Protein AF-A0A259D2L5-F1 (afdb_monomer_lite)

Radius of gyration: 27.01 Å; chains: 1; bounding box: 65×57×83 Å

Secondary structure (DSSP, 8-state):
-PPP-HHHHHHHHHTTTTTPPPSS--PPPPS--SEEEE--SHHHHHHHHHHHHHH----EEEE-SS-TTTTHHHHS-S------SSHHHHHHHHHHHHTTTTHHHHHTS----------PPP-SHHHHHHHHHHHH----PPP-TT----SSPPPPSS---TT---SSPPSEEEEEEEEEE-SSEE---HHHHHHHHHHHHTTPPPSB-TTSEEEEEEE-GGGTT-EEEEEETTEEEEEESSHHHHHHHHHHHHHHHHHTTTEEEEEEEEE--SSS--EEEEE-SSS---HHHHHHHHHHHHHTT--EEEEE-EETTEE-B--SSSHHHHHHHSEEETTSSS---TT--SEEE--B-HHHHHHHHHHHHTTT-EEEEEEEESSS-HHHHHHSTTSS-TT-----B-TTS-BS-S--TT-HHHHHHHHHHHHHHHHH-TTS--EEE---PPTTTTTT-HHHHHHHHHHT-

Sequence (469 aa):
MKRYSVFALAREALSNHMGWERAWASPQPKAAYDVIIIGAGGHGLATAYYLGKNHGITNVAILEKGWLGGGNTGRNTTIIRSNYLQDSSAAIYEKARSLYETLSQDLNYNAMFSPRGVMMLAQTHHEVRGYLRTVHGPLRLPATELGVRYDTPPPRLVPEFAGLKLVPQPTRWVAAGGTLRARTFATDDAQFVAADALARRRGLAGLVAANGVPVTISRDASLGEDHVLEIAPDGVILRGGSDSSLFSAAMTLLSLRETHGGALPLGRIEDGPRFVWRGQHLDCSRHFFAVSTILKLLDLMALVKLNRFHWHFSDDESFRVQVDCAPEIWRKTEFRGEGHLIPGVWGGGILSGGSYSKADVARVVAHAKALHIEVLPEIEVPAHAHALNAAHPGMRDRGDNGAEMSVHGFLENTLNPAMQASWDLVEPLALEVASLFPLGILHLGCDELPHGAWDGSPAITRLKADLGL

Structure (mmCIF, N/CA/C/O backbone):
data_AF-A0A259D2L5-F1
#
_entry.id   AF-A0A259D2L5-F1
#
loop_
_atom_site.group_PDB
_atom_site.id
_atom_site.type_symbol
_atom_site.label_atom_id
_atom_site.label_alt_id
_atom_site.label_comp_id
_atom_site.label_asym_id
_atom_site.label_entity_id
_atom_site.label_seq_id
_atom_site.pdbx_PDB_ins_code
_atom_site.Cartn_x
_atom_site.Cartn_y
_atom_site.Cartn_z
_atom_site.occupancy
_atom_site.B_iso_or_equiv
_atom_site.auth_seq_id
_atom_site.auth_comp_id
_atom_site.auth_asym_id
_atom_site.auth_atom_id
_atom_site.pdbx_PDB_model_num
ATOM 1 N N . MET A 1 1 ? -2.216 -23.534 -28.686 1.00 64.25 1 MET A N 1
ATOM 2 C CA . MET A 1 1 ? -2.315 -22.935 -27.344 1.00 64.25 1 MET A CA 1
ATOM 3 C C . MET A 1 1 ? -2.613 -24.019 -26.336 1.00 64.25 1 MET A C 1
ATOM 5 O O . MET A 1 1 ? -3.746 -24.492 -26.248 1.00 64.25 1 MET A O 1
ATOM 9 N N . LYS A 1 2 ? -1.589 -24.423 -25.583 1.00 72.75 2 LYS A N 1
ATOM 10 C CA . LYS A 1 2 ? -1.771 -25.240 -24.381 1.00 72.75 2 LYS A CA 1
ATOM 11 C C . LYS A 1 2 ? -2.745 -24.542 -23.430 1.00 72.75 2 LYS A C 1
ATOM 13 O O . LYS A 1 2 ? -2.534 -23.399 -23.038 1.00 72.75 2 LYS A O 1
ATOM 18 N N . ARG A 1 3 ? -3.806 -25.245 -23.042 1.00 82.62 3 ARG A N 1
ATOM 19 C CA . ARG A 1 3 ? -4.732 -24.769 -22.017 1.00 82.62 3 ARG A CA 1
ATOM 20 C C . ARG A 1 3 ? -4.031 -24.816 -20.659 1.00 82.62 3 ARG A C 1
ATOM 22 O O . ARG A 1 3 ? -3.574 -25.880 -20.235 1.00 82.62 3 ARG A O 1
ATOM 29 N N . TYR A 1 4 ? -3.963 -23.682 -19.971 1.00 87.38 4 TYR A N 1
ATOM 30 C CA . TYR A 1 4 ? -3.520 -23.625 -18.580 1.00 87.38 4 TYR A CA 1
ATOM 31 C C . TYR A 1 4 ? -4.425 -24.515 -17.722 1.00 87.38 4 TYR A C 1
ATOM 33 O O . TYR A 1 4 ? -5.643 -24.364 -17.715 1.00 87.38 4 TYR A O 1
ATOM 41 N N . SER A 1 5 ? -3.818 -25.481 -17.046 1.00 89.75 5 SER A N 1
ATOM 42 C CA . SER A 1 5 ? -4.460 -26.437 -16.143 1.00 89.75 5 SER A CA 1
ATOM 43 C C . SER A 1 5 ? -3.474 -26.782 -15.035 1.00 89.75 5 SER A C 1
ATOM 45 O O . SER A 1 5 ? -2.275 -26.567 -15.206 1.00 89.75 5 SER A O 1
ATOM 47 N N . VAL A 1 6 ? -3.942 -27.354 -13.924 1.00 90.94 6 VAL A N 1
ATOM 48 C CA . VAL A 1 6 ? -3.062 -27.756 -12.810 1.00 90.94 6 VAL A CA 1
ATOM 49 C C . VAL A 1 6 ? -1.939 -28.685 -13.287 1.00 90.94 6 VAL A C 1
ATOM 51 O O . VAL A 1 6 ? -0.783 -28.477 -12.937 1.00 90.94 6 VAL A O 1
ATOM 54 N N . PHE A 1 7 ? -2.247 -29.652 -14.157 1.00 93.25 7 PHE A N 1
ATOM 55 C CA . PHE A 1 7 ? -1.245 -30.566 -14.712 1.00 93.25 7 PHE A CA 1
ATOM 56 C C . PHE A 1 7 ? -0.240 -29.863 -15.625 1.00 93.25 7 PHE A C 1
ATOM 58 O O . PHE A 1 7 ? 0.951 -30.157 -15.558 1.00 93.25 7 PHE A O 1
ATOM 65 N N . ALA A 1 8 ? -0.701 -28.924 -16.460 1.00 90.06 8 ALA A N 1
ATOM 66 C CA . ALA A 1 8 ? 0.197 -28.136 -17.296 1.00 90.06 8 ALA A CA 1
ATOM 67 C C . ALA A 1 8 ? 1.107 -27.261 -16.425 1.00 90.06 8 ALA A C 1
ATOM 69 O O . ALA A 1 8 ? 2.315 -27.304 -16.590 1.00 90.06 8 ALA A O 1
ATOM 70 N N . LEU A 1 9 ? 0.551 -26.546 -15.445 1.00 89.81 9 LEU A N 1
ATOM 71 C CA . LEU A 1 9 ? 1.317 -25.703 -14.526 1.00 89.81 9 LEU A CA 1
ATOM 72 C C . LEU A 1 9 ? 2.368 -26.508 -13.756 1.00 89.81 9 LEU A C 1
ATOM 74 O O . LEU A 1 9 ? 3.521 -26.097 -13.723 1.00 89.81 9 LEU A O 1
ATOM 78 N N . ALA A 1 10 ? 2.001 -27.666 -13.199 1.00 93.12 10 ALA A N 1
ATOM 79 C CA . ALA A 1 10 ? 2.934 -28.533 -12.482 1.00 93.12 10 ALA A CA 1
ATOM 80 C C . ALA A 1 10 ? 4.045 -29.065 -13.399 1.00 93.12 10 ALA A C 1
ATOM 82 O O . ALA A 1 10 ? 5.218 -29.019 -13.039 1.00 93.12 10 ALA A O 1
ATOM 83 N N . ARG A 1 11 ? 3.693 -29.527 -14.606 1.00 92.69 11 ARG A N 1
ATOM 84 C CA . ARG A 1 11 ? 4.678 -30.007 -15.582 1.00 92.69 11 ARG A CA 1
ATOM 85 C C . ARG A 1 11 ? 5.643 -28.902 -15.991 1.00 92.69 11 ARG A C 1
ATOM 87 O O . ARG A 1 11 ? 6.844 -29.129 -15.995 1.00 92.69 11 ARG A O 1
ATOM 94 N N . GLU A 1 12 ? 5.119 -27.732 -16.342 1.00 92.19 12 GLU A N 1
ATOM 95 C CA . GLU A 1 12 ? 5.959 -26.624 -16.785 1.00 92.19 12 GLU A CA 1
ATOM 96 C C . GLU A 1 12 ? 6.783 -26.059 -15.613 1.00 92.19 12 GLU A C 1
ATOM 98 O O . GLU A 1 12 ? 7.916 -25.652 -15.828 1.00 92.19 12 GLU A O 1
ATOM 103 N N . ALA A 1 13 ? 6.292 -26.095 -14.367 1.00 91.44 13 ALA A N 1
ATOM 104 C CA . ALA A 1 13 ? 7.089 -25.742 -13.184 1.00 91.44 13 ALA A CA 1
ATOM 105 C C . ALA A 1 13 ? 8.313 -26.659 -13.015 1.00 91.44 13 ALA A C 1
ATOM 107 O O . ALA A 1 13 ? 9.402 -26.177 -12.718 1.00 91.44 13 ALA A O 1
ATOM 108 N N . LEU A 1 14 ? 8.170 -27.964 -13.285 1.00 93.38 14 LEU A N 1
ATOM 109 C CA . LEU A 1 14 ? 9.294 -28.912 -13.282 1.00 93.38 14 LEU A CA 1
ATOM 110 C C . LEU A 1 14 ? 10.306 -28.659 -14.411 1.00 93.38 14 LEU A C 1
ATOM 112 O O . LEU A 1 14 ? 11.439 -29.122 -14.328 1.00 93.38 14 LEU A O 1
ATOM 116 N N . SER A 1 15 ? 9.914 -27.931 -15.457 1.00 90.31 15 SER A N 1
ATOM 117 C CA . SER A 1 15 ? 10.784 -27.537 -16.566 1.00 90.31 15 SER A CA 1
ATOM 118 C C . SER A 1 15 ? 11.157 -26.052 -16.530 1.00 90.31 15 SER A C 1
ATOM 120 O O . SER A 1 15 ? 11.415 -25.473 -17.585 1.00 90.31 15 SER A O 1
ATOM 122 N N . ASN A 1 16 ? 11.132 -25.412 -15.354 1.00 86.75 16 ASN A N 1
ATOM 123 C CA . ASN A 1 16 ? 11.434 -23.983 -15.179 1.00 86.75 16 ASN A CA 1
ATOM 124 C C . ASN A 1 16 ? 10.628 -23.064 -16.118 1.00 86.75 16 ASN A C 1
ATOM 126 O O . ASN A 1 16 ? 11.135 -22.078 -16.638 1.00 86.75 16 ASN A O 1
ATOM 130 N N . HIS A 1 17 ? 9.371 -23.418 -16.375 1.00 85.44 17 HIS A N 1
ATOM 131 C CA . HIS A 1 17 ? 8.434 -22.715 -17.251 1.00 85.44 17 HIS A CA 1
ATOM 132 C C . HIS A 1 17 ? 8.880 -22.556 -18.719 1.00 85.44 17 HIS A C 1
ATOM 134 O O . HIS A 1 17 ? 8.321 -21.737 -19.443 1.00 85.44 17 HIS A O 1
ATOM 140 N N . MET A 1 18 ? 9.816 -23.380 -19.199 1.00 87.25 18 MET A N 1
ATOM 141 C CA . MET A 1 18 ? 10.372 -23.253 -20.554 1.00 87.25 18 MET A CA 1
ATOM 142 C C . MET A 1 18 ? 9.491 -23.814 -21.686 1.00 87.25 18 MET A C 1
ATOM 144 O O . MET A 1 18 ? 9.788 -23.581 -22.853 1.00 87.25 18 MET A O 1
ATOM 148 N N . GLY A 1 19 ? 8.425 -24.568 -21.394 1.00 86.69 19 GLY A N 1
ATOM 149 C CA . GLY A 1 19 ? 7.603 -25.224 -22.421 1.00 86.69 19 GLY A CA 1
ATOM 150 C C . GLY A 1 19 ? 6.275 -24.529 -22.740 1.00 86.69 19 GLY A C 1
ATOM 151 O O . GLY A 1 19 ? 5.407 -25.147 -23.373 1.00 86.69 19 GLY A O 1
ATOM 152 N N . TRP A 1 20 ? 6.067 -23.279 -22.318 1.00 86.69 20 TRP A N 1
ATOM 153 C CA . TRP A 1 20 ? 4.876 -22.509 -22.693 1.00 86.69 20 TRP A CA 1
ATOM 154 C C . TRP A 1 20 ? 4.906 -22.089 -24.169 1.00 86.69 20 TRP A C 1
ATOM 156 O O . TRP A 1 20 ? 5.927 -21.667 -24.699 1.00 86.69 20 TRP A O 1
ATOM 166 N N . GLU A 1 21 ? 3.756 -22.188 -24.839 1.00 85.62 21 GLU A N 1
ATOM 167 C CA . GLU A 1 21 ? 3.565 -21.657 -26.194 1.00 85.62 21 GLU A CA 1
ATOM 168 C C . GLU A 1 21 ? 3.131 -20.189 -26.132 1.00 85.62 21 GLU A C 1
ATOM 170 O O . GLU A 1 21 ? 2.542 -19.750 -25.142 1.00 85.62 21 GLU A O 1
ATOM 175 N N . ARG A 1 22 ? 3.325 -19.449 -27.231 1.00 81.88 22 ARG A N 1
ATOM 176 C CA . ARG A 1 22 ? 2.785 -18.092 -27.376 1.00 81.88 22 ARG A CA 1
ATOM 177 C C . ARG A 1 22 ? 1.273 -18.088 -27.108 1.00 81.88 22 ARG A C 1
ATOM 179 O O . ARG A 1 22 ? 0.521 -18.844 -27.726 1.00 81.88 22 ARG A O 1
ATOM 186 N N . ALA A 1 23 ? 0.832 -17.205 -26.212 1.00 76.88 23 ALA A N 1
ATOM 187 C CA . ALA A 1 23 ? -0.560 -17.107 -25.763 1.00 76.88 23 ALA A CA 1
ATOM 188 C C . ALA A 1 23 ? -1.521 -16.489 -26.798 1.00 76.88 23 ALA A C 1
ATOM 190 O O . ALA A 1 23 ? -2.712 -16.362 -26.543 1.00 76.88 23 ALA A O 1
ATOM 191 N N . TRP A 1 24 ? -1.031 -16.092 -27.970 1.00 76.31 24 TRP A N 1
ATOM 192 C CA . TRP A 1 24 ? -1.856 -15.628 -29.081 1.00 76.31 24 TRP A CA 1
ATOM 193 C C . TRP A 1 24 ? -1.224 -16.032 -30.410 1.00 76.31 24 TRP A C 1
ATOM 195 O O . TRP A 1 24 ? -0.001 -16.054 -30.563 1.00 76.31 24 TRP A O 1
ATOM 205 N N . ALA A 1 25 ? -2.074 -16.365 -31.378 1.00 77.44 25 ALA A N 1
ATOM 206 C CA . ALA A 1 25 ? -1.656 -16.678 -32.738 1.00 77.44 25 ALA A CA 1
ATOM 207 C C . ALA A 1 25 ? -1.580 -15.403 -33.594 1.00 77.44 25 ALA A C 1
ATOM 209 O O . ALA A 1 25 ? -2.240 -14.410 -33.294 1.00 77.44 25 ALA A O 1
ATOM 210 N N . SER A 1 26 ? -0.823 -15.461 -34.692 1.00 78.69 26 SER A N 1
ATOM 211 C CA . SER A 1 26 ? -0.839 -14.452 -35.762 1.00 78.69 26 SER A CA 1
ATOM 212 C C . SER A 1 26 ? -1.439 -15.081 -37.029 1.00 78.69 26 SER A C 1
ATOM 214 O O . SER A 1 26 ? -0.696 -15.564 -37.887 1.00 78.69 26 SER A O 1
ATOM 216 N N . PRO A 1 27 ? -2.776 -15.235 -37.104 1.00 82.25 27 PRO A N 1
ATOM 217 C CA . PRO A 1 27 ? -3.422 -15.913 -38.222 1.00 82.25 27 PRO A CA 1
ATOM 218 C C . PRO A 1 27 ? -3.382 -15.059 -39.495 1.00 82.25 27 PRO A C 1
ATOM 220 O O . PRO A 1 27 ? -3.530 -13.840 -39.441 1.00 82.25 27 PRO A O 1
ATOM 223 N N . GLN A 1 28 ? -3.259 -15.710 -40.653 1.00 87.88 28 GLN A N 1
ATOM 224 C CA . GLN A 1 28 ? -3.467 -15.045 -41.940 1.00 87.88 28 GLN A CA 1
ATOM 225 C C . GLN A 1 28 ? -4.956 -14.702 -42.122 1.00 87.88 28 GLN A C 1
ATOM 227 O O . GLN A 1 28 ? -5.805 -15.549 -41.811 1.00 87.88 28 GLN A O 1
ATOM 232 N N . PRO A 1 29 ? -5.300 -13.499 -42.620 1.00 89.56 29 PRO A N 1
ATOM 233 C CA . PRO A 1 29 ? -6.684 -13.138 -42.887 1.00 89.56 29 PRO A CA 1
ATOM 234 C C . PRO A 1 29 ? -7.367 -14.117 -43.851 1.00 89.56 29 PRO A C 1
ATOM 236 O O . PRO A 1 29 ? -6.811 -14.490 -44.884 1.00 89.56 29 PRO A O 1
ATOM 239 N N . LYS A 1 30 ? -8.594 -14.527 -43.523 1.00 92.75 30 LYS A N 1
ATOM 240 C CA . LYS A 1 30 ? -9.458 -15.300 -44.420 1.00 92.75 30 LYS A CA 1
ATOM 241 C C . LYS A 1 30 ? -9.992 -14.399 -45.533 1.00 92.75 30 LYS A C 1
ATOM 243 O O . LYS A 1 30 ? -10.069 -13.184 -45.380 1.00 92.75 30 LYS A O 1
ATOM 248 N N . ALA A 1 31 ? -10.461 -15.013 -46.617 1.00 94.38 31 ALA A N 1
ATOM 249 C CA . ALA A 1 31 ? -11.117 -14.290 -47.706 1.00 94.38 31 ALA A CA 1
ATOM 250 C C . ALA A 1 31 ? -12.454 -13.635 -47.294 1.00 94.38 31 ALA A C 1
ATOM 252 O O . ALA A 1 31 ? -12.868 -12.666 -47.923 1.00 94.38 31 ALA A O 1
ATOM 253 N N . ALA A 1 32 ? -13.131 -14.154 -46.260 1.00 95.50 32 ALA A N 1
ATOM 254 C CA . ALA A 1 32 ? -14.418 -13.647 -45.787 1.00 95.50 32 ALA A CA 1
ATOM 255 C C . ALA A 1 32 ? -14.614 -13.865 -44.276 1.00 95.50 32 ALA A C 1
ATOM 257 O O . ALA A 1 32 ? -14.112 -14.838 -43.704 1.00 95.50 32 ALA A O 1
ATOM 258 N N . TYR A 1 33 ? -15.387 -12.964 -43.666 1.00 96.94 33 TYR A N 1
ATOM 259 C CA . TYR A 1 33 ? -15.757 -12.951 -42.251 1.00 96.94 33 TYR A CA 1
ATOM 260 C C . TYR A 1 33 ? -17.230 -12.569 -42.098 1.00 96.94 33 TYR A C 1
ATOM 262 O O . TYR A 1 33 ? -17.749 -11.812 -42.917 1.00 96.94 33 TYR A O 1
ATOM 270 N N . ASP A 1 34 ? -17.879 -13.049 -41.039 1.00 97.00 34 ASP A N 1
ATOM 271 C CA . ASP A 1 34 ? -19.287 -12.735 -40.759 1.00 97.00 34 ASP A CA 1
ATOM 272 C C . ASP A 1 34 ? -19.422 -11.313 -40.197 1.00 97.00 34 ASP A C 1
ATOM 274 O O . ASP A 1 34 ? -20.411 -10.622 -40.433 1.00 97.00 34 ASP A O 1
ATOM 278 N N . VAL A 1 35 ? -18.402 -10.866 -39.455 1.00 97.44 35 VAL A N 1
ATOM 279 C CA . VAL A 1 35 ? -18.308 -9.523 -38.877 1.00 97.44 35 VAL A CA 1
ATOM 280 C C . VAL A 1 35 ? -16.890 -8.991 -39.059 1.00 97.44 35 VAL A C 1
ATOM 282 O O . VAL A 1 35 ? -15.915 -9.698 -38.799 1.00 97.44 35 VAL A O 1
ATOM 285 N N . ILE A 1 36 ? -16.780 -7.725 -39.461 1.00 96.25 36 ILE A N 1
ATOM 286 C CA . ILE A 1 36 ? -15.521 -6.977 -39.491 1.00 96.25 36 ILE A CA 1
ATOM 287 C C . ILE A 1 36 ? -15.626 -5.830 -38.487 1.00 96.25 36 ILE A C 1
ATOM 289 O O . ILE A 1 36 ? -16.524 -4.995 -38.577 1.00 96.25 36 ILE A O 1
ATOM 293 N N . ILE A 1 37 ? -14.695 -5.784 -37.540 1.00 95.06 37 ILE A N 1
ATOM 294 C CA . ILE A 1 37 ? -14.564 -4.725 -36.540 1.00 95.06 37 ILE A CA 1
ATOM 295 C C . ILE A 1 37 ? -13.347 -3.879 -36.906 1.00 95.06 37 ILE A C 1
ATOM 297 O O . ILE A 1 37 ? -12.236 -4.396 -37.010 1.00 95.06 37 ILE A O 1
ATOM 301 N N . ILE A 1 38 ? -13.555 -2.575 -37.090 1.00 93.50 38 ILE A N 1
ATOM 302 C CA . ILE A 1 38 ? -12.479 -1.610 -37.339 1.00 93.50 38 ILE A CA 1
ATOM 303 C C . ILE A 1 38 ? -12.108 -0.930 -36.016 1.00 93.50 38 ILE A C 1
ATOM 305 O O . ILE A 1 38 ? -12.929 -0.239 -35.416 1.00 93.50 38 ILE A O 1
ATOM 309 N N . GLY A 1 39 ? -10.866 -1.133 -35.581 1.00 90.56 39 GLY A N 1
ATOM 310 C CA . GLY A 1 39 ? -10.301 -0.702 -34.305 1.00 90.56 39 GLY A CA 1
ATOM 311 C C . GLY A 1 39 ? -10.202 -1.856 -33.303 1.00 90.56 39 GLY A C 1
ATOM 312 O O . GLY A 1 39 ? -11.217 -2.391 -32.865 1.00 90.56 39 GLY A O 1
ATOM 313 N N . ALA A 1 40 ? -8.986 -2.202 -32.877 1.00 87.00 40 ALA A N 1
ATOM 314 C CA . ALA A 1 40 ? -8.709 -3.224 -31.862 1.00 87.00 40 ALA A CA 1
ATOM 315 C C . ALA A 1 40 ? -8.380 -2.622 -30.486 1.00 87.00 40 ALA A C 1
ATOM 317 O O . ALA A 1 40 ? -7.634 -3.207 -29.704 1.00 87.00 40 ALA A O 1
ATOM 318 N N . GLY A 1 41 ? -8.922 -1.446 -30.167 1.00 84.81 41 GLY A N 1
ATOM 319 C CA . GLY A 1 41 ? -8.934 -0.934 -28.795 1.00 84.81 41 GLY A CA 1
ATOM 320 C C . GLY A 1 41 ? -9.922 -1.696 -27.901 1.00 84.81 41 GLY A C 1
ATOM 321 O O . GLY A 1 41 ? -10.621 -2.604 -28.355 1.00 84.81 41 GLY A O 1
ATOM 322 N N . GLY A 1 42 ? -10.046 -1.277 -26.638 1.00 81.56 42 GLY A N 1
ATOM 323 C CA . GLY A 1 42 ? -10.935 -1.916 -25.658 1.00 81.56 42 GLY A CA 1
ATOM 324 C C . GLY A 1 42 ? -12.355 -2.192 -26.145 1.00 81.56 42 GLY A C 1
ATOM 325 O O . GLY A 1 42 ? -12.852 -3.296 -25.961 1.00 81.56 42 GLY A O 1
ATOM 326 N N . HIS A 1 43 ? -12.991 -1.233 -26.824 1.00 86.25 43 HIS A N 1
ATOM 327 C CA . HIS A 1 43 ? -14.343 -1.425 -27.355 1.00 86.25 43 HIS A CA 1
ATOM 328 C C . HIS A 1 43 ? -14.401 -2.489 -28.456 1.00 86.25 43 HIS A C 1
ATOM 330 O O . HIS A 1 43 ? -15.302 -3.322 -28.435 1.00 86.25 43 HIS A O 1
ATOM 336 N N . GLY A 1 44 ? -13.450 -2.499 -29.394 1.00 90.94 44 GLY A N 1
ATOM 337 C CA . GLY A 1 44 ? -13.451 -3.457 -30.501 1.00 90.94 44 GLY A CA 1
ATOM 338 C C . GLY A 1 44 ? -13.187 -4.885 -30.032 1.00 90.94 44 GLY A C 1
ATOM 339 O O . GLY A 1 44 ? -13.931 -5.799 -30.384 1.00 90.94 44 GLY A O 1
ATOM 340 N N . LEU A 1 45 ? -12.192 -5.065 -29.157 1.00 89.12 45 LEU A N 1
ATOM 341 C CA . LEU A 1 45 ? -11.883 -6.367 -28.560 1.00 89.12 45 LEU A CA 1
ATOM 342 C C . LEU A 1 45 ? -13.019 -6.863 -27.654 1.00 89.12 45 LEU A C 1
ATOM 344 O O . LEU A 1 45 ? -13.409 -8.025 -27.752 1.00 89.12 45 LEU A O 1
ATOM 348 N N . ALA A 1 46 ? -13.608 -5.987 -26.830 1.00 88.12 46 ALA A N 1
ATOM 349 C CA . ALA A 1 46 ? -14.773 -6.339 -26.017 1.00 88.12 46 ALA A CA 1
ATOM 350 C C . ALA A 1 46 ? -15.987 -6.706 -26.883 1.00 88.12 46 ALA A C 1
ATOM 352 O O . ALA A 1 46 ? -16.686 -7.665 -26.567 1.00 88.12 46 ALA A O 1
ATOM 353 N N . THR A 1 47 ? -16.211 -6.000 -27.996 1.00 92.62 47 THR A N 1
ATOM 354 C CA . THR A 1 47 ? -17.288 -6.325 -28.945 1.00 92.62 47 THR A CA 1
ATOM 355 C C . THR A 1 47 ? -17.077 -7.708 -29.552 1.00 92.62 47 THR A C 1
ATOM 357 O O . THR A 1 47 ? -17.994 -8.524 -29.522 1.00 92.62 47 THR A O 1
ATOM 360 N N . ALA A 1 48 ? -15.871 -8.013 -30.040 1.00 92.81 48 ALA A N 1
ATOM 361 C CA . ALA A 1 48 ? -15.551 -9.330 -30.591 1.00 92.81 48 ALA A CA 1
ATOM 362 C C . ALA A 1 48 ? -15.748 -10.450 -29.558 1.00 92.81 48 ALA A C 1
ATOM 364 O O . ALA A 1 48 ? -16.370 -11.470 -29.855 1.00 92.81 48 ALA A O 1
ATOM 365 N N . TYR A 1 49 ? -15.265 -10.234 -28.329 1.00 91.19 49 TYR A N 1
ATOM 366 C CA . TYR A 1 49 ? -15.463 -11.163 -27.220 1.00 91.19 49 TYR A CA 1
ATOM 367 C C . TYR A 1 49 ? -16.950 -11.401 -26.949 1.00 91.19 49 TYR A C 1
ATOM 369 O O . TYR A 1 49 ? -17.376 -12.548 -26.853 1.00 91.19 49 TYR A O 1
ATOM 377 N N . TYR A 1 50 ? -17.753 -10.338 -26.879 1.00 92.00 50 TYR A N 1
ATOM 378 C CA . TYR A 1 50 ? -19.182 -10.434 -26.591 1.00 92.00 50 TYR A CA 1
ATOM 379 C C . TYR A 1 50 ? -19.959 -11.127 -27.718 1.00 92.00 50 TYR A C 1
ATOM 381 O O . TYR A 1 50 ? -20.830 -11.951 -27.449 1.00 92.00 50 TYR A O 1
ATOM 389 N N . LEU A 1 51 ? -19.611 -10.861 -28.981 1.00 95.62 51 LEU A N 1
ATOM 390 C CA . LEU A 1 51 ? -20.170 -11.560 -30.142 1.00 95.62 51 LEU A CA 1
ATOM 391 C C . LEU A 1 51 ? -19.910 -13.072 -30.069 1.00 95.62 51 LEU A C 1
ATOM 393 O O . LEU A 1 51 ? -20.838 -13.863 -30.238 1.00 95.62 51 LEU A O 1
ATOM 397 N N . GLY A 1 52 ? -18.681 -13.480 -29.746 1.00 94.00 52 GLY A N 1
ATOM 398 C CA . GLY A 1 52 ? -18.340 -14.893 -29.588 1.00 94.00 52 GLY A CA 1
ATOM 399 C C . GLY A 1 52 ? -19.014 -15.532 -28.373 1.00 94.00 52 GLY A C 1
ATOM 400 O O . GLY A 1 52 ? -19.681 -16.557 -28.497 1.00 94.00 52 GLY A O 1
ATOM 401 N N . LYS A 1 53 ? -18.870 -14.907 -27.202 1.00 89.69 53 LYS A N 1
ATOM 402 C CA . LYS A 1 53 ? -19.328 -15.414 -25.900 1.00 89.69 53 LYS A CA 1
ATOM 403 C C . LYS A 1 53 ? -20.852 -15.488 -25.793 1.00 89.69 53 LYS A C 1
ATOM 405 O O . LYS A 1 53 ? -21.374 -16.490 -25.313 1.00 89.69 53 LYS A O 1
ATOM 410 N N . ASN A 1 54 ? -21.555 -14.437 -26.215 1.00 92.62 54 ASN A N 1
ATOM 411 C CA . ASN A 1 54 ? -22.985 -14.271 -25.942 1.00 92.62 54 ASN A CA 1
ATOM 412 C C . ASN A 1 54 ? -23.862 -14.562 -27.161 1.00 92.62 54 ASN A C 1
ATOM 414 O O . ASN A 1 54 ? -25.045 -14.850 -26.994 1.00 92.62 54 ASN A O 1
ATOM 418 N N . HIS A 1 55 ? -23.300 -14.496 -28.371 1.00 95.06 55 HIS A N 1
ATOM 419 C CA . HIS A 1 55 ? -24.051 -14.678 -29.615 1.00 95.06 55 HIS A CA 1
ATOM 420 C C . HIS A 1 55 ? -23.518 -15.819 -30.496 1.00 95.06 55 HIS A C 1
ATOM 422 O O . HIS A 1 55 ? -24.104 -16.095 -31.538 1.00 95.06 55 HIS A O 1
ATOM 428 N N . GLY A 1 56 ? -22.434 -16.501 -30.099 1.00 95.69 56 GLY A N 1
ATOM 429 C CA . GLY A 1 56 ? -21.853 -17.620 -30.851 1.00 95.69 56 GLY A CA 1
ATOM 430 C C . GLY A 1 56 ? -21.170 -17.221 -32.167 1.00 95.69 56 GLY A C 1
ATOM 431 O O . GLY A 1 56 ? -20.781 -18.091 -32.946 1.00 95.69 56 GLY A O 1
ATOM 432 N N . ILE A 1 57 ? -21.000 -15.922 -32.427 1.00 96.94 57 ILE A N 1
ATOM 433 C CA . ILE A 1 57 ? -20.399 -15.407 -33.660 1.00 96.94 57 ILE A CA 1
ATOM 434 C C . ILE A 1 57 ? -18.878 -15.418 -33.495 1.00 96.94 57 ILE A C 1
ATOM 436 O O . ILE A 1 57 ? -18.303 -14.563 -32.825 1.00 96.94 57 ILE A O 1
ATOM 440 N N . THR A 1 58 ? -18.218 -16.410 -34.094 1.00 93.44 58 THR A N 1
ATOM 441 C CA . THR A 1 58 ? -16.773 -16.659 -33.918 1.00 93.44 58 THR A CA 1
ATOM 442 C C . THR A 1 58 ? -15.933 -16.367 -35.164 1.00 93.44 58 THR A C 1
ATOM 444 O O . THR A 1 58 ? -14.710 -16.272 -35.074 1.00 93.44 58 THR A O 1
ATOM 447 N N . ASN A 1 59 ? -16.560 -16.172 -36.329 1.00 95.38 59 ASN A N 1
ATOM 448 C CA . ASN A 1 59 ? -15.877 -15.817 -37.573 1.00 95.38 59 ASN A CA 1
ATOM 449 C C . ASN A 1 59 ? -15.770 -14.289 -37.727 1.00 95.38 59 ASN A C 1
ATOM 451 O O . ASN A 1 59 ? -16.387 -13.684 -38.603 1.00 95.38 59 ASN A O 1
ATOM 455 N N . VAL A 1 60 ? -14.990 -13.665 -36.843 1.00 95.06 60 VAL A N 1
ATOM 456 C CA . VAL A 1 60 ? -14.845 -12.205 -36.741 1.00 95.06 60 VAL A CA 1
ATOM 457 C C . VAL A 1 60 ? -13.440 -11.776 -37.166 1.00 95.06 60 VAL A C 1
ATOM 459 O O . VAL A 1 60 ? -12.453 -12.349 -36.703 1.00 95.06 60 VAL A O 1
ATOM 462 N N . ALA A 1 61 ? -13.343 -10.756 -38.020 1.00 93.88 61 ALA A N 1
ATOM 463 C CA . ALA A 1 61 ? -12.095 -10.041 -38.279 1.00 93.88 61 ALA A CA 1
ATOM 464 C C . ALA A 1 61 ? -12.035 -8.769 -37.438 1.00 93.88 61 ALA A C 1
ATOM 466 O O . ALA A 1 61 ? -13.002 -8.012 -37.382 1.00 93.88 61 ALA A O 1
ATOM 467 N N . ILE A 1 62 ? -10.880 -8.511 -36.830 1.00 91.38 62 ILE A N 1
ATOM 468 C CA . ILE A 1 62 ? -10.596 -7.263 -36.122 1.00 91.38 62 ILE A CA 1
ATOM 469 C C . ILE A 1 62 ? -9.404 -6.622 -36.820 1.00 91.38 62 ILE A C 1
ATOM 471 O O . ILE A 1 62 ? -8.343 -7.237 -36.917 1.00 91.38 62 ILE A O 1
ATOM 475 N N . LEU A 1 63 ? -9.591 -5.412 -37.334 1.00 90.38 63 LEU A N 1
ATOM 476 C CA . LEU A 1 63 ? -8.577 -4.678 -38.081 1.00 90.38 63 LEU A CA 1
ATOM 477 C C . LEU A 1 63 ? -8.131 -3.469 -37.269 1.00 90.38 63 LEU A C 1
ATOM 479 O O . LEU A 1 63 ? -8.959 -2.688 -36.812 1.00 90.38 63 LEU A O 1
ATOM 483 N N . GLU A 1 64 ? -6.827 -3.296 -37.109 1.00 88.19 64 GLU A N 1
ATOM 484 C CA . GLU A 1 64 ? -6.227 -2.176 -36.388 1.00 88.19 64 GLU A CA 1
ATOM 485 C C . GLU A 1 64 ? -5.102 -1.583 -37.230 1.00 88.19 64 GLU A C 1
ATOM 487 O O . GLU A 1 64 ? -4.386 -2.308 -37.917 1.00 88.19 64 GLU A O 1
ATOM 492 N N . LYS A 1 65 ? -4.975 -0.254 -37.206 1.00 85.88 65 LYS A N 1
ATOM 493 C CA . LYS A 1 65 ? -3.907 0.458 -37.909 1.00 85.88 65 LYS A CA 1
ATOM 494 C C . LYS A 1 65 ? -2.574 0.315 -37.167 1.00 85.88 65 LYS A C 1
ATOM 496 O O . LYS A 1 65 ? -1.530 0.282 -37.809 1.00 85.88 65 LYS A O 1
ATOM 501 N N . GLY A 1 66 ? -2.618 0.306 -35.833 1.00 81.75 66 GLY A N 1
ATOM 502 C CA . GLY A 1 66 ? -1.459 0.125 -34.955 1.00 81.75 66 GLY A CA 1
ATOM 503 C C . GLY A 1 66 ? -1.361 -1.288 -34.373 1.00 81.75 66 GLY A C 1
ATOM 504 O O . GLY A 1 66 ? -1.578 -2.282 -35.061 1.00 81.75 66 GLY A O 1
ATOM 505 N N . TRP A 1 67 ? -1.045 -1.378 -33.082 1.00 75.44 67 TRP A N 1
ATOM 506 C CA . TRP A 1 67 ? -0.993 -2.637 -32.339 1.00 75.44 67 TRP A CA 1
ATOM 507 C C . TRP A 1 67 ? -2.316 -2.929 -31.608 1.00 75.44 67 TRP A C 1
ATOM 509 O O . TRP A 1 67 ? -3.037 -2.014 -31.199 1.00 75.44 67 TRP A O 1
ATOM 519 N N . LEU A 1 68 ? -2.640 -4.215 -31.433 1.00 78.00 68 LEU A N 1
ATOM 520 C CA . LEU A 1 68 ? -3.870 -4.667 -30.768 1.00 78.00 68 LEU A CA 1
ATOM 521 C C . LEU A 1 68 ? -3.916 -4.189 -29.313 1.00 78.00 68 LEU A C 1
ATOM 523 O O . LEU A 1 68 ? -3.048 -4.534 -28.524 1.00 78.00 68 LEU A O 1
ATOM 527 N N . GLY A 1 69 ? -4.950 -3.442 -28.934 1.00 73.19 69 GLY A N 1
ATOM 528 C CA . GLY A 1 69 ? -5.070 -2.856 -27.599 1.00 73.19 69 GLY A CA 1
ATOM 529 C C . GLY A 1 69 ? -4.473 -1.453 -27.464 1.00 73.19 69 GLY A C 1
ATOM 530 O O . GLY A 1 69 ? -4.668 -0.838 -26.418 1.00 73.19 69 GLY A O 1
ATOM 531 N N . GLY A 1 70 ? -3.863 -0.890 -28.518 1.00 67.69 70 GLY A N 1
ATOM 532 C CA . GLY A 1 70 ? -3.124 0.383 -28.485 1.00 67.69 70 GLY A CA 1
ATOM 533 C C . GLY A 1 70 ? -3.914 1.677 -28.283 1.00 67.69 70 GLY A C 1
ATOM 534 O O . GLY A 1 70 ? -3.349 2.770 -28.382 1.00 67.69 70 GLY A O 1
ATOM 535 N N . GLY A 1 71 ? -5.211 1.568 -27.990 1.00 68.50 71 GLY A N 1
ATOM 536 C CA . GLY A 1 71 ? -6.050 2.672 -27.524 1.00 68.50 71 GLY A CA 1
ATOM 537 C C . GLY A 1 71 ? -5.965 2.878 -26.005 1.00 68.50 71 GLY A C 1
ATOM 538 O O . GLY A 1 71 ? -4.997 2.493 -25.354 1.00 68.50 71 GLY A O 1
ATOM 539 N N . ASN A 1 72 ? -7.016 3.453 -25.415 1.00 62.62 72 ASN A N 1
ATOM 540 C CA . ASN A 1 72 ? -7.067 3.777 -23.979 1.00 62.62 72 ASN A CA 1
ATOM 541 C C . ASN A 1 72 ? -6.837 2.579 -23.042 1.00 62.62 72 ASN A C 1
ATOM 543 O O . ASN A 1 72 ? -6.436 2.786 -21.908 1.00 62.62 72 ASN A O 1
ATOM 547 N N . THR A 1 73 ? -7.081 1.349 -23.502 1.00 63.44 73 THR A N 1
ATOM 548 C CA . THR A 1 73 ? -6.864 0.117 -22.726 1.00 63.44 73 THR A CA 1
ATOM 549 C C . THR A 1 73 ? -5.404 -0.304 -22.608 1.00 63.44 73 THR A C 1
ATOM 551 O O . THR A 1 73 ? -5.084 -1.058 -21.701 1.00 63.44 73 THR A O 1
ATOM 554 N N . GLY A 1 74 ? -4.542 0.134 -23.528 1.00 60.19 74 GLY A N 1
ATOM 555 C CA . GLY A 1 74 ? -3.118 -0.206 -23.537 1.00 60.19 74 GLY A CA 1
ATOM 556 C C . GLY A 1 74 ? -2.200 0.944 -23.116 1.00 60.19 74 GLY A C 1
ATOM 557 O O . GLY A 1 74 ? -1.041 0.703 -22.815 1.00 60.19 74 GLY A O 1
ATOM 558 N N . ARG A 1 75 ? -2.706 2.187 -23.103 1.00 58.69 75 ARG A N 1
ATOM 559 C CA . ARG A 1 75 ? -1.940 3.406 -22.758 1.00 58.69 75 ARG A CA 1
ATOM 560 C C . ARG A 1 75 ? -2.132 3.889 -21.330 1.00 58.69 75 ARG A C 1
ATOM 562 O O . ARG A 1 75 ? -1.407 4.759 -20.885 1.00 58.69 75 ARG A O 1
ATOM 569 N N . ASN A 1 76 ? -3.182 3.430 -20.667 1.00 53.50 76 ASN A N 1
ATOM 570 C CA . ASN A 1 76 ? -3.548 3.893 -19.345 1.00 53.50 76 ASN A CA 1
ATOM 571 C C . ASN A 1 76 ? -4.233 2.743 -18.620 1.00 53.50 76 ASN A C 1
ATOM 573 O O . ASN A 1 76 ? -5.054 2.033 -19.198 1.00 53.50 76 ASN A O 1
ATOM 577 N N . THR A 1 77 ? -3.992 2.662 -17.318 1.00 54.09 77 THR A N 1
ATOM 578 C CA . THR A 1 77 ? -4.730 1.877 -16.323 1.00 54.09 77 THR A CA 1
ATOM 579 C C . THR A 1 77 ? -4.359 0.399 -16.136 1.00 54.09 77 THR A C 1
ATOM 581 O O . THR A 1 77 ? -4.979 -0.508 -16.676 1.00 54.09 77 THR A O 1
ATOM 584 N N . THR A 1 78 ? -3.507 0.172 -15.131 1.00 61.69 78 THR A N 1
ATOM 585 C CA . THR A 1 78 ? -3.537 -1.006 -14.242 1.00 61.69 78 THR A CA 1
ATOM 586 C C . THR A 1 78 ? -4.801 -1.057 -13.355 1.00 61.69 78 THR A C 1
ATOM 588 O O . THR A 1 78 ? -4.979 -1.988 -12.572 1.00 61.69 78 THR A O 1
ATOM 591 N N . ILE A 1 79 ? -5.702 -0.063 -13.453 1.00 70.50 79 ILE A N 1
ATOM 592 C CA . ILE A 1 79 ? -6.859 0.117 -12.561 1.00 70.50 79 ILE A CA 1
ATOM 593 C C . ILE A 1 79 ? -8.170 0.220 -13.350 1.00 70.50 79 ILE A C 1
ATOM 595 O O . ILE A 1 79 ? -8.387 1.154 -14.115 1.00 70.50 79 ILE A O 1
ATOM 599 N N . ILE A 1 80 ? -9.122 -0.667 -13.068 1.00 75.31 80 ILE A N 1
ATOM 600 C CA . ILE A 1 80 ? -10.505 -0.557 -13.554 1.00 75.31 80 ILE A CA 1
ATOM 601 C C . ILE A 1 80 ? -11.344 0.053 -12.433 1.00 75.31 80 ILE A C 1
ATOM 603 O O . ILE A 1 80 ? -11.396 -0.482 -11.326 1.00 75.31 80 ILE A O 1
ATOM 607 N N . ARG A 1 81 ? -11.979 1.198 -12.692 1.00 76.19 81 ARG A N 1
ATOM 608 C CA . ARG A 1 81 ? -12.606 2.026 -11.653 1.00 76.19 81 ARG A CA 1
ATOM 609 C C . ARG A 1 81 ? -14.133 1.993 -11.714 1.00 76.19 81 ARG A C 1
ATOM 611 O O . ARG A 1 81 ? -14.706 2.141 -12.789 1.00 76.19 81 ARG A O 1
ATOM 618 N N . SER A 1 82 ? -14.779 1.901 -10.550 1.00 71.62 82 SER A N 1
ATOM 619 C CA . SER A 1 82 ? -16.221 2.160 -10.380 1.00 71.62 82 SER A CA 1
ATOM 620 C C . SER A 1 82 ? -16.533 3.336 -9.442 1.00 71.62 82 SER A C 1
ATOM 622 O O . SER A 1 82 ? -17.687 3.557 -9.089 1.00 71.62 82 SER A O 1
ATOM 624 N N . ASN A 1 83 ? -15.533 4.151 -9.076 1.00 70.50 83 ASN A N 1
ATOM 625 C CA . ASN A 1 83 ? -15.638 5.217 -8.068 1.00 70.50 83 ASN A CA 1
ATOM 626 C C . ASN A 1 83 ? -16.298 6.524 -8.572 1.00 70.50 83 ASN A C 1
ATOM 628 O O . ASN A 1 83 ? -15.800 7.620 -8.311 1.00 70.50 83 ASN A O 1
ATOM 632 N N . TYR A 1 84 ? -17.418 6.422 -9.290 1.00 73.06 84 TYR A N 1
ATOM 633 C CA . TYR A 1 84 ? -18.165 7.578 -9.792 1.00 73.06 84 TYR A CA 1
ATOM 634 C C . TYR A 1 84 ? -19.173 8.090 -8.757 1.00 73.06 84 TYR A C 1
ATOM 636 O O . TYR A 1 84 ? -19.809 7.322 -8.046 1.00 73.06 84 TYR A O 1
ATOM 644 N N . LEU A 1 85 ? -19.322 9.414 -8.683 1.00 67.88 85 LEU A N 1
ATOM 645 C CA . LEU A 1 85 ? -19.965 10.119 -7.564 1.00 67.88 85 LEU A CA 1
ATOM 646 C C . LEU A 1 85 ? -21.499 10.236 -7.656 1.00 67.88 85 LEU A C 1
ATOM 648 O O . LEU A 1 85 ? -22.103 10.995 -6.905 1.00 67.88 85 LEU A O 1
ATOM 652 N N . GLN A 1 86 ? -22.123 9.512 -8.585 1.00 68.81 86 GLN A N 1
ATOM 653 C CA . GLN A 1 86 ? -23.575 9.455 -8.766 1.00 68.81 86 GLN A CA 1
ATOM 654 C C . GLN A 1 86 ? -24.010 7.993 -8.751 1.00 68.81 86 GLN A C 1
ATOM 656 O O . GLN A 1 86 ? -23.432 7.192 -9.484 1.00 68.81 86 GLN A O 1
ATOM 661 N N . ASP A 1 87 ? -25.042 7.662 -7.977 1.00 68.25 87 ASP A N 1
ATOM 662 C CA . ASP A 1 87 ? -25.517 6.282 -7.790 1.00 68.25 87 ASP A CA 1
ATOM 663 C C . ASP A 1 87 ? -25.867 5.588 -9.120 1.00 68.25 87 ASP A C 1
ATOM 665 O O . ASP A 1 87 ? -25.528 4.423 -9.334 1.00 68.25 87 ASP A O 1
ATOM 669 N N . SER A 1 88 ? -26.488 6.316 -10.055 1.00 68.50 88 SER A N 1
ATOM 670 C CA . SER A 1 88 ? -26.837 5.799 -11.385 1.00 68.50 88 SER A CA 1
ATOM 671 C C . SER A 1 88 ? -25.604 5.444 -12.220 1.00 68.50 88 SER A C 1
ATOM 673 O O . SER A 1 88 ? -25.558 4.379 -12.836 1.00 68.50 88 SER A O 1
ATOM 675 N N . SER A 1 89 ? -24.579 6.298 -12.209 1.00 71.44 89 SER A N 1
ATOM 676 C CA . SER A 1 89 ? -23.300 6.017 -12.862 1.00 71.44 89 SER A CA 1
ATOM 677 C C . SER A 1 89 ? -22.571 4.873 -12.159 1.00 71.44 89 SER A C 1
ATOM 679 O O . SER A 1 89 ? -22.099 3.952 -12.822 1.00 71.44 89 SER A O 1
ATOM 681 N N . ALA A 1 90 ? -22.515 4.892 -10.824 1.00 74.06 90 ALA A N 1
ATOM 682 C CA . ALA A 1 90 ? -21.848 3.875 -10.019 1.00 74.06 90 ALA A CA 1
ATOM 683 C C . ALA A 1 90 ? -22.376 2.467 -10.332 1.00 74.06 90 ALA A C 1
ATOM 685 O O . ALA A 1 90 ? -21.574 1.557 -10.507 1.00 74.06 90 ALA A O 1
ATOM 686 N N . ALA A 1 91 ? -23.691 2.294 -10.512 1.00 72.56 91 ALA A N 1
ATOM 687 C CA . ALA A 1 91 ? -24.279 1.010 -10.900 1.00 72.56 91 ALA A CA 1
ATOM 688 C C . ALA A 1 91 ? -23.781 0.503 -12.270 1.00 72.56 91 ALA A C 1
ATOM 690 O O . ALA A 1 91 ? -23.448 -0.676 -12.413 1.00 72.56 91 ALA A O 1
ATOM 691 N N . ILE A 1 92 ? -23.686 1.386 -13.273 1.00 78.81 92 ILE A N 1
ATOM 692 C CA . ILE A 1 92 ? -23.180 1.039 -14.613 1.00 78.81 92 ILE A CA 1
ATOM 693 C C . ILE A 1 92 ? -21.707 0.630 -14.534 1.00 78.81 92 ILE A C 1
ATOM 695 O O . ILE A 1 92 ? -21.317 -0.408 -15.074 1.00 78.81 92 ILE A O 1
ATOM 699 N N . TYR A 1 93 ? -20.886 1.420 -13.841 1.00 81.81 93 TYR A N 1
ATOM 700 C CA . TYR A 1 93 ? -19.461 1.131 -13.718 1.00 81.81 93 TYR A CA 1
ATOM 701 C C . TYR A 1 93 ? -19.178 -0.081 -12.828 1.00 81.81 93 TYR A C 1
ATOM 703 O O . TYR A 1 93 ? -18.246 -0.828 -13.112 1.00 81.81 93 TYR A O 1
ATOM 711 N N . GLU A 1 94 ? -19.989 -0.332 -11.799 1.00 82.31 94 GLU A N 1
ATOM 712 C CA . GLU A 1 94 ? -19.887 -1.548 -10.992 1.00 82.31 94 GLU A CA 1
ATOM 713 C C . GLU A 1 94 ? -20.229 -2.783 -11.823 1.00 82.31 94 GLU A C 1
ATOM 715 O O . GLU A 1 94 ? -19.500 -3.775 -11.776 1.00 82.31 94 GLU A O 1
ATOM 720 N N . LYS A 1 95 ? -21.260 -2.703 -12.677 1.00 83.56 95 LYS A N 1
ATOM 721 C CA . LYS A 1 95 ? -21.544 -3.769 -13.640 1.00 83.56 95 LYS A CA 1
ATOM 722 C C . LYS A 1 95 ? -20.359 -3.982 -14.580 1.00 83.56 95 LYS A C 1
ATOM 724 O O . LYS A 1 95 ? -19.912 -5.119 -14.711 1.00 83.56 95 LYS A O 1
ATOM 729 N N . ALA A 1 96 ? -19.820 -2.922 -15.185 1.00 83.12 96 ALA A N 1
ATOM 730 C CA . ALA A 1 96 ? -18.667 -3.014 -16.082 1.00 83.12 96 ALA A CA 1
ATOM 731 C C . ALA A 1 96 ? -17.441 -3.640 -15.394 1.00 83.12 96 ALA A C 1
ATOM 733 O O . ALA A 1 96 ? -16.824 -4.544 -15.951 1.00 83.12 96 ALA A O 1
ATOM 734 N N . ARG A 1 97 ? -17.127 -3.224 -14.162 1.00 86.12 97 ARG A N 1
ATOM 735 C CA . ARG A 1 97 ? -16.031 -3.781 -13.359 1.00 86.12 97 ARG A CA 1
ATOM 736 C C . ARG A 1 97 ? -16.270 -5.255 -13.005 1.00 86.12 97 ARG A C 1
ATOM 738 O O . ARG A 1 97 ? -15.333 -6.042 -13.091 1.00 86.12 97 ARG A O 1
ATOM 745 N N . SER A 1 98 ? -17.501 -5.652 -12.665 1.00 85.81 98 SER A N 1
ATOM 746 C CA . SER A 1 98 ? -17.830 -7.053 -12.338 1.00 85.81 98 SER A CA 1
ATOM 747 C C . SER A 1 98 ? -17.585 -8.024 -13.501 1.00 85.81 98 SER A C 1
ATOM 749 O O . SER A 1 98 ? -17.272 -9.188 -13.270 1.00 85.81 98 SER A O 1
ATOM 751 N N . LEU A 1 99 ? -17.645 -7.553 -14.755 1.00 85.38 99 LEU A N 1
ATOM 752 C CA . LEU A 1 99 ? -17.334 -8.379 -15.929 1.00 85.38 99 LEU A CA 1
ATOM 753 C C . LEU A 1 99 ? -15.869 -8.846 -15.957 1.00 85.38 99 LEU A C 1
ATOM 755 O O . LEU A 1 99 ? -15.572 -9.861 -16.577 1.00 85.38 99 LEU A O 1
ATOM 759 N N . TYR A 1 100 ? -14.960 -8.147 -15.270 1.00 86.50 100 TYR A N 1
ATOM 760 C CA . TYR A 1 100 ? -13.551 -8.538 -15.185 1.00 86.50 100 TYR A CA 1
ATOM 761 C C . TYR A 1 100 ? -13.279 -9.616 -14.129 1.00 86.50 100 TYR A C 1
ATOM 763 O O . TYR A 1 100 ? -12.263 -10.299 -14.218 1.00 86.50 100 TYR A O 1
ATOM 771 N N . GLU A 1 101 ? -14.180 -9.819 -13.160 1.00 87.81 101 GLU A N 1
ATOM 772 C CA . GLU A 1 101 ? -13.971 -10.768 -12.051 1.00 87.81 101 GLU A CA 1
ATOM 773 C C . GLU A 1 101 ? -13.836 -12.218 -12.513 1.00 87.81 101 GLU A C 1
ATOM 775 O O . GLU A 1 101 ? -13.147 -13.007 -11.874 1.00 87.81 101 GLU A O 1
ATOM 780 N N . THR A 1 102 ? -14.487 -12.554 -13.625 1.00 88.62 102 THR A N 1
ATOM 781 C CA . THR A 1 102 ? -14.509 -13.907 -14.199 1.00 88.62 102 THR A CA 1
ATOM 782 C C . THR A 1 102 ? -13.710 -14.012 -15.497 1.00 88.62 102 THR A C 1
ATOM 784 O O . THR A 1 102 ? -13.582 -15.094 -16.071 1.00 88.62 102 THR A O 1
ATOM 787 N N . LEU A 1 103 ? -13.122 -12.901 -15.957 1.00 88.06 103 LEU A N 1
ATOM 788 C CA . LEU A 1 103 ? -12.480 -12.829 -17.265 1.00 88.06 103 LEU A CA 1
ATOM 789 C C . LEU A 1 103 ? -11.262 -13.758 -17.361 1.00 88.06 103 LEU A C 1
ATOM 791 O O . LEU A 1 103 ? -11.030 -14.360 -18.407 1.00 88.06 103 LEU A O 1
ATOM 795 N N . SE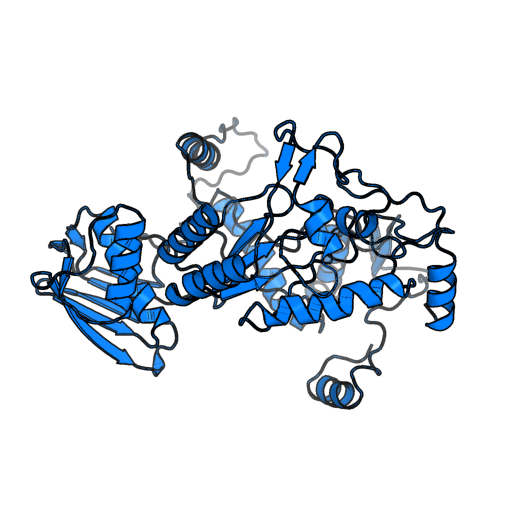R A 1 104 ? -10.516 -13.937 -16.267 1.00 89.06 104 SER A N 1
ATOM 796 C CA . SER A 1 104 ? -9.373 -14.857 -16.246 1.00 89.06 104 SER A CA 1
ATOM 797 C C . SER A 1 104 ? -9.790 -16.312 -16.475 1.00 89.06 104 SER A C 1
ATOM 799 O O . SER A 1 104 ? -9.117 -17.062 -17.185 1.00 89.06 104 SER A O 1
ATOM 801 N N . GLN A 1 105 ? -10.913 -16.721 -15.880 1.00 88.25 105 GLN A N 1
ATOM 802 C CA . GLN A 1 105 ? -11.482 -18.057 -16.048 1.00 88.25 105 GLN A CA 1
ATOM 803 C C . GLN A 1 105 ? -12.034 -18.223 -17.461 1.00 88.25 105 GLN A C 1
ATOM 805 O O . GLN A 1 105 ? -11.792 -19.243 -18.105 1.00 88.25 105 GLN A O 1
ATOM 810 N N . ASP A 1 106 ? -12.718 -17.194 -17.954 1.00 88.25 106 ASP A N 1
ATOM 811 C CA . ASP A 1 106 ? -13.326 -17.171 -19.276 1.00 88.25 106 ASP A CA 1
ATOM 812 C C . ASP A 1 106 ? -12.301 -17.291 -20.406 1.00 88.25 106 ASP A C 1
ATOM 814 O O . ASP A 1 106 ? -12.509 -18.045 -21.357 1.00 88.25 106 ASP A O 1
ATOM 818 N N . LEU A 1 107 ? -11.189 -16.561 -20.295 1.00 86.69 107 LEU A N 1
ATOM 819 C CA . LEU A 1 107 ? -10.104 -16.575 -21.274 1.00 86.69 107 LEU A CA 1
ATOM 820 C C . LEU A 1 107 ? -9.108 -17.714 -21.039 1.00 86.69 107 LEU A C 1
ATOM 822 O O . LEU A 1 107 ? -8.232 -17.937 -21.873 1.00 86.69 107 LEU A O 1
ATOM 826 N N . ASN A 1 108 ? -9.223 -18.431 -19.914 1.00 89.44 108 ASN A N 1
ATOM 827 C CA . ASN A 1 108 ? -8.222 -19.387 -19.455 1.00 89.44 108 ASN A CA 1
ATOM 828 C C . ASN A 1 108 ? -6.817 -18.748 -19.470 1.00 89.44 108 ASN A C 1
ATOM 830 O O . ASN A 1 108 ? -5.859 -19.347 -19.949 1.00 89.44 108 ASN A O 1
ATOM 834 N N . TYR A 1 109 ? -6.715 -17.509 -18.989 1.00 86.25 109 TYR A N 1
ATOM 835 C CA . TYR A 1 109 ? -5.498 -16.699 -18.984 1.00 86.25 109 TYR A CA 1
ATOM 836 C C . TYR A 1 109 ? -5.498 -15.816 -17.739 1.00 86.25 109 TYR A C 1
ATOM 838 O O . TYR A 1 109 ? -6.520 -15.223 -17.409 1.00 86.25 109 TYR A O 1
ATOM 846 N N . ASN A 1 110 ? -4.379 -15.722 -17.021 1.00 85.62 110 ASN A N 1
ATOM 847 C CA . ASN A 1 110 ? -4.337 -14.911 -15.808 1.00 85.62 110 ASN A CA 1
ATOM 848 C C . ASN A 1 110 ? -4.271 -13.419 -16.168 1.00 85.62 110 ASN A C 1
ATOM 850 O O . ASN A 1 110 ? -3.197 -12.897 -16.449 1.00 85.62 110 ASN A O 1
ATOM 854 N N . ALA A 1 111 ? -5.410 -12.725 -16.117 1.00 81.44 111 ALA A N 1
ATOM 855 C CA . ALA A 1 111 ? -5.477 -11.279 -16.330 1.00 81.44 111 ALA A CA 1
ATOM 856 C C . ALA A 1 111 ? -4.916 -10.464 -15.146 1.00 81.44 111 ALA A C 1
ATOM 858 O O . ALA A 1 111 ? -4.959 -9.239 -15.181 1.00 81.44 111 ALA A O 1
ATOM 859 N N . MET A 1 112 ? -4.447 -11.131 -14.078 1.00 82.81 112 MET A N 1
ATOM 860 C CA . MET A 1 112 ? -3.926 -10.524 -12.844 1.00 82.81 112 MET A CA 1
ATOM 861 C C . MET A 1 112 ? -4.898 -9.523 -12.197 1.00 82.81 112 MET A C 1
ATOM 863 O O . MET A 1 112 ? -4.508 -8.641 -11.435 1.00 82.81 112 MET A O 1
ATOM 867 N N . PHE A 1 113 ? -6.194 -9.681 -12.479 1.00 84.38 113 PHE A N 1
ATOM 868 C CA . PHE A 1 113 ? -7.236 -8.823 -11.944 1.00 84.38 113 PHE A CA 1
ATOM 869 C C . PHE A 1 113 ? -7.412 -9.068 -10.443 1.00 84.38 113 PHE A C 1
ATOM 871 O O . PHE A 1 113 ? -7.669 -10.188 -10.001 1.00 84.38 113 PHE A O 1
ATOM 878 N N . SER A 1 114 ? -7.324 -7.995 -9.660 1.00 79.31 114 SER A N 1
ATOM 879 C CA . SER A 1 114 ? -7.591 -8.014 -8.227 1.00 79.31 114 SER A CA 1
ATOM 880 C C . SER A 1 114 ? -8.552 -6.875 -7.881 1.00 79.31 114 SER A C 1
ATOM 882 O O . SER A 1 114 ? -8.194 -5.708 -8.063 1.00 79.31 114 SER A O 1
ATOM 884 N N . PRO A 1 115 ? -9.776 -7.164 -7.403 1.00 78.19 115 PRO A N 1
ATOM 885 C CA . PRO A 1 115 ? -10.697 -6.117 -6.987 1.00 78.19 115 PRO A CA 1
ATOM 886 C C . PRO A 1 115 ? -10.150 -5.391 -5.752 1.00 78.19 115 PRO A C 1
ATOM 888 O O . PRO A 1 115 ? -9.716 -6.014 -4.783 1.00 78.19 115 PRO A O 1
ATOM 891 N N . ARG A 1 116 ? -10.181 -4.055 -5.787 1.00 79.38 116 ARG A N 1
ATOM 892 C CA . ARG A 1 116 ? -9.741 -3.174 -4.697 1.00 79.38 116 ARG A CA 1
ATOM 893 C C . ARG A 1 116 ? -10.828 -2.157 -4.373 1.00 79.38 116 ARG A C 1
ATOM 895 O O . ARG A 1 116 ? -11.569 -1.730 -5.254 1.00 79.38 116 ARG A O 1
ATOM 902 N N . GLY A 1 117 ? -10.901 -1.749 -3.109 1.00 73.56 117 GLY A N 1
ATOM 903 C CA . GLY A 1 117 ? -11.645 -0.553 -2.716 1.00 73.56 117 GLY A CA 1
ATOM 904 C C . GLY A 1 117 ? -10.810 0.703 -2.969 1.00 73.56 117 GLY A C 1
ATOM 905 O O . GLY A 1 117 ? -9.587 0.661 -2.859 1.00 73.56 117 GLY A O 1
ATOM 906 N N . VAL A 1 118 ? -11.467 1.818 -3.280 1.00 73.62 118 VAL A N 1
ATOM 907 C CA . VAL A 1 118 ? -10.843 3.145 -3.362 1.00 73.62 118 VAL A CA 1
ATOM 908 C C . VAL A 1 118 ? -11.500 4.044 -2.327 1.00 73.62 118 VAL A C 1
ATOM 910 O O . VAL A 1 118 ? -12.725 4.118 -2.258 1.00 73.62 118 VAL A O 1
ATOM 913 N N . MET A 1 119 ? -10.684 4.753 -1.551 1.00 76.38 119 MET A N 1
ATOM 914 C CA . MET A 1 119 ? -11.137 5.771 -0.612 1.00 76.38 119 MET A CA 1
ATOM 915 C C . MET A 1 119 ? -10.399 7.072 -0.906 1.00 76.38 119 MET A C 1
ATOM 917 O O . MET A 1 119 ? -9.173 7.113 -0.893 1.00 76.38 119 MET A O 1
ATOM 921 N N . MET A 1 120 ? -11.158 8.131 -1.181 1.00 74.50 120 MET A N 1
ATOM 922 C CA . MET A 1 120 ? -10.618 9.474 -1.381 1.00 74.50 120 MET A CA 1
ATOM 923 C C . MET A 1 120 ? -10.825 10.272 -0.097 1.00 74.50 120 MET A C 1
ATOM 925 O O . MET A 1 120 ? -11.960 10.479 0.329 1.00 74.50 120 MET A O 1
ATOM 929 N N . LEU A 1 121 ? -9.731 10.705 0.526 1.00 78.88 121 LEU A N 1
ATOM 930 C CA . LEU A 1 121 ? -9.766 11.550 1.717 1.00 78.88 121 LEU A CA 1
ATOM 931 C C . LEU A 1 121 ? -9.555 13.006 1.305 1.00 78.88 121 LEU A C 1
ATOM 933 O O . LEU A 1 121 ? -8.668 13.299 0.508 1.00 78.88 121 LEU A O 1
ATOM 937 N N . ALA A 1 122 ? -10.379 13.911 1.835 1.00 81.44 122 ALA A N 1
ATOM 938 C CA . ALA A 1 122 ? -10.147 15.344 1.708 1.00 81.44 122 ALA A CA 1
ATOM 939 C C . ALA A 1 122 ? -9.257 15.799 2.865 1.00 81.44 122 ALA A C 1
ATOM 941 O O . ALA A 1 122 ? -9.619 15.640 4.030 1.00 81.44 122 ALA A O 1
ATOM 942 N N . GLN A 1 123 ? -8.108 16.372 2.543 1.00 77.12 123 GLN A N 1
ATOM 943 C CA . GLN A 1 123 ? -7.132 16.895 3.492 1.00 77.12 123 GLN A CA 1
ATOM 944 C C . GLN A 1 123 ? -7.286 18.404 3.700 1.00 77.12 123 GLN A C 1
ATOM 946 O O . GLN A 1 123 ? -6.829 18.945 4.706 1.00 77.12 123 GLN A O 1
ATOM 951 N N . THR A 1 124 ? -7.964 19.095 2.779 1.00 79.56 124 THR A N 1
ATOM 952 C CA . THR A 1 124 ? -8.201 20.541 2.853 1.00 79.56 124 THR A CA 1
ATOM 953 C C . THR A 1 124 ? -9.674 20.897 2.673 1.00 79.56 124 THR A C 1
ATOM 955 O O . THR A 1 124 ? -10.443 20.200 2.011 1.00 79.56 124 THR A O 1
ATOM 958 N N . HIS A 1 125 ? -10.087 22.058 3.192 1.00 79.56 125 HIS A N 1
ATOM 959 C CA . HIS A 1 125 ? -11.426 22.594 2.915 1.00 79.56 125 HIS A CA 1
ATOM 960 C C . HIS A 1 125 ? -11.668 22.834 1.416 1.00 79.56 125 HIS A C 1
ATOM 962 O O . HIS A 1 125 ? -12.816 22.829 0.971 1.00 79.56 125 HIS A O 1
ATOM 968 N N . HIS A 1 126 ? -10.609 23.076 0.636 1.00 82.00 126 HIS A N 1
ATOM 969 C CA . HIS A 1 126 ? -10.727 23.205 -0.812 1.00 82.00 126 HIS A CA 1
ATOM 970 C C . HIS A 1 126 ? -11.137 21.872 -1.447 1.00 82.00 126 HIS A C 1
ATOM 972 O O . HIS A 1 126 ? -12.101 21.849 -2.210 1.00 82.00 126 HIS A O 1
ATOM 978 N N . GLU A 1 127 ? -10.487 20.772 -1.066 1.00 83.44 127 GLU A N 1
ATOM 979 C CA . GLU A 1 127 ? -10.844 19.422 -1.518 1.00 83.44 127 GLU A CA 1
ATOM 980 C C . GLU A 1 127 ? -12.253 19.020 -1.087 1.00 83.44 127 GLU A C 1
ATOM 982 O O . GLU A 1 127 ? -13.016 18.536 -1.919 1.00 83.44 127 GLU A O 1
ATOM 987 N N . VAL A 1 128 ? -12.653 19.306 0.162 1.00 80.69 128 VAL A N 1
ATOM 988 C CA . VAL A 1 128 ? -14.031 19.053 0.630 1.00 80.69 128 VAL A CA 1
ATOM 989 C C . VAL A 1 128 ? -15.045 19.746 -0.282 1.00 80.69 128 VAL A C 1
ATOM 991 O O . VAL A 1 128 ? -15.998 19.122 -0.748 1.00 80.69 128 VAL A O 1
ATOM 994 N N . ARG A 1 129 ? -14.835 21.035 -0.587 1.00 82.19 129 ARG A N 1
ATOM 995 C CA . ARG A 1 129 ? -15.710 21.773 -1.512 1.00 82.19 129 ARG A CA 1
ATOM 996 C C . ARG A 1 129 ? -15.671 21.193 -2.923 1.00 82.19 129 ARG A C 1
ATOM 998 O O . ARG A 1 129 ? -16.710 21.170 -3.575 1.00 82.19 129 ARG A O 1
ATOM 1005 N N . GLY A 1 130 ? -14.506 20.746 -3.390 1.00 81.75 130 GLY A N 1
ATOM 1006 C CA . GLY A 1 130 ? -14.350 20.059 -4.670 1.00 81.75 130 GLY A CA 1
ATOM 1007 C C . GLY A 1 130 ? -15.217 18.803 -4.744 1.00 81.75 130 GLY A C 1
ATOM 1008 O O . GLY A 1 130 ? -16.049 18.690 -5.640 1.00 81.75 130 GLY A O 1
ATOM 1009 N N . TYR A 1 131 ? -15.109 17.914 -3.755 1.00 80.38 131 TYR A N 1
ATOM 1010 C CA . TYR A 1 131 ? -15.908 16.688 -3.682 1.00 80.38 131 TYR A CA 1
ATOM 1011 C C . TYR A 1 131 ? -17.411 16.982 -3.599 1.00 80.38 131 TYR A C 1
ATOM 1013 O O . TYR A 1 131 ? -18.190 16.399 -4.353 1.00 80.38 131 TYR A O 1
ATOM 1021 N N . LEU A 1 132 ? -17.825 17.947 -2.767 1.00 76.44 132 LEU A N 1
ATOM 1022 C CA . LEU A 1 132 ? -19.230 18.359 -2.667 1.00 76.44 132 LEU A CA 1
ATOM 1023 C C . LEU A 1 132 ? -19.769 18.934 -3.985 1.00 76.44 132 LEU A C 1
ATOM 1025 O O . LEU A 1 132 ? -20.907 18.651 -4.349 1.00 76.44 132 LEU A O 1
ATOM 1029 N N . ARG A 1 133 ? -18.968 19.706 -4.731 1.00 76.75 133 ARG A N 1
ATOM 1030 C CA . ARG A 1 133 ? -19.358 20.208 -6.060 1.00 76.75 133 ARG A CA 1
ATOM 1031 C C . ARG A 1 133 ? -19.511 19.084 -7.075 1.00 76.75 133 ARG A C 1
ATOM 1033 O O . ARG A 1 133 ? -20.404 19.162 -7.903 1.00 76.75 133 ARG A O 1
ATOM 1040 N N . THR A 1 134 ? -18.699 18.037 -7.027 1.00 71.75 134 THR A N 1
ATOM 1041 C CA . THR A 1 134 ? -18.855 16.935 -7.985 1.00 71.75 134 THR A CA 1
ATOM 1042 C C . THR A 1 134 ? -20.111 16.099 -7.703 1.00 71.75 134 THR A C 1
ATOM 1044 O O . THR A 1 134 ? -20.749 15.615 -8.635 1.00 71.75 134 THR A O 1
ATOM 1047 N N . VAL A 1 135 ? -20.519 15.981 -6.434 1.00 69.75 135 VAL A N 1
ATOM 1048 C CA . VAL A 1 135 ? -21.754 15.276 -6.037 1.00 69.75 135 VAL A CA 1
ATOM 1049 C C . VAL A 1 135 ? -23.006 16.139 -6.259 1.00 69.75 135 VAL A C 1
ATOM 1051 O O . VAL A 1 135 ? -24.006 15.658 -6.789 1.00 69.75 135 VAL A O 1
ATOM 1054 N N . HIS A 1 136 ? -22.969 17.417 -5.871 1.00 69.75 136 HIS A N 1
ATOM 1055 C CA . HIS A 1 136 ? -24.154 18.292 -5.820 1.00 69.75 136 HIS A CA 1
ATOM 1056 C C . HIS A 1 136 ? -24.186 19.391 -6.888 1.00 69.75 136 HIS A C 1
ATOM 1058 O O . HIS A 1 136 ? -25.224 20.007 -7.107 1.00 69.75 136 HIS A O 1
ATOM 1064 N N . GLY A 1 137 ? -23.052 19.667 -7.527 1.00 54.28 137 GLY A N 1
ATOM 1065 C CA . GLY A 1 137 ? -22.880 20.713 -8.531 1.00 54.28 137 GLY A CA 1
ATOM 1066 C C . GLY A 1 137 ? -23.206 20.367 -9.989 1.00 54.28 137 GLY A C 1
ATOM 1067 O O . GLY A 1 137 ? -23.078 21.288 -10.798 1.00 54.28 137 GLY A O 1
ATOM 1068 N N . PRO A 1 138 ? -23.633 19.146 -10.395 1.00 66.12 138 PRO A N 1
ATOM 1069 C CA . PRO A 1 138 ? -24.198 18.977 -11.728 1.00 66.12 138 PRO A CA 1
ATOM 1070 C C . PRO A 1 138 ? -25.384 19.932 -11.938 1.00 66.12 138 PRO A C 1
ATOM 1072 O O . PRO A 1 138 ? -26.426 19.814 -11.289 1.00 66.12 138 PRO A O 1
ATOM 1075 N N . LEU A 1 139 ? -25.222 20.889 -12.854 1.00 60.16 139 LEU A N 1
ATOM 1076 C CA . LEU A 1 139 ? -26.303 21.762 -13.305 1.00 60.16 139 LEU A CA 1
ATOM 1077 C C . LEU A 1 139 ? -27.338 20.903 -14.028 1.00 60.16 139 LEU A C 1
ATOM 1079 O O . LEU A 1 139 ? -27.042 20.286 -15.053 1.00 60.16 139 LEU A O 1
ATOM 1083 N N . ARG A 1 140 ? -28.562 20.857 -13.497 1.00 60.53 140 ARG A N 1
ATOM 1084 C CA . ARG A 1 140 ? -29.666 20.193 -14.190 1.00 60.53 140 ARG A CA 1
ATOM 1085 C C . ARG A 1 140 ? -29.979 20.974 -15.460 1.00 60.53 140 ARG A C 1
ATOM 1087 O O . ARG A 1 140 ? -30.489 22.090 -15.392 1.00 60.53 140 ARG A O 1
ATOM 1094 N N . LEU A 1 141 ? -29.674 20.380 -16.609 1.00 59.97 141 LEU A N 1
ATOM 1095 C CA . LEU A 1 141 ? -30.101 20.915 -17.894 1.00 59.97 141 LEU A CA 1
ATOM 1096 C C . LEU A 1 141 ? -31.630 20.774 -18.043 1.00 59.97 141 LEU A C 1
ATOM 1098 O O . LEU A 1 141 ? -32.227 19.862 -17.450 1.00 59.97 141 LEU A O 1
ATOM 1102 N N . PRO A 1 142 ? -32.281 21.660 -18.820 1.00 62.78 142 PRO A N 1
ATOM 1103 C CA . PRO A 1 142 ? -33.681 21.500 -19.193 1.00 62.78 142 PRO A CA 1
ATOM 1104 C C . PRO A 1 142 ? -33.928 20.124 -19.816 1.00 62.78 142 PRO A C 1
ATOM 1106 O O . PRO A 1 142 ? -33.059 19.575 -20.494 1.00 62.78 142 PRO A O 1
ATOM 1109 N N . ALA A 1 143 ? -35.111 19.556 -19.576 1.00 61.12 143 ALA A N 1
ATOM 1110 C CA . ALA A 1 143 ? -35.489 18.317 -20.245 1.00 61.12 143 ALA A CA 1
ATOM 1111 C C . ALA A 1 143 ? -35.561 18.549 -21.758 1.00 61.12 143 ALA A C 1
ATOM 1113 O O . ALA A 1 143 ? -36.119 19.548 -22.207 1.00 61.12 143 ALA A O 1
ATOM 1114 N N . THR A 1 144 ? -35.025 17.607 -22.522 1.00 71.06 144 THR A N 1
ATOM 1115 C CA . THR A 1 144 ? -35.305 17.475 -23.950 1.00 71.06 144 THR A CA 1
ATOM 1116 C C . THR A 1 144 ? -36.215 16.268 -24.149 1.00 71.06 144 THR A C 1
ATOM 1118 O O . THR A 1 144 ? -36.237 15.364 -23.314 1.00 71.06 144 THR A O 1
ATOM 1121 N N . GLU A 1 145 ? -36.937 16.220 -25.266 1.00 71.50 145 GLU A N 1
ATOM 1122 C CA . GLU A 1 145 ? -37.786 15.074 -25.638 1.00 71.50 145 GLU A CA 1
ATOM 1123 C C . GLU A 1 145 ? -36.984 13.770 -25.827 1.00 71.50 145 GLU A C 1
ATOM 1125 O O . GLU A 1 145 ? -37.541 12.679 -25.783 1.00 71.50 145 GLU A O 1
ATOM 1130 N N . LEU A 1 146 ? -35.661 13.882 -25.992 1.00 70.06 146 LEU A N 1
ATOM 1131 C CA . LEU A 1 146 ? -34.723 12.762 -26.110 1.00 70.06 146 LEU A CA 1
ATOM 1132 C C . LEU A 1 146 ? -34.124 12.325 -24.758 1.00 70.06 146 LEU A C 1
ATOM 1134 O O . LEU A 1 146 ? -33.359 11.363 -24.706 1.00 70.06 146 LEU A O 1
ATOM 1138 N N . GLY A 1 147 ? -34.407 13.045 -23.669 1.00 57.88 147 GLY A N 1
ATOM 1139 C CA . GLY A 1 147 ? -33.829 12.791 -22.352 1.00 57.88 147 GLY A CA 1
ATOM 1140 C C . GLY A 1 147 ? -34.674 11.836 -21.509 1.00 57.88 147 GLY A C 1
ATOM 1141 O O . GLY A 1 147 ? -35.840 12.106 -21.238 1.00 57.88 147 GLY A O 1
ATOM 1142 N N . VAL A 1 148 ? -34.071 10.754 -21.011 1.00 55.09 148 VAL A N 1
ATOM 1143 C CA . VAL A 1 148 ? -34.705 9.860 -20.028 1.00 55.09 148 VAL A CA 1
ATOM 1144 C C . VAL A 1 148 ? -34.492 10.417 -18.618 1.00 55.09 148 VAL A C 1
ATOM 1146 O O . VAL A 1 148 ? -33.357 10.686 -18.218 1.00 55.09 148 VAL A O 1
ATOM 1149 N N . ARG A 1 149 ? -35.574 10.572 -17.845 1.00 58.56 149 ARG A N 1
ATOM 1150 C CA . ARG A 1 149 ? -35.515 10.862 -16.405 1.00 58.56 149 ARG A CA 1
ATOM 1151 C C . ARG A 1 149 ? -35.879 9.620 -15.604 1.00 58.56 149 ARG A C 1
ATOM 1153 O O . ARG A 1 149 ? -36.841 8.931 -15.919 1.00 58.56 149 ARG A O 1
ATOM 1160 N N . TYR A 1 150 ? -35.118 9.378 -14.544 1.00 56.03 150 TYR A N 1
ATOM 1161 C CA . TYR A 1 150 ? -35.521 8.471 -13.479 1.00 56.03 150 TYR A CA 1
ATOM 1162 C C . TYR A 1 150 ? -36.193 9.322 -12.397 1.00 56.03 150 TYR A C 1
ATOM 1164 O O . TYR A 1 150 ? -35.517 10.058 -11.680 1.00 56.03 150 TYR A O 1
ATOM 1172 N N . ASP A 1 151 ? -37.523 9.271 -12.321 1.00 59.72 151 ASP A N 1
ATOM 1173 C CA . ASP A 1 151 ? -38.295 9.971 -11.280 1.00 59.72 151 ASP A CA 1
ATOM 1174 C C . ASP A 1 151 ? -38.170 9.277 -9.917 1.00 59.72 151 ASP A C 1
ATOM 1176 O O . ASP A 1 151 ? -38.418 9.865 -8.865 1.00 59.72 151 ASP A O 1
ATOM 1180 N N . THR A 1 152 ? -37.730 8.020 -9.932 1.00 56.34 152 THR A N 1
ATOM 1181 C CA . THR A 1 152 ? -37.344 7.278 -8.740 1.00 56.34 152 THR A CA 1
ATOM 1182 C C . THR A 1 152 ? -35.840 7.447 -8.524 1.00 56.34 152 THR A C 1
ATOM 1184 O O . THR A 1 152 ? -35.064 7.111 -9.425 1.00 56.34 152 THR A O 1
ATOM 1187 N N . PRO A 1 153 ? -35.395 7.947 -7.356 1.00 56.88 153 PRO A N 1
ATOM 1188 C CA . PRO A 1 153 ? -33.987 7.886 -6.999 1.00 56.88 153 PRO A CA 1
ATOM 1189 C C . PRO A 1 153 ? -33.518 6.428 -7.103 1.00 56.88 153 PRO A C 1
ATOM 1191 O O . PRO A 1 153 ? -34.265 5.532 -6.691 1.00 56.88 153 PRO A O 1
ATOM 1194 N N . PRO A 1 154 ? -32.317 6.159 -7.642 1.00 54.97 154 PRO A N 1
ATOM 1195 C CA . PRO A 1 154 ? -31.772 4.812 -7.595 1.00 54.97 154 PRO A CA 1
ATOM 1196 C C . PRO A 1 154 ? -31.749 4.335 -6.133 1.00 54.97 154 PRO A C 1
ATOM 1198 O O . PRO A 1 154 ? -31.490 5.139 -5.230 1.00 54.97 154 PRO A O 1
ATOM 1201 N N . PRO A 1 155 ? -32.052 3.053 -5.868 1.00 55.41 155 PRO A N 1
ATOM 1202 C CA . PRO A 1 155 ? -31.949 2.519 -4.521 1.00 55.41 155 PRO A CA 1
ATOM 1203 C C . PRO A 1 155 ? -30.525 2.749 -4.008 1.00 55.41 155 PRO A C 1
ATOM 1205 O O . PRO A 1 155 ? -29.555 2.426 -4.698 1.00 55.41 155 PRO A O 1
ATOM 1208 N N . ARG A 1 156 ? -30.396 3.313 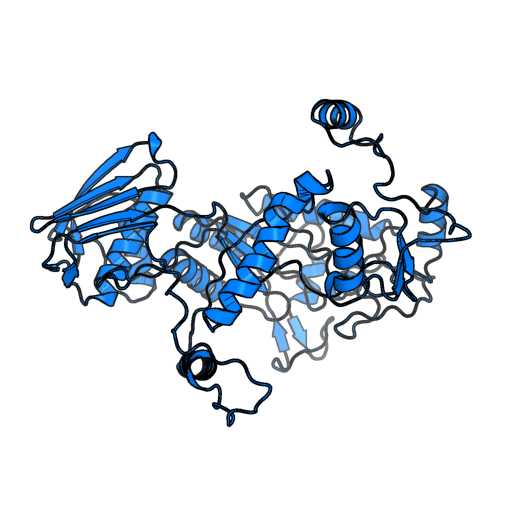-2.801 1.00 53.31 156 ARG A N 1
ATOM 1209 C CA . ARG A 1 156 ? -29.096 3.433 -2.134 1.00 53.31 156 ARG A CA 1
ATOM 1210 C C . ARG A 1 156 ? -28.483 2.039 -2.041 1.00 53.31 156 ARG A C 1
ATOM 1212 O O . ARG A 1 156 ? -29.063 1.144 -1.433 1.00 53.31 156 ARG A O 1
ATOM 1219 N N . LEU A 1 157 ? -27.303 1.875 -2.629 1.00 50.66 157 LEU A N 1
ATOM 1220 C CA . LEU A 1 157 ? -26.592 0.595 -2.647 1.00 50.66 157 LEU A CA 1
ATOM 1221 C C . LEU A 1 157 ? -25.983 0.236 -1.282 1.00 50.66 157 LEU A C 1
ATOM 1223 O O . LEU A 1 157 ? -25.626 -0.918 -1.060 1.00 50.66 157 LEU A O 1
ATOM 1227 N N . VAL A 1 158 ? -25.862 1.206 -0.369 1.00 53.97 158 VAL A N 1
ATOM 1228 C CA . VAL A 1 158 ? -25.262 1.016 0.957 1.00 53.97 158 VAL A CA 1
ATOM 1229 C C . VAL A 1 158 ? -26.342 1.172 2.030 1.00 53.97 158 VAL A C 1
ATOM 1231 O O . VAL A 1 158 ? -27.002 2.217 2.059 1.00 53.97 158 VAL A O 1
ATOM 1234 N N . PRO A 1 159 ? -26.529 0.174 2.917 1.00 55.84 159 PRO A N 1
ATOM 1235 C CA . PRO A 1 159 ? -27.397 0.312 4.077 1.00 55.84 159 PRO A CA 1
ATOM 1236 C C . PRO A 1 159 ? -26.980 1.535 4.893 1.00 55.84 159 PRO A C 1
ATOM 1238 O O . PRO A 1 159 ? -25.797 1.748 5.159 1.00 55.84 159 PRO A O 1
ATOM 1241 N N . GLU A 1 160 ? -27.943 2.353 5.302 1.00 58.34 160 GLU A N 1
ATOM 1242 C CA . GLU A 1 160 ? -27.665 3.435 6.235 1.00 58.34 160 GLU A CA 1
ATOM 1243 C C . GLU A 1 160 ? -27.342 2.803 7.595 1.00 58.34 160 GLU A C 1
ATOM 1245 O O . GLU A 1 160 ? -28.222 2.273 8.274 1.00 58.34 160 GLU A O 1
ATOM 1250 N N . PHE A 1 161 ? -26.062 2.799 7.977 1.00 65.81 161 PHE A N 1
ATOM 1251 C CA . PHE A 1 161 ? -25.622 2.378 9.305 1.00 65.81 161 PHE A CA 1
ATOM 1252 C C . PHE A 1 161 ? -26.114 3.413 10.321 1.00 65.81 161 PHE A C 1
ATOM 1254 O O . PHE A 1 161 ? -25.394 4.349 10.666 1.00 65.81 161 PHE A O 1
ATOM 1261 N N . ALA A 1 162 ? -27.382 3.294 10.728 1.00 63.00 162 ALA A N 1
ATOM 1262 C CA . ALA A 1 162 ? -28.113 4.273 11.527 1.00 63.00 162 ALA A CA 1
ATOM 1263 C C . ALA A 1 162 ? -27.270 4.801 12.703 1.00 63.00 162 ALA A C 1
ATOM 1265 O O . ALA A 1 162 ? -27.037 4.104 13.691 1.00 63.00 162 ALA A O 1
ATOM 1266 N N . GLY A 1 163 ? -26.782 6.039 12.572 1.00 68.75 163 GLY A N 1
ATOM 1267 C CA . GLY A 1 163 ? -26.006 6.735 13.600 1.00 68.75 163 GLY A CA 1
ATOM 1268 C C . GLY A 1 163 ? -24.529 6.340 13.735 1.00 68.75 163 GLY A C 1
ATOM 1269 O O . GLY A 1 163 ? -23.827 6.973 14.519 1.00 68.75 163 GLY A O 1
ATOM 1270 N N . LEU A 1 164 ? -24.004 5.368 12.984 1.00 86.00 164 LEU A N 1
ATOM 1271 C CA . LEU A 1 164 ? -22.610 4.927 13.115 1.00 86.00 164 LEU A CA 1
ATOM 1272 C C . LEU A 1 164 ? -21.673 5.725 12.187 1.00 86.00 164 LEU A C 1
ATOM 1274 O O . LEU A 1 164 ? -21.470 5.404 11.016 1.00 86.00 164 LEU A O 1
ATOM 1278 N N . LYS A 1 165 ? -21.091 6.806 12.721 1.00 87.94 165 LYS A N 1
ATOM 1279 C CA . LYS A 1 165 ? -20.131 7.682 12.023 1.00 87.94 165 LYS A CA 1
ATOM 1280 C C . LYS A 1 165 ? -18.725 7.068 11.971 1.00 87.94 165 LYS A C 1
ATOM 1282 O O . LYS A 1 165 ? -17.817 7.538 12.644 1.00 87.94 165 LYS A O 1
ATOM 1287 N N . LEU A 1 166 ? -18.549 6.011 11.183 1.00 89.44 166 LEU A N 1
ATOM 1288 C CA . LEU A 1 166 ? -17.271 5.311 11.036 1.00 89.44 166 LEU A CA 1
ATOM 1289 C C . LEU A 1 166 ? -16.743 5.330 9.603 1.00 89.44 166 LEU A C 1
ATOM 1291 O O . LEU A 1 166 ? -17.500 5.217 8.640 1.00 89.44 166 LEU A O 1
ATOM 1295 N N . VAL A 1 167 ? -15.419 5.437 9.485 1.00 87.19 167 VAL A N 1
ATOM 1296 C CA . VAL A 1 167 ? -14.675 5.224 8.241 1.00 87.19 167 VAL A CA 1
ATOM 1297 C C . VAL A 1 167 ? -13.446 4.357 8.554 1.00 87.19 167 VAL A C 1
ATOM 1299 O O . VAL A 1 167 ? -12.650 4.754 9.404 1.00 87.19 167 VAL A O 1
ATOM 1302 N N . PRO A 1 168 ? -13.267 3.204 7.881 1.00 88.75 168 PRO A N 1
ATOM 1303 C CA . PRO A 1 168 ? -14.260 2.541 7.029 1.00 88.75 168 PRO A CA 1
ATOM 1304 C C . PRO A 1 168 ? -15.496 2.090 7.830 1.00 88.75 168 PRO A C 1
ATOM 1306 O O . PRO A 1 168 ? -15.431 1.923 9.048 1.00 88.75 168 PRO A O 1
ATOM 1309 N N . GLN A 1 169 ? -16.625 1.914 7.137 1.00 89.00 169 GLN A N 1
ATOM 1310 C CA . GLN A 1 169 ? -17.826 1.308 7.723 1.00 89.00 169 GLN A CA 1
ATOM 1311 C C . GLN A 1 169 ? -17.577 -0.183 8.001 1.00 89.00 169 GLN A C 1
ATOM 1313 O O . GLN A 1 169 ? -16.882 -0.820 7.203 1.00 89.00 169 GLN A O 1
ATOM 1318 N N . PRO A 1 170 ? -18.129 -0.735 9.097 1.00 92.31 170 PRO A N 1
ATOM 1319 C CA . PRO A 1 170 ? -17.971 -2.147 9.416 1.00 92.31 170 PRO A CA 1
ATOM 1320 C C . PRO A 1 170 ? -18.777 -3.038 8.465 1.00 92.31 170 PRO A C 1
ATOM 1322 O O . PRO A 1 170 ? -19.667 -2.569 7.752 1.00 92.31 170 PRO A O 1
ATOM 1325 N N . THR A 1 171 ? -18.511 -4.344 8.486 1.00 90.94 171 THR A N 1
ATOM 1326 C CA . THR A 1 171 ? -19.289 -5.316 7.700 1.00 90.94 171 THR A CA 1
ATOM 1327 C C . THR A 1 171 ? -20.716 -5.464 8.225 1.00 90.94 171 THR A C 1
ATOM 1329 O O . THR A 1 171 ? -21.643 -5.637 7.431 1.00 90.94 171 THR A O 1
ATOM 1332 N N . ARG A 1 172 ? -20.925 -5.337 9.544 1.00 91.50 172 ARG A N 1
ATOM 1333 C CA . ARG A 1 172 ? -22.257 -5.357 10.161 1.00 91.50 172 ARG A CA 1
ATOM 1334 C C . ARG A 1 172 ? -22.344 -4.472 11.402 1.00 91.50 172 ARG A C 1
ATOM 1336 O O . ARG A 1 172 ? -21.429 -4.405 12.217 1.00 91.50 172 ARG A O 1
ATOM 1343 N N . TRP A 1 173 ? -23.512 -3.861 11.587 1.00 92.75 173 TRP A N 1
ATOM 1344 C CA . TRP A 1 173 ? -23.878 -3.092 12.775 1.00 92.75 173 TRP A CA 1
ATOM 1345 C C . TRP A 1 173 ? -25.271 -3.491 13.252 1.00 92.75 173 TRP A C 1
ATOM 1347 O O . TRP A 1 173 ? -26.208 -3.549 12.455 1.00 92.75 173 TRP A O 1
ATOM 1357 N N . VAL A 1 174 ? -25.414 -3.727 14.554 1.00 93.31 174 VAL A N 1
ATOM 1358 C CA . VAL A 1 174 ? -26.701 -3.937 15.221 1.00 93.31 174 VAL A CA 1
ATOM 1359 C C . VAL A 1 174 ? -26.794 -2.959 16.386 1.00 93.31 174 VAL A C 1
ATOM 1361 O O . VAL A 1 174 ? -26.134 -3.138 17.408 1.00 93.31 174 VAL A O 1
ATOM 1364 N N . ALA A 1 175 ? -27.600 -1.910 16.226 1.00 92.44 175 ALA A N 1
ATOM 1365 C CA . ALA A 1 175 ? -27.802 -0.904 17.263 1.00 92.44 175 ALA A CA 1
ATOM 1366 C C . ALA A 1 175 ? -28.602 -1.475 18.445 1.00 92.44 175 ALA A C 1
ATOM 1368 O O . ALA A 1 175 ? -29.622 -2.131 18.240 1.00 92.44 175 ALA A O 1
ATOM 1369 N N . ALA A 1 176 ? -28.176 -1.168 19.673 1.00 92.50 176 ALA A N 1
ATOM 1370 C CA . ALA A 1 176 ? -28.918 -1.488 20.899 1.00 92.50 176 ALA A CA 1
ATOM 1371 C C . ALA A 1 176 ? -29.688 -0.279 21.470 1.00 92.50 176 ALA A C 1
ATOM 1373 O O . ALA A 1 176 ? -30.496 -0.435 22.382 1.00 92.50 176 ALA A O 1
ATOM 1374 N N . GLY A 1 177 ? -29.468 0.920 20.914 1.00 88.44 177 GLY A N 1
ATOM 1375 C CA . GLY A 1 177 ? -30.049 2.171 21.404 1.00 88.44 177 GLY A CA 1
ATOM 1376 C C . GLY A 1 177 ? -29.331 2.708 22.648 1.00 88.44 177 GLY A C 1
ATOM 1377 O O . GLY A 1 177 ? -28.866 1.952 23.492 1.00 88.44 177 GLY A O 1
ATOM 1378 N N . GLY A 1 178 ? -29.229 4.034 22.765 1.00 93.31 178 GLY A N 1
ATOM 1379 C CA . GLY A 1 178 ? -28.482 4.692 23.845 1.00 93.31 178 GLY A CA 1
ATOM 1380 C C . GLY A 1 178 ? -26.984 4.846 23.560 1.00 93.31 178 GLY A C 1
ATOM 1381 O O . GLY A 1 178 ? -26.502 4.544 22.465 1.00 93.31 178 GLY A O 1
ATOM 1382 N N . THR A 1 179 ? -26.248 5.363 24.548 1.00 96.12 179 THR A N 1
ATOM 1383 C CA . THR A 1 179 ? -24.810 5.655 24.426 1.00 96.12 179 THR A CA 1
ATOM 1384 C C . THR A 1 179 ? -24.035 5.317 25.696 1.00 96.12 179 THR A C 1
ATOM 1386 O O . THR A 1 179 ? -24.518 5.590 26.795 1.00 96.12 179 THR A O 1
ATOM 1389 N N . LEU A 1 180 ? -22.798 4.848 25.541 1.00 96.62 180 LEU A N 1
ATOM 1390 C CA . LEU A 1 180 ? -21.794 4.739 26.596 1.00 96.62 180 LEU A CA 1
ATOM 1391 C C . LEU A 1 180 ? -20.885 5.969 26.581 1.00 96.62 180 LEU A C 1
ATOM 1393 O O . LEU A 1 180 ? -20.295 6.305 25.552 1.00 96.62 180 LEU A O 1
ATOM 1397 N N . ARG A 1 181 ? -20.712 6.630 27.730 1.00 96.94 181 ARG A N 1
ATOM 1398 C CA . ARG A 1 181 ? -19.749 7.729 27.836 1.00 96.94 181 ARG A CA 1
ATOM 1399 C C . ARG A 1 181 ? -18.343 7.186 28.087 1.00 96.94 181 ARG A C 1
ATOM 1401 O O . ARG A 1 181 ? -18.004 6.867 29.219 1.00 96.94 181 ARG A O 1
ATOM 1408 N N . ALA A 1 182 ? -17.512 7.154 27.050 1.00 95.19 182 ALA A N 1
ATOM 1409 C CA . ALA A 1 182 ? -16.135 6.675 27.113 1.00 95.19 182 ALA A CA 1
ATOM 1410 C C . ALA A 1 182 ? -15.158 7.749 26.611 1.00 95.19 182 ALA A C 1
ATOM 1412 O O . ALA A 1 182 ? -15.212 8.172 25.457 1.00 95.19 182 ALA A O 1
ATOM 1413 N N . ARG A 1 183 ? -14.239 8.193 27.479 1.00 94.31 183 ARG A N 1
ATOM 1414 C CA . ARG A 1 183 ? -13.087 9.032 27.080 1.00 94.31 183 ARG A CA 1
ATOM 1415 C C . ARG A 1 183 ? -11.820 8.203 26.886 1.00 94.31 183 ARG A C 1
ATOM 1417 O O . ARG A 1 183 ? -11.019 8.489 25.999 1.00 94.31 183 ARG A O 1
ATOM 1424 N N . THR A 1 184 ? -11.672 7.184 27.718 1.00 97.81 184 THR A N 1
ATOM 1425 C CA . THR A 1 184 ? -10.549 6.255 27.764 1.00 97.81 184 THR A CA 1
ATOM 1426 C C . THR A 1 184 ? -11.070 4.859 28.083 1.00 97.81 184 THR A C 1
ATOM 1428 O O . THR A 1 184 ? -12.186 4.702 28.589 1.00 97.81 184 THR A O 1
ATOM 1431 N N . PHE A 1 185 ? -10.241 3.862 27.813 1.00 98.25 185 PHE A N 1
ATOM 1432 C CA . PHE A 1 185 ? -10.512 2.450 28.032 1.00 98.25 185 PHE A CA 1
ATOM 1433 C C . PHE A 1 185 ? -9.485 1.865 29.007 1.00 98.25 185 PHE A C 1
ATOM 1435 O O . PHE A 1 185 ? -8.300 2.190 28.930 1.00 98.25 185 PHE A O 1
ATOM 1442 N N . ALA A 1 186 ? -9.940 1.036 29.942 1.00 97.81 186 ALA A N 1
ATOM 1443 C CA . ALA A 1 186 ? -9.107 0.366 30.931 1.00 97.81 186 ALA A CA 1
ATOM 1444 C C . ALA A 1 186 ? -8.744 -1.036 30.427 1.00 97.81 186 ALA A C 1
ATOM 1446 O O . ALA A 1 186 ? -9.556 -1.959 30.475 1.00 97.81 186 ALA A O 1
ATOM 1447 N N . THR A 1 187 ? -7.527 -1.162 29.901 1.00 96.94 187 THR A N 1
ATOM 1448 C CA . THR A 1 187 ? -6.931 -2.409 29.408 1.00 96.94 187 THR A CA 1
ATOM 1449 C C . THR A 1 187 ? -5.410 -2.258 29.340 1.00 96.94 187 THR A C 1
ATOM 1451 O O . THR A 1 187 ? -4.904 -1.144 29.192 1.00 96.94 187 THR A O 1
ATOM 1454 N N . ASP A 1 188 ? -4.691 -3.367 29.458 1.00 95.19 188 ASP A N 1
ATOM 1455 C CA . ASP A 1 188 ? -3.243 -3.489 29.284 1.00 95.19 188 ASP A CA 1
ATOM 1456 C C . ASP A 1 188 ? -2.859 -4.209 27.976 1.00 95.19 188 ASP A C 1
ATOM 1458 O O . ASP A 1 188 ? -1.676 -4.452 27.731 1.00 95.19 188 ASP A O 1
ATOM 1462 N N . ASP A 1 189 ? -3.832 -4.519 27.109 1.00 97.00 189 ASP A N 1
ATOM 1463 C CA . ASP A 1 189 ? -3.571 -5.191 25.837 1.00 97.00 189 ASP A CA 1
ATOM 1464 C C . ASP A 1 189 ? -2.651 -4.354 24.936 1.00 97.00 189 ASP A C 1
ATOM 1466 O O . ASP A 1 189 ? -2.858 -3.158 24.699 1.00 97.00 189 ASP A O 1
ATOM 1470 N N . ALA A 1 190 ? -1.627 -5.016 24.395 1.00 96.81 190 ALA A N 1
ATOM 1471 C CA . ALA A 1 190 ? -0.574 -4.372 23.620 1.00 96.81 190 ALA A CA 1
ATOM 1472 C C . ALA A 1 190 ? -1.100 -3.626 22.380 1.00 96.81 190 ALA A C 1
ATOM 1474 O O . ALA A 1 190 ? -0.526 -2.604 21.999 1.00 96.81 190 ALA A O 1
ATOM 1475 N N . GLN A 1 191 ? -2.197 -4.083 21.766 1.00 97.75 191 GLN A N 1
ATOM 1476 C CA . GLN A 1 191 ? -2.767 -3.444 20.577 1.00 97.75 191 GLN A CA 1
ATOM 1477 C C . GLN A 1 191 ? -3.510 -2.155 20.936 1.00 97.75 191 GLN A C 1
ATOM 1479 O O . GLN A 1 191 ? -3.421 -1.165 20.207 1.00 97.75 191 GLN A O 1
ATOM 1484 N N . PHE A 1 192 ? -4.166 -2.116 22.098 1.00 97.88 192 PHE A N 1
ATOM 1485 C CA . PHE A 1 192 ? -4.748 -0.886 22.640 1.00 97.88 192 PHE A CA 1
ATOM 1486 C C . PHE A 1 192 ? -3.675 0.118 23.063 1.00 97.88 192 PHE A C 1
ATOM 1488 O O . PHE A 1 192 ? -3.829 1.317 22.828 1.00 97.88 192 PHE A O 1
ATOM 1495 N N . VAL A 1 193 ? -2.561 -0.354 23.626 1.00 97.69 193 VAL A N 1
ATOM 1496 C CA . VAL A 1 193 ? -1.406 0.499 23.947 1.00 97.69 193 VAL A CA 1
ATOM 1497 C C . VAL A 1 193 ? -0.775 1.077 22.674 1.00 97.69 193 VAL A C 1
ATOM 1499 O O . VAL A 1 193 ? -0.471 2.271 22.620 1.00 97.69 193 VAL A O 1
ATOM 1502 N N . ALA A 1 194 ? -0.629 0.278 21.613 1.00 97.69 194 ALA A N 1
ATOM 1503 C CA . ALA A 1 194 ? -0.143 0.759 20.318 1.00 97.69 194 ALA A CA 1
ATOM 1504 C C . ALA A 1 194 ? -1.088 1.812 19.703 1.00 97.69 194 ALA A C 1
ATOM 1506 O O . ALA A 1 194 ? -0.631 2.846 19.202 1.00 97.69 194 ALA A O 1
ATOM 1507 N N . ALA A 1 195 ? -2.402 1.586 19.797 1.00 97.94 195 ALA A N 1
ATOM 1508 C CA . ALA A 1 195 ? -3.434 2.530 19.380 1.00 97.94 195 ALA A CA 1
ATOM 1509 C C . ALA A 1 195 ? -3.395 3.849 20.177 1.00 97.94 195 ALA A C 1
ATOM 1511 O O . ALA A 1 195 ? -3.477 4.929 19.588 1.00 97.94 195 ALA A O 1
ATOM 1512 N N . ASP A 1 196 ? -3.215 3.782 21.500 1.00 98.00 196 ASP A N 1
ATOM 1513 C CA . ASP A 1 196 ? -3.029 4.949 22.372 1.00 98.00 196 ASP A CA 1
ATOM 1514 C C . ASP A 1 196 ? -1.785 5.757 21.980 1.00 98.00 196 ASP A C 1
ATOM 1516 O O . ASP A 1 196 ? -1.854 6.980 21.829 1.00 98.00 196 ASP A O 1
ATOM 1520 N N . ALA A 1 197 ? -0.662 5.076 21.732 1.00 97.44 197 ALA A N 1
ATOM 1521 C CA . ALA A 1 197 ? 0.568 5.719 21.289 1.00 97.44 197 ALA A CA 1
ATOM 1522 C C . ALA A 1 197 ? 0.380 6.439 19.944 1.00 97.44 197 ALA A C 1
ATOM 1524 O O . ALA A 1 197 ? 0.860 7.565 19.782 1.00 97.44 197 ALA A O 1
ATOM 1525 N N . LEU A 1 198 ? -0.338 5.832 18.989 1.00 97.44 198 LEU A N 1
ATOM 1526 C CA . LEU A 1 198 ? -0.701 6.490 17.730 1.00 97.44 198 LEU A CA 1
ATOM 1527 C C . LEU A 1 198 ? -1.556 7.734 17.977 1.00 97.44 198 LEU A C 1
ATOM 1529 O O . LEU A 1 198 ? -1.225 8.802 17.457 1.00 97.44 198 LEU A O 1
ATOM 1533 N N . ALA A 1 199 ? -2.614 7.621 18.787 1.00 97.19 199 ALA A N 1
ATOM 1534 C CA . ALA A 1 199 ? -3.509 8.735 19.090 1.00 97.19 199 ALA A CA 1
ATOM 1535 C C . ALA A 1 199 ? -2.721 9.943 19.625 1.00 97.19 199 ALA A C 1
ATOM 1537 O O . ALA A 1 199 ? -2.826 11.047 19.084 1.00 97.19 199 ALA A O 1
ATOM 1538 N N . ARG A 1 200 ? -1.828 9.715 20.597 1.00 96.88 200 ARG A N 1
ATOM 1539 C CA . ARG A 1 200 ? -0.970 10.765 21.171 1.00 96.88 200 ARG A CA 1
ATOM 1540 C C . ARG A 1 200 ? -0.021 11.382 20.146 1.00 96.88 200 ARG A C 1
ATOM 1542 O O . ARG A 1 200 ? 0.096 12.604 20.096 1.00 96.88 200 ARG A O 1
ATOM 1549 N N . ARG A 1 201 ? 0.623 10.576 19.288 1.00 95.50 201 ARG A N 1
ATOM 1550 C CA . ARG A 1 201 ? 1.495 11.088 18.207 1.00 95.50 201 ARG A CA 1
ATOM 1551 C C . ARG A 1 201 ? 0.751 11.992 17.225 1.00 95.50 201 ARG A C 1
ATOM 1553 O O . ARG A 1 201 ? 1.364 12.882 16.638 1.00 95.50 201 ARG A O 1
ATOM 1560 N N . ARG A 1 202 ? -0.550 11.759 17.031 1.00 93.50 202 ARG A N 1
ATOM 1561 C CA . ARG A 1 202 ? -1.421 12.569 16.167 1.00 93.50 202 ARG A CA 1
ATOM 1562 C C . ARG A 1 202 ? -2.060 13.762 16.884 1.00 93.50 202 ARG A C 1
ATOM 1564 O O . ARG A 1 202 ? -2.834 14.480 16.262 1.00 93.50 202 ARG A O 1
ATOM 1571 N N . GLY A 1 203 ? -1.726 13.997 18.154 1.00 93.44 203 GLY A N 1
ATOM 1572 C CA . GLY A 1 203 ? -2.294 15.086 18.950 1.00 93.44 203 GLY A CA 1
ATOM 1573 C C . GLY A 1 203 ? -3.724 14.825 19.432 1.00 93.44 203 GLY A C 1
ATOM 1574 O O . GLY A 1 203 ? -4.387 15.755 19.882 1.00 93.44 203 GLY A O 1
ATOM 1575 N N . LEU A 1 204 ? -4.202 13.580 19.351 1.00 94.69 204 LEU A N 1
ATOM 1576 C CA . LEU A 1 204 ? -5.475 13.166 19.933 1.00 94.69 204 LEU A CA 1
ATOM 1577 C C . LEU A 1 204 ? -5.293 12.836 21.419 1.00 94.69 204 LEU A C 1
ATOM 1579 O O . LEU A 1 204 ? -4.196 12.507 21.882 1.00 94.69 204 LEU A O 1
ATOM 1583 N N . ALA A 1 205 ? -6.390 12.883 22.175 1.00 94.62 205 ALA A N 1
ATOM 1584 C CA . ALA A 1 205 ? -6.388 12.415 23.555 1.00 94.62 205 ALA A CA 1
ATOM 1585 C C . ALA A 1 205 ? -5.999 10.925 23.622 1.00 94.62 205 ALA A C 1
ATOM 1587 O O . ALA A 1 205 ? -6.367 10.139 22.745 1.00 94.62 205 ALA A O 1
ATOM 1588 N N . GLY A 1 206 ? -5.292 10.525 24.681 1.00 95.25 206 GLY A N 1
ATOM 1589 C CA . GLY A 1 206 ? -4.954 9.118 24.913 1.00 95.25 206 GLY A CA 1
ATOM 1590 C C . GLY A 1 206 ? -6.200 8.229 24.930 1.00 95.25 206 GLY A C 1
ATOM 1591 O O . GLY A 1 206 ? -7.255 8.656 25.394 1.00 95.25 206 GLY A O 1
ATOM 1592 N N . LEU A 1 207 ? -6.095 7.027 24.375 1.00 97.06 207 LEU A N 1
ATOM 1593 C CA . LEU A 1 207 ? -7.146 6.015 24.314 1.00 97.06 207 LEU A CA 1
ATOM 1594 C C . LEU A 1 207 ? -7.211 5.167 25.591 1.00 97.06 207 LEU A C 1
ATOM 1596 O O . LEU A 1 207 ? -8.301 4.739 25.963 1.00 97.06 207 LEU A O 1
ATOM 1600 N N . VAL A 1 208 ? -6.088 4.958 26.284 1.00 97.88 208 VAL A N 1
ATOM 1601 C CA . VAL A 1 208 ? -5.993 4.039 27.432 1.00 97.88 208 VAL A CA 1
ATOM 1602 C C . VAL A 1 208 ? -5.758 4.799 28.741 1.00 97.88 208 VAL A C 1
ATOM 1604 O O . VAL A 1 208 ? -4.941 5.721 28.800 1.00 97.88 208 VAL A O 1
ATOM 1607 N N . ALA A 1 209 ? -6.478 4.418 29.802 1.00 97.19 209 ALA A N 1
ATOM 1608 C CA . ALA A 1 209 ? -6.244 4.881 31.174 1.00 97.19 209 ALA A CA 1
ATOM 1609 C C . ALA A 1 209 ? -6.807 3.888 32.204 1.00 97.19 209 ALA A C 1
ATOM 1611 O O . ALA A 1 209 ? -7.845 3.275 31.966 1.00 97.19 209 ALA A O 1
ATOM 1612 N N . ALA A 1 210 ? -6.179 3.790 33.381 1.00 95.06 210 ALA A N 1
ATOM 1613 C CA . ALA A 1 210 ? -6.573 2.845 34.435 1.00 95.06 210 ALA A CA 1
ATOM 1614 C C . ALA A 1 210 ? -8.013 3.040 34.953 1.00 95.06 210 ALA A C 1
ATOM 1616 O O . ALA A 1 210 ? -8.665 2.079 35.338 1.00 95.06 210 ALA A O 1
ATOM 1617 N N . ASN A 1 211 ? -8.522 4.275 34.941 1.00 94.81 211 ASN A N 1
ATOM 1618 C CA . ASN A 1 211 ? -9.896 4.622 35.321 1.00 94.81 211 ASN A CA 1
ATOM 1619 C C . ASN A 1 211 ? -10.851 4.736 34.114 1.00 94.81 211 ASN A C 1
ATOM 1621 O O . ASN A 1 211 ? -11.889 5.392 34.213 1.00 94.81 211 ASN A O 1
ATOM 1625 N N . GLY A 1 212 ? -10.466 4.183 32.961 1.00 96.31 212 GLY A N 1
ATOM 1626 C CA . GLY A 1 212 ? -11.291 4.147 31.757 1.00 96.31 212 GLY A CA 1
ATOM 1627 C C . GLY A 1 212 ? -12.428 3.126 31.831 1.00 96.31 212 GLY A C 1
ATOM 1628 O O . GLY A 1 212 ? -12.580 2.391 32.803 1.00 96.31 212 GLY A O 1
ATOM 1629 N N . VAL A 1 213 ? -13.222 3.068 30.763 1.00 97.94 213 VAL A N 1
ATOM 1630 C CA . VAL A 1 213 ? -14.262 2.045 30.580 1.00 97.94 213 VAL A CA 1
ATOM 1631 C C . VAL A 1 213 ? -13.605 0.662 30.479 1.00 97.94 213 VAL A C 1
ATOM 1633 O O . VAL A 1 213 ? -12.673 0.522 29.683 1.00 97.94 213 VAL A O 1
ATOM 1636 N N . PRO A 1 214 ? -14.060 -0.358 31.230 1.00 97.94 214 PRO A N 1
ATOM 1637 C CA . PRO A 1 214 ? -13.456 -1.685 31.183 1.00 97.94 214 PRO A CA 1
ATOM 1638 C C . PRO A 1 214 ? -13.609 -2.315 29.794 1.00 97.94 214 PRO A C 1
ATOM 1640 O O . PRO A 1 214 ? -14.683 -2.256 29.188 1.00 97.94 214 PRO A O 1
ATOM 1643 N N . VAL A 1 215 ? -12.532 -2.935 29.304 1.00 98.12 215 VAL A N 1
ATOM 1644 C CA . VAL A 1 215 ? -12.536 -3.703 28.053 1.00 98.12 215 VAL A CA 1
ATOM 1645 C C . VAL A 1 215 ? -12.200 -5.153 28.356 1.00 98.12 215 VAL A C 1
ATOM 1647 O O . VAL A 1 215 ? -11.110 -5.458 28.832 1.00 98.12 215 VAL A O 1
ATOM 1650 N N . THR A 1 216 ? -13.126 -6.056 28.051 1.00 98.06 216 THR A N 1
ATOM 1651 C CA . THR A 1 216 ? -12.885 -7.499 28.124 1.00 98.06 216 THR A CA 1
ATOM 1652 C C . THR A 1 216 ? -12.463 -7.995 26.751 1.00 98.06 216 THR A C 1
ATOM 1654 O O . THR A 1 216 ? -13.226 -7.873 25.794 1.00 98.06 216 THR A O 1
ATOM 1657 N N . ILE A 1 217 ? -11.257 -8.551 26.644 1.00 97.88 217 ILE A N 1
ATOM 1658 C CA . ILE A 1 217 ? -10.687 -9.011 25.373 1.00 97.88 217 ILE A CA 1
ATOM 1659 C C . ILE A 1 217 ? -10.576 -10.534 25.389 1.00 97.88 217 ILE A C 1
ATOM 1661 O O . ILE A 1 217 ? -10.063 -11.125 26.335 1.00 97.88 217 ILE A O 1
ATOM 1665 N N . SER A 1 218 ? -11.038 -11.170 24.316 1.00 96.88 218 SER A N 1
ATOM 1666 C CA . SER A 1 218 ? -10.885 -12.604 24.073 1.00 96.88 218 SER A CA 1
ATOM 1667 C C . SER A 1 218 ? -10.332 -12.855 22.672 1.00 96.88 218 SER A C 1
ATOM 1669 O O . SER A 1 218 ? -10.607 -12.106 21.732 1.00 96.88 218 SER A O 1
ATOM 1671 N N . ARG A 1 219 ? -9.522 -13.906 22.528 1.00 96.12 219 ARG A N 1
ATOM 1672 C CA . ARG A 1 219 ? -8.921 -14.296 21.248 1.00 96.12 219 ARG A CA 1
ATOM 1673 C C . ARG A 1 219 ? -9.605 -15.540 20.714 1.00 96.12 219 ARG A C 1
ATOM 1675 O O . ARG A 1 219 ? -9.745 -16.522 21.436 1.00 96.12 219 ARG A O 1
ATOM 1682 N N . ASP A 1 220 ? -10.000 -15.486 19.451 1.00 94.81 220 ASP A N 1
ATOM 1683 C CA . ASP A 1 220 ? -10.657 -16.584 18.750 1.00 94.81 220 ASP A CA 1
ATOM 1684 C C . ASP A 1 220 ? -10.060 -16.716 17.351 1.00 94.81 220 ASP A C 1
ATOM 1686 O O . ASP A 1 220 ? -10.480 -16.040 16.415 1.00 94.81 220 ASP A O 1
ATOM 1690 N N . ALA A 1 221 ? -9.066 -17.597 17.214 1.00 92.62 221 ALA A N 1
ATOM 1691 C CA . ALA A 1 221 ? -8.321 -17.783 15.970 1.00 92.62 221 ALA A CA 1
ATOM 1692 C C . ALA A 1 221 ? -9.210 -18.135 14.761 1.00 92.62 221 ALA A C 1
ATOM 1694 O O . ALA A 1 221 ? -8.794 -17.908 13.627 1.00 92.62 221 ALA A O 1
ATOM 1695 N N . SER A 1 222 ? -10.432 -18.646 14.979 1.00 94.75 222 SER A N 1
ATOM 1696 C CA . SER A 1 222 ? -11.375 -18.935 13.892 1.00 94.75 222 SER A CA 1
ATOM 1697 C C . SER A 1 222 ? -11.856 -17.680 13.152 1.00 94.75 222 SER A C 1
ATOM 1699 O O . SER A 1 222 ? -12.318 -17.788 12.019 1.00 94.75 222 SER A O 1
ATOM 1701 N N . LEU A 1 223 ? -11.699 -16.495 13.756 1.00 91.69 223 LEU A N 1
ATOM 1702 C CA . LEU A 1 223 ? -12.063 -15.211 13.157 1.00 91.69 223 LEU A CA 1
ATOM 1703 C C . LEU A 1 223 ? -11.000 -14.656 12.193 1.00 91.69 223 LEU A C 1
ATOM 1705 O O . LEU A 1 223 ? -11.304 -13.762 11.413 1.00 91.69 223 LEU A O 1
ATOM 1709 N N . GLY A 1 224 ? -9.756 -15.146 12.205 1.00 91.94 224 GLY A N 1
ATOM 1710 C CA . GLY A 1 224 ? -8.707 -14.620 11.320 1.00 91.94 224 GLY A CA 1
ATOM 1711 C C . GLY A 1 224 ? -8.461 -13.109 11.496 1.00 91.94 224 GLY A C 1
ATOM 1712 O O . GLY A 1 224 ? -8.043 -12.677 12.568 1.00 91.94 224 GLY A O 1
ATOM 1713 N N . GLU A 1 225 ? -8.688 -12.305 10.446 1.00 90.75 225 GLU A N 1
ATOM 1714 C CA . GLU A 1 225 ? -8.590 -10.829 10.502 1.00 90.75 225 GLU A CA 1
ATOM 1715 C C . GLU A 1 225 ? -9.876 -10.140 11.006 1.00 90.75 225 GLU A C 1
ATOM 1717 O O . GLU A 1 225 ? -9.891 -8.916 11.179 1.00 90.75 225 GLU A O 1
ATOM 1722 N N . ASP A 1 226 ? -10.938 -10.901 11.264 1.00 94.88 226 ASP A N 1
ATOM 1723 C CA . ASP A 1 226 ? -12.221 -10.373 11.714 1.00 94.88 226 ASP A CA 1
ATOM 1724 C C . ASP A 1 226 ? -12.237 -10.146 13.232 1.00 94.88 226 ASP A C 1
ATOM 1726 O O . ASP A 1 226 ? -11.483 -10.743 14.013 1.00 94.88 226 ASP A O 1
ATOM 1730 N N . HIS A 1 227 ? -13.144 -9.274 13.664 1.00 97.50 227 HIS A N 1
ATOM 1731 C CA . HIS A 1 227 ? -13.433 -9.037 15.068 1.00 97.50 227 HIS A CA 1
ATOM 1732 C C . HIS A 1 227 ? -14.912 -8.727 15.312 1.00 97.50 227 HIS A C 1
ATOM 1734 O O . HIS A 1 227 ? -15.651 -8.257 14.445 1.00 97.50 227 HIS A O 1
ATOM 1740 N N . VAL A 1 228 ? -15.330 -8.976 16.548 1.00 98.25 228 VAL A N 1
ATOM 1741 C CA . VAL A 1 228 ? -16.632 -8.606 17.091 1.00 98.25 228 VAL A CA 1
ATOM 1742 C C . VAL A 1 228 ? -16.407 -7.659 18.257 1.00 98.25 228 VAL A C 1
ATOM 1744 O O . VAL A 1 228 ? -15.698 -7.997 19.205 1.00 98.25 228 VAL A O 1
ATOM 1747 N N . LEU A 1 229 ? -17.033 -6.490 18.191 1.00 98.06 229 LEU A N 1
ATOM 1748 C CA . LEU A 1 229 ? -16.974 -5.453 19.210 1.00 98.06 229 LEU A CA 1
ATOM 1749 C C . LEU A 1 229 ? -18.387 -5.160 19.721 1.00 98.06 229 LEU A C 1
ATOM 1751 O O . LEU A 1 229 ? -19.256 -4.726 18.966 1.00 98.06 229 LEU A O 1
ATOM 1755 N N . GLU A 1 230 ? -18.613 -5.378 21.008 1.00 98.31 230 GLU A N 1
ATOM 1756 C CA . GLU A 1 230 ? -19.870 -5.091 21.695 1.00 98.31 230 GLU A CA 1
ATOM 1757 C C . GLU A 1 230 ? -19.663 -3.925 22.661 1.00 98.31 230 GLU A C 1
ATOM 1759 O O . GLU A 1 230 ? -18.800 -3.970 23.536 1.00 98.31 230 GLU A O 1
ATOM 1764 N N . ILE A 1 231 ? -20.447 -2.863 22.479 1.00 98.06 231 ILE A N 1
ATOM 1765 C CA . ILE A 1 231 ? -20.451 -1.674 23.332 1.00 98.06 231 ILE A CA 1
ATOM 1766 C C . ILE A 1 231 ? -21.732 -1.726 24.164 1.00 98.06 231 ILE A C 1
ATOM 1768 O O . ILE A 1 231 ? -22.833 -1.561 23.629 1.00 98.06 231 ILE A O 1
ATOM 1772 N N . ALA A 1 232 ? -21.575 -1.956 25.465 1.00 97.50 232 ALA A N 1
ATOM 1773 C CA . ALA A 1 232 ? -22.649 -2.105 26.441 1.00 97.50 232 ALA A CA 1
ATOM 1774 C C . ALA A 1 232 ? -22.642 -0.941 27.459 1.00 97.50 232 ALA A C 1
ATOM 1776 O O . ALA A 1 232 ? -21.668 -0.188 27.527 1.00 97.50 232 ALA A O 1
ATOM 1777 N N . PRO A 1 233 ? -23.715 -0.741 28.250 1.00 96.94 233 PRO A N 1
ATOM 1778 C CA . PRO A 1 233 ? -23.764 0.329 29.253 1.00 96.94 233 PRO A CA 1
ATOM 1779 C C . PRO A 1 233 ? -22.656 0.274 30.317 1.00 96.94 233 PRO A C 1
ATOM 1781 O O . PRO A 1 233 ? -22.316 1.305 30.893 1.00 96.94 233 PRO A O 1
ATOM 1784 N N . ASP A 1 234 ? -22.121 -0.912 30.595 1.00 94.62 234 ASP A N 1
ATOM 1785 C CA . ASP A 1 234 ? -21.154 -1.203 31.656 1.00 94.62 234 ASP A CA 1
ATOM 1786 C C . ASP A 1 234 ? -19.723 -1.443 31.147 1.00 94.62 234 ASP A C 1
ATOM 1788 O O . ASP A 1 234 ? -18.789 -1.479 31.948 1.00 94.62 234 ASP A O 1
ATOM 1792 N N . GLY A 1 235 ? -19.514 -1.557 29.833 1.00 97.50 235 GLY A N 1
ATOM 1793 C CA . GLY A 1 235 ? -18.194 -1.848 29.291 1.00 97.50 235 GLY A CA 1
ATOM 1794 C C . GLY A 1 235 ? -18.161 -2.147 27.800 1.00 97.50 235 GLY A C 1
ATOM 1795 O O . GLY A 1 235 ? -19.145 -2.002 27.072 1.00 97.50 235 GLY A O 1
ATOM 1796 N N . VAL A 1 236 ? -16.984 -2.571 27.350 1.00 98.50 236 VAL A N 1
ATOM 1797 C CA . VAL A 1 236 ? -16.748 -3.042 25.987 1.00 98.50 236 VAL A CA 1
ATOM 1798 C C . VAL A 1 236 ? -16.273 -4.489 26.025 1.00 98.50 236 VAL A C 1
ATOM 1800 O O . VAL A 1 236 ? -15.395 -4.843 26.811 1.00 98.50 236 VAL A O 1
ATOM 1803 N N . ILE A 1 237 ? -16.821 -5.322 25.147 1.00 98.44 237 ILE A N 1
ATOM 1804 C CA . ILE A 1 237 ? -16.366 -6.696 24.938 1.00 98.44 237 ILE A CA 1
ATOM 1805 C C . ILE A 1 237 ? -15.822 -6.797 23.516 1.00 98.44 237 ILE A C 1
ATOM 1807 O O . ILE A 1 237 ? -16.489 -6.422 22.554 1.00 98.44 237 ILE A O 1
ATOM 1811 N N . LEU A 1 238 ? -14.598 -7.297 23.383 1.00 98.25 238 LEU A N 1
ATOM 1812 C CA . LEU A 1 238 ? -13.920 -7.495 22.110 1.00 98.25 238 LEU A CA 1
ATOM 1813 C C . LEU A 1 238 ? -13.516 -8.960 21.958 1.00 98.25 238 LEU A C 1
ATOM 1815 O O . LEU A 1 238 ? -12.845 -9.534 22.818 1.00 98.25 238 LEU A O 1
ATOM 1819 N N . ARG A 1 239 ? -13.877 -9.551 20.822 1.00 98.25 239 ARG A N 1
ATOM 1820 C CA . ARG A 1 239 ? -13.367 -10.846 20.375 1.00 98.25 239 ARG A CA 1
ATOM 1821 C C . ARG A 1 239 ? -12.695 -10.685 19.017 1.00 98.25 239 ARG A C 1
ATOM 1823 O O . ARG A 1 239 ? -13.361 -10.275 18.074 1.00 98.25 239 ARG A O 1
ATOM 1830 N N . GLY A 1 240 ? -11.404 -10.988 18.915 1.00 97.31 240 GLY A N 1
ATOM 1831 C CA . GLY A 1 240 ? -10.630 -10.852 17.670 1.00 97.31 240 GLY A CA 1
ATOM 1832 C C . GLY A 1 240 ? -9.826 -12.106 17.334 1.00 97.31 240 GLY A C 1
ATOM 1833 O O . GLY A 1 240 ? -9.453 -12.861 18.237 1.00 97.31 240 GLY A O 1
ATOM 1834 N N . GLY A 1 241 ? -9.563 -12.335 16.045 1.00 93.56 241 GLY A N 1
ATOM 1835 C CA . GLY A 1 241 ? -8.815 -13.507 15.573 1.00 93.56 241 GLY A CA 1
ATOM 1836 C C . GLY A 1 241 ? -7.298 -13.353 15.519 1.00 93.56 241 GLY A C 1
ATOM 1837 O O . GLY A 1 241 ? -6.573 -14.348 15.542 1.00 93.56 241 GLY A O 1
ATOM 1838 N N . SER A 1 242 ? -6.802 -12.118 15.518 1.00 95.44 242 SER A N 1
ATOM 1839 C CA . SER A 1 242 ? -5.379 -11.791 15.385 1.00 95.44 242 SER A CA 1
ATOM 1840 C C . SER A 1 242 ? -5.020 -10.471 16.074 1.00 95.44 242 SER A C 1
ATOM 1842 O O . SER A 1 242 ? -5.895 -9.676 16.422 1.00 95.44 242 SER A O 1
ATOM 1844 N N . ASP A 1 243 ? -3.727 -10.174 16.210 1.00 96.56 243 ASP A N 1
ATOM 1845 C CA . ASP A 1 243 ? -3.285 -8.856 16.685 1.00 96.56 243 ASP A CA 1
ATOM 1846 C C . ASP A 1 243 ? -3.733 -7.711 15.763 1.00 96.56 243 ASP A C 1
ATOM 1848 O O . ASP A 1 243 ? -4.140 -6.659 16.257 1.00 96.56 243 ASP A O 1
ATOM 1852 N N . SER A 1 244 ? -3.736 -7.920 14.440 1.00 95.25 244 SER A N 1
ATOM 1853 C CA . SER A 1 244 ? -4.215 -6.914 13.482 1.00 95.25 244 SER A CA 1
ATOM 1854 C C . SER A 1 244 ? -5.716 -6.647 13.636 1.00 95.25 244 SER A C 1
ATOM 1856 O O . SER A 1 244 ? -6.153 -5.499 13.509 1.00 95.25 244 SER A O 1
ATOM 1858 N N . SER A 1 245 ? -6.505 -7.672 13.978 1.00 95.94 245 SER A N 1
ATOM 1859 C CA . SER A 1 245 ? -7.940 -7.531 14.252 1.00 95.94 245 SER A CA 1
ATOM 1860 C C . SER A 1 245 ? -8.205 -6.731 15.537 1.00 95.94 245 SER A C 1
ATOM 1862 O O . SER A 1 245 ? -9.029 -5.817 15.537 1.00 95.94 245 SER A O 1
ATOM 1864 N N . LEU A 1 246 ? -7.447 -6.992 16.611 1.00 97.88 246 LEU A N 1
ATOM 1865 C CA . LEU A 1 246 ? -7.567 -6.266 17.881 1.00 97.88 246 LEU A CA 1
ATOM 1866 C C . LEU A 1 246 ? -7.114 -4.808 17.737 1.00 97.88 246 LEU A C 1
ATOM 1868 O O . LEU A 1 246 ? -7.782 -3.902 18.235 1.00 97.88 246 LEU A O 1
ATOM 1872 N N . PHE A 1 247 ? -6.030 -4.561 16.996 1.00 98.12 247 PHE A N 1
ATOM 1873 C CA . PHE A 1 247 ? -5.587 -3.207 16.665 1.00 98.12 247 PHE A CA 1
ATOM 1874 C C . PHE A 1 247 ? -6.635 -2.455 15.833 1.00 98.12 247 PHE A C 1
ATOM 1876 O O . PHE A 1 247 ? -6.948 -1.298 16.116 1.00 98.12 247 PHE A O 1
ATOM 1883 N N . SER A 1 248 ? -7.244 -3.124 14.850 1.00 97.38 248 SER A N 1
ATOM 1884 C CA . SER A 1 248 ? -8.331 -2.553 14.045 1.00 97.38 248 SER A CA 1
ATOM 1885 C C . SER A 1 248 ? -9.557 -2.206 14.894 1.00 97.38 248 SER A C 1
ATOM 1887 O O . SER A 1 248 ? -10.157 -1.149 14.691 1.00 97.38 248 SER A O 1
ATOM 1889 N N . ALA A 1 249 ? -9.900 -3.038 15.880 1.00 97.75 249 ALA A N 1
ATOM 1890 C CA . ALA A 1 249 ? -10.968 -2.758 16.836 1.00 97.75 249 ALA A CA 1
ATOM 1891 C C . ALA A 1 249 ? -10.649 -1.546 17.728 1.00 97.75 249 ALA A C 1
ATOM 1893 O O . ALA A 1 249 ? -11.511 -0.695 17.961 1.00 97.75 249 ALA A O 1
ATOM 1894 N N . ALA A 1 250 ? -9.398 -1.416 18.179 1.00 98.06 250 ALA A N 1
ATOM 1895 C CA . ALA A 1 250 ? -8.944 -0.246 18.926 1.00 98.06 250 ALA A CA 1
ATOM 1896 C C . ALA A 1 250 ? -9.030 1.040 18.077 1.00 98.06 250 ALA A C 1
ATOM 1898 O O . ALA A 1 250 ? -9.491 2.071 18.572 1.00 98.06 250 ALA A O 1
ATOM 1899 N N . MET A 1 251 ? -8.683 0.980 16.783 1.00 97.88 251 MET A N 1
ATOM 1900 C CA . MET A 1 251 ? -8.898 2.087 15.836 1.00 97.88 251 MET A CA 1
ATOM 1901 C C . MET A 1 251 ? -10.386 2.412 15.644 1.00 97.88 251 MET A C 1
ATOM 1903 O O . MET A 1 251 ? -10.748 3.585 15.574 1.00 97.88 251 MET A O 1
ATOM 1907 N N . THR A 1 252 ? -11.267 1.405 15.621 1.00 97.62 252 THR A N 1
ATOM 1908 C CA . THR A 1 252 ? -12.725 1.614 15.597 1.00 97.62 252 THR A CA 1
ATOM 1909 C C . THR A 1 252 ? -13.193 2.401 16.822 1.00 97.62 252 THR A C 1
ATOM 1911 O O . THR A 1 252 ? -13.904 3.393 16.672 1.00 97.62 252 THR A O 1
ATOM 1914 N N . LEU A 1 253 ? -12.769 2.010 18.029 1.00 97.81 253 LEU A N 1
ATOM 1915 C CA . LEU A 1 253 ? -13.126 2.714 19.266 1.00 97.81 253 LEU A CA 1
ATOM 1916 C C . LEU A 1 253 ? -12.568 4.140 19.307 1.00 97.81 253 LEU A C 1
ATOM 1918 O O . LEU A 1 253 ? -13.281 5.057 19.716 1.00 97.81 253 LEU A O 1
ATOM 1922 N N . LEU A 1 254 ? -11.330 4.340 18.844 1.00 97.44 254 LEU A N 1
ATOM 1923 C CA . LEU A 1 254 ? -10.730 5.665 18.697 1.00 97.44 254 LEU A CA 1
ATOM 1924 C C . LEU A 1 254 ? -11.567 6.549 17.760 1.00 97.44 254 LEU A C 1
ATOM 1926 O O . LEU A 1 254 ? -11.989 7.632 18.160 1.00 97.44 254 LEU A O 1
ATOM 1930 N N . SER A 1 255 ? -11.879 6.072 16.553 1.00 95.50 255 SER A N 1
ATOM 1931 C CA . SER A 1 255 ? -12.696 6.816 15.588 1.00 95.50 255 SER A CA 1
ATOM 1932 C C . SER A 1 255 ? -14.107 7.094 16.108 1.00 95.50 255 SER A C 1
ATOM 1934 O O . SER A 1 255 ? -14.605 8.208 15.948 1.00 95.50 255 SER A O 1
ATOM 1936 N N . LEU A 1 256 ? -14.756 6.133 16.775 1.00 95.69 256 LEU A N 1
ATOM 1937 C CA . LEU A 1 256 ? -16.068 6.353 17.394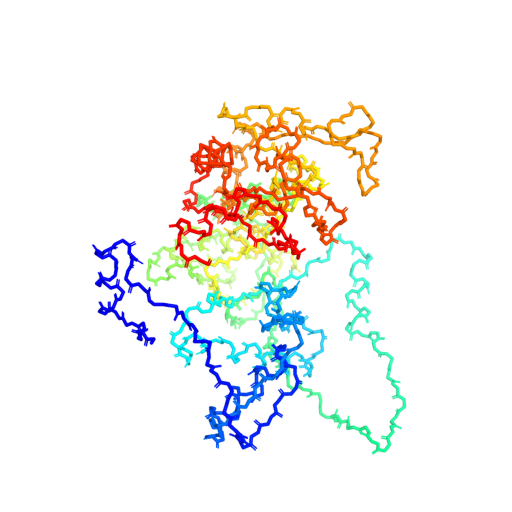 1.00 95.69 256 LEU A CA 1
ATOM 1938 C C . LEU A 1 256 ? -16.011 7.423 18.480 1.00 95.69 256 LEU A C 1
ATOM 1940 O O . LEU A 1 256 ? -16.875 8.299 18.521 1.00 95.69 256 LEU A O 1
ATOM 1944 N N . ARG A 1 257 ? -14.992 7.383 19.343 1.00 95.50 257 ARG A N 1
ATOM 1945 C CA . ARG A 1 257 ? -14.808 8.391 20.386 1.00 95.50 257 ARG A CA 1
ATOM 1946 C C . ARG A 1 257 ? -14.688 9.788 19.786 1.00 95.50 257 ARG A C 1
ATOM 1948 O O . ARG A 1 257 ? -15.376 10.690 20.258 1.00 95.50 257 ARG A O 1
ATOM 1955 N N . GLU A 1 258 ? -13.862 9.967 18.757 1.00 93.62 258 GLU A N 1
ATOM 1956 C CA . GLU A 1 258 ? -13.668 11.280 18.129 1.00 93.62 258 GLU A CA 1
ATOM 1957 C C . GLU A 1 258 ? -14.925 11.759 17.389 1.00 93.62 258 GLU A C 1
ATOM 1959 O O . GLU A 1 258 ? -15.345 12.905 17.536 1.00 93.62 258 GLU A O 1
ATOM 1964 N N . THR A 1 259 ? -15.582 10.878 16.636 1.00 92.50 259 THR A N 1
ATOM 1965 C CA . THR A 1 259 ? -16.751 11.240 15.811 1.00 92.50 259 THR A CA 1
ATOM 1966 C C . THR A 1 259 ? -18.033 11.472 16.613 1.00 92.50 259 THR A C 1
ATOM 1968 O O . THR A 1 259 ? -18.942 12.159 16.131 1.00 92.50 259 THR A O 1
ATOM 1971 N N . HIS A 1 260 ? -18.103 10.944 17.840 1.00 93.06 260 HIS A N 1
ATOM 1972 C CA . HIS A 1 260 ? -19.233 11.103 18.763 1.00 93.06 260 HIS A CA 1
ATOM 1973 C C . HIS A 1 260 ? -18.901 11.891 20.037 1.00 93.06 260 HIS A C 1
ATOM 1975 O O . HIS A 1 260 ? -19.708 11.930 20.965 1.00 93.06 260 HIS A O 1
ATOM 1981 N N . GLY A 1 261 ? -17.721 12.512 20.130 1.00 92.88 261 GLY A N 1
ATOM 1982 C CA . GLY A 1 261 ? -17.324 13.290 21.313 1.00 92.88 261 GLY A CA 1
ATOM 1983 C C . GLY A 1 261 ? -17.330 12.477 22.619 1.00 92.88 261 GLY A C 1
ATOM 1984 O O . GLY A 1 261 ? -17.656 13.001 23.688 1.00 92.88 261 GLY A O 1
ATOM 1985 N N . GLY A 1 262 ? -17.019 11.181 22.530 1.00 93.56 262 GLY A N 1
ATOM 1986 C CA . GLY A 1 262 ? -16.999 10.233 23.645 1.00 93.56 262 GLY A CA 1
ATOM 1987 C C . GLY A 1 262 ? -18.357 9.664 24.067 1.00 93.56 262 GLY A C 1
ATOM 1988 O O . GLY A 1 262 ? -18.404 8.949 25.062 1.00 93.56 262 GLY A O 1
ATOM 1989 N N . ALA A 1 263 ? -19.455 9.954 23.362 1.00 96.12 263 ALA A N 1
ATOM 1990 C CA . ALA A 1 263 ? -20.754 9.302 23.567 1.00 96.12 263 ALA A CA 1
ATOM 1991 C C . ALA A 1 263 ? -20.938 8.154 22.558 1.00 96.12 263 ALA A C 1
ATOM 1993 O O . ALA A 1 263 ? -21.611 8.302 21.542 1.00 96.12 263 ALA A O 1
ATOM 1994 N N . LEU A 1 264 ? -20.290 7.018 22.812 1.00 95.94 264 LEU A N 1
ATOM 1995 C CA . LEU A 1 264 ? -20.251 5.887 21.886 1.00 95.94 264 LEU A CA 1
ATOM 1996 C C . LEU A 1 264 ? -21.639 5.233 21.774 1.00 95.94 264 LEU A C 1
ATOM 1998 O O . LEU A 1 264 ? -22.210 4.892 22.810 1.00 95.94 264 LEU A O 1
ATOM 2002 N N . PRO A 1 265 ? -22.185 5.016 20.564 1.00 95.50 265 PRO A N 1
ATOM 2003 C CA . PRO A 1 265 ? -23.446 4.297 20.389 1.00 95.50 265 PRO A CA 1
ATOM 2004 C C . PRO A 1 265 ? -23.375 2.870 20.942 1.00 95.50 265 PRO A C 1
ATOM 2006 O O . PRO A 1 265 ? -22.418 2.149 20.662 1.00 95.50 265 PRO A O 1
ATOM 2009 N N . LEU A 1 266 ? -24.397 2.451 21.694 1.00 96.94 266 LEU A N 1
ATOM 2010 C CA . LEU A 1 266 ? -24.501 1.071 22.174 1.00 96.94 266 LEU A CA 1
ATOM 2011 C C . LEU A 1 266 ? -24.913 0.127 21.046 1.00 96.94 266 LEU A C 1
ATOM 2013 O O . LEU A 1 266 ? -25.788 0.447 20.231 1.00 96.94 266 LEU A O 1
ATOM 2017 N N . GLY A 1 267 ? -24.327 -1.065 21.035 1.00 95.88 267 GLY A N 1
ATOM 2018 C CA . GLY A 1 267 ? -24.640 -2.092 20.052 1.00 95.88 267 GLY A CA 1
ATOM 2019 C C . GLY A 1 267 ? -23.463 -2.995 19.733 1.00 95.88 267 GLY A C 1
ATOM 2020 O O . GLY A 1 267 ? -22.449 -3.013 20.431 1.00 95.88 267 GLY A O 1
ATOM 2021 N N . ARG A 1 268 ? -23.622 -3.754 18.653 1.00 97.25 268 ARG A N 1
ATOM 2022 C CA . ARG A 1 268 ? -22.690 -4.793 18.235 1.00 97.25 268 ARG A CA 1
ATOM 2023 C C . ARG A 1 268 ? -22.181 -4.544 16.823 1.00 97.25 268 ARG A C 1
ATOM 2025 O O . ARG A 1 268 ? -22.970 -4.428 15.885 1.00 97.25 268 ARG A O 1
ATOM 2032 N N . ILE A 1 269 ? -20.863 -4.492 16.690 1.00 97.06 269 ILE A N 1
ATOM 2033 C CA . ILE A 1 269 ? -20.125 -4.338 15.439 1.00 97.06 269 ILE A CA 1
ATOM 2034 C C . ILE A 1 269 ? -19.478 -5.683 15.112 1.00 97.06 269 ILE A C 1
ATOM 2036 O O . ILE A 1 269 ? -18.738 -6.228 15.928 1.00 97.06 269 ILE A O 1
ATOM 2040 N N . GLU A 1 270 ? -19.752 -6.210 13.924 1.00 96.44 270 GLU A N 1
ATOM 2041 C CA . GLU A 1 270 ? -18.904 -7.227 13.295 1.00 96.44 270 GLU A CA 1
ATOM 2042 C C . GLU A 1 270 ? -18.116 -6.498 12.213 1.00 96.44 270 GLU A C 1
ATOM 2044 O O . GLU A 1 270 ? -18.699 -5.735 11.437 1.00 96.44 270 GLU A O 1
ATOM 2049 N N . ASP A 1 271 ? -16.800 -6.666 12.193 1.00 95.25 271 ASP A N 1
ATOM 2050 C CA . ASP A 1 271 ? -15.951 -5.982 11.228 1.00 95.25 271 ASP A CA 1
ATOM 2051 C C . ASP A 1 271 ? -14.772 -6.863 10.821 1.00 95.25 271 ASP A C 1
ATOM 2053 O O . ASP A 1 271 ? -14.248 -7.655 11.603 1.0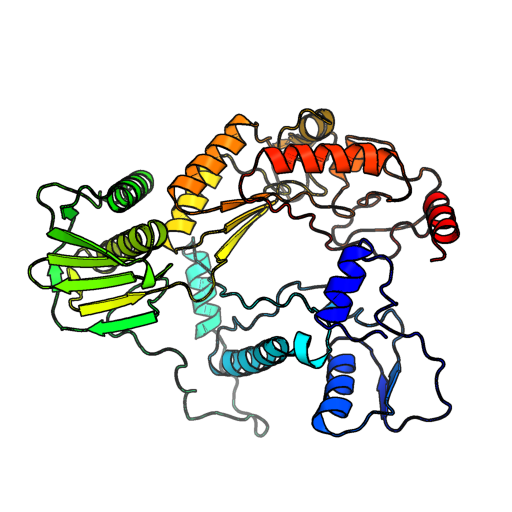0 95.25 271 ASP A O 1
ATOM 2057 N N . GLY A 1 272 ? -14.382 -6.720 9.564 1.00 91.00 272 GLY A N 1
ATOM 2058 C CA . GLY A 1 272 ? -13.437 -7.584 8.883 1.00 91.00 272 GLY A CA 1
ATOM 2059 C C . GLY A 1 272 ? -13.088 -7.002 7.516 1.00 91.00 272 GLY A C 1
ATOM 2060 O O . GLY A 1 272 ? -13.945 -6.403 6.852 1.00 91.00 272 GLY A O 1
ATOM 2061 N N . PRO A 1 273 ? -11.832 -7.106 7.064 1.00 90.44 273 PRO A N 1
ATOM 2062 C CA . PRO A 1 273 ? -11.439 -6.513 5.800 1.00 90.44 273 PRO A CA 1
ATOM 2063 C C . PRO A 1 273 ? -12.040 -7.283 4.617 1.00 90.44 273 PRO A C 1
ATOM 2065 O O . PRO A 1 273 ? -11.746 -8.453 4.404 1.00 90.44 273 PRO A O 1
ATOM 2068 N N . ARG A 1 274 ? -12.782 -6.590 3.740 1.00 84.88 274 ARG A N 1
ATOM 2069 C CA . ARG A 1 274 ? -13.229 -7.163 2.449 1.00 84.88 274 ARG A CA 1
ATOM 2070 C C . ARG A 1 274 ? -12.059 -7.659 1.587 1.00 84.88 274 ARG A C 1
ATOM 2072 O O . ARG A 1 274 ? -12.212 -8.604 0.819 1.00 84.88 274 ARG A O 1
ATOM 2079 N N . PHE A 1 275 ? -10.912 -6.984 1.670 1.00 82.06 275 PHE A N 1
ATOM 2080 C CA . PHE A 1 275 ? -9.706 -7.317 0.916 1.00 82.06 275 PHE A CA 1
ATOM 2081 C C . PHE A 1 275 ? -8.506 -7.398 1.851 1.00 82.06 275 PHE A C 1
ATOM 2083 O O . PHE A 1 275 ? -8.243 -6.457 2.600 1.00 82.06 275 PHE A O 1
ATOM 2090 N N . VAL A 1 276 ? -7.723 -8.469 1.725 1.00 85.12 276 VAL A N 1
ATOM 2091 C CA . VAL A 1 276 ? -6.484 -8.684 2.497 1.00 85.12 276 VAL A CA 1
ATOM 2092 C C . VAL A 1 276 ? -5.391 -7.657 2.194 1.00 85.12 276 VAL A C 1
ATOM 2094 O O . VAL A 1 276 ? -4.485 -7.461 2.992 1.00 85.12 276 VAL A O 1
ATOM 2097 N N . TRP A 1 277 ? -5.464 -6.971 1.051 1.00 87.06 277 TRP A N 1
ATOM 2098 C CA . TRP A 1 277 ? -4.472 -5.978 0.642 1.00 87.06 277 TRP A CA 1
ATOM 2099 C C . TRP A 1 277 ? -5.140 -4.639 0.341 1.00 87.06 277 TRP A C 1
ATOM 2101 O O . TRP A 1 277 ? -5.973 -4.520 -0.566 1.00 87.06 277 TRP A O 1
ATOM 2111 N N . ARG A 1 278 ? -4.771 -3.639 1.145 1.00 93.56 278 ARG A N 1
ATOM 2112 C CA . ARG A 1 278 ? -5.391 -2.315 1.231 1.00 93.56 278 ARG A CA 1
ATOM 2113 C C . ARG A 1 278 ? -4.269 -1.279 1.234 1.00 93.56 278 ARG A C 1
ATOM 2115 O O . ARG A 1 278 ? -3.631 -1.049 2.262 1.00 93.56 278 ARG A O 1
ATOM 2122 N N . GLY A 1 279 ? -3.978 -0.744 0.051 1.00 91.06 279 GLY A N 1
ATOM 2123 C CA . GLY A 1 279 ? -2.741 -0.017 -0.213 1.00 91.06 279 GLY A CA 1
ATOM 2124 C C . GLY A 1 279 ? -2.862 1.500 -0.256 1.00 91.06 279 GLY A C 1
ATOM 2125 O O . GLY A 1 279 ? -3.886 2.030 -0.674 1.00 91.06 279 GLY A O 1
ATOM 2126 N N . GLN A 1 280 ? -1.772 2.168 0.114 1.00 95.06 280 GLN A N 1
ATOM 2127 C CA . GLN A 1 280 ? -1.471 3.562 -0.198 1.00 95.06 280 GLN A CA 1
ATOM 2128 C C . GLN A 1 280 ? -0.149 3.603 -0.966 1.00 95.06 280 GLN A C 1
ATOM 2130 O O . GLN A 1 280 ? 0.859 3.117 -0.462 1.00 95.06 280 GLN A O 1
ATOM 2135 N N . HIS A 1 281 ? -0.161 4.198 -2.156 1.00 95.88 281 HIS A N 1
ATOM 2136 C CA . HIS A 1 281 ? 1.034 4.464 -2.955 1.00 95.88 281 HIS A CA 1
ATOM 2137 C C . HIS A 1 281 ? 1.538 5.890 -2.698 1.00 95.88 281 HIS A C 1
ATOM 2139 O O . HIS A 1 281 ? 0.723 6.813 -2.613 1.00 95.88 281 HIS A O 1
ATOM 2145 N N . LEU A 1 282 ? 2.849 6.077 -2.545 1.00 96.88 282 LEU A N 1
ATOM 2146 C CA . LEU A 1 282 ? 3.470 7.397 -2.433 1.00 96.88 282 LEU A CA 1
ATOM 2147 C C . LEU A 1 282 ? 4.701 7.482 -3.334 1.00 96.88 282 LEU A C 1
ATOM 2149 O O . LEU A 1 282 ? 5.692 6.794 -3.091 1.00 96.88 282 LEU A O 1
ATOM 2153 N N . ASP A 1 283 ? 4.631 8.395 -4.299 1.00 96.06 283 ASP A N 1
ATOM 2154 C CA . ASP A 1 283 ? 5.761 8.813 -5.121 1.00 96.06 283 ASP A CA 1
ATOM 2155 C C . ASP A 1 283 ? 6.674 9.748 -4.317 1.00 96.06 283 ASP A C 1
ATOM 2157 O O . ASP A 1 283 ? 6.310 10.867 -3.950 1.00 96.06 283 ASP A O 1
ATOM 2161 N N . CYS A 1 284 ? 7.864 9.244 -4.020 1.00 96.50 284 CYS A N 1
ATOM 2162 C CA . CYS A 1 284 ? 8.972 9.935 -3.384 1.00 96.50 284 CYS A CA 1
ATOM 2163 C C . CYS A 1 284 ? 10.128 10.235 -4.352 1.00 96.50 284 CYS A C 1
ATOM 2165 O O . CYS A 1 284 ? 11.132 10.813 -3.921 1.00 96.50 284 CYS A O 1
ATOM 2167 N N . SER A 1 285 ? 10.024 9.830 -5.619 1.00 94.12 285 SER A N 1
ATOM 2168 C CA . SER A 1 285 ? 11.036 10.114 -6.634 1.00 94.12 285 SER A CA 1
ATOM 2169 C C . SER A 1 285 ? 10.861 11.538 -7.158 1.00 94.12 285 SER A C 1
ATOM 2171 O O . SER A 1 285 ? 11.753 12.388 -7.003 1.00 94.12 285 SER A O 1
ATOM 2173 N N . ARG A 1 286 ? 9.652 11.849 -7.649 1.00 91.31 286 ARG A N 1
ATOM 2174 C CA . ARG A 1 286 ? 9.316 13.153 -8.245 1.00 91.31 286 ARG A CA 1
ATOM 2175 C C . ARG A 1 286 ? 9.436 14.281 -7.245 1.00 91.31 286 ARG A C 1
ATOM 2177 O O . ARG A 1 286 ? 9.823 15.379 -7.630 1.00 91.31 286 ARG A O 1
ATOM 2184 N N . HIS A 1 287 ? 9.102 14.040 -5.982 1.00 91.44 287 HIS A N 1
ATOM 2185 C CA . HIS A 1 287 ? 9.325 14.972 -4.883 1.00 91.44 287 HIS A CA 1
ATOM 2186 C C . HIS A 1 287 ? 9.753 14.208 -3.634 1.00 91.44 287 HIS A C 1
ATOM 2188 O O . HIS A 1 287 ? 9.114 13.242 -3.231 1.00 91.44 287 HIS A O 1
ATOM 2194 N N . PHE A 1 288 ? 10.822 14.675 -2.990 1.00 94.69 288 PHE A N 1
ATOM 2195 C CA . PHE A 1 288 ? 11.281 14.093 -1.737 1.00 94.69 288 PHE A CA 1
ATOM 2196 C C . PHE A 1 288 ? 10.330 14.443 -0.585 1.00 94.69 288 PHE A C 1
ATOM 2198 O O . PHE A 1 288 ? 9.969 15.606 -0.388 1.00 94.69 288 PHE A O 1
ATOM 2205 N N . PHE A 1 289 ? 9.994 13.443 0.230 1.00 96.19 289 PHE A N 1
ATOM 2206 C CA . PHE A 1 289 ? 9.256 13.622 1.475 1.00 96.19 289 PHE A CA 1
ATOM 2207 C C . PHE A 1 289 ? 10.128 13.180 2.644 1.00 96.19 289 PHE A C 1
ATOM 2209 O O . PHE A 1 289 ? 10.584 12.045 2.700 1.00 96.19 289 PHE A O 1
ATOM 2216 N N . ALA A 1 290 ? 10.321 14.059 3.627 1.00 97.31 290 ALA A N 1
ATOM 2217 C CA . ALA A 1 290 ? 11.071 13.699 4.825 1.00 97.31 290 ALA A CA 1
ATOM 2218 C C . ALA A 1 290 ? 10.461 12.465 5.516 1.00 97.31 290 ALA A C 1
ATOM 2220 O O . ALA A 1 290 ? 9.238 12.322 5.581 1.00 97.31 290 ALA A O 1
ATOM 2221 N N . VAL A 1 291 ? 11.309 11.630 6.127 1.00 98.56 291 VAL A N 1
ATOM 2222 C CA . VAL A 1 291 ? 10.890 10.424 6.870 1.00 98.56 291 VAL A CA 1
ATOM 2223 C C . VAL A 1 291 ? 9.770 10.735 7.853 1.00 98.56 291 VAL A C 1
ATOM 2225 O O . VAL A 1 291 ? 8.799 9.993 7.939 1.00 98.56 291 VAL A O 1
ATOM 2228 N N . SER A 1 292 ? 9.849 11.871 8.552 1.00 97.50 292 SER A N 1
ATOM 2229 C CA . SER A 1 292 ? 8.802 12.294 9.481 1.00 97.50 292 SER A CA 1
ATOM 2230 C C . SER A 1 292 ? 7.426 12.362 8.815 1.00 97.50 292 SER A C 1
ATOM 2232 O O . SER A 1 292 ? 6.475 11.881 9.418 1.00 97.50 292 SER A O 1
ATOM 2234 N N . THR A 1 293 ? 7.317 12.878 7.587 1.00 97.31 293 THR A N 1
ATOM 2235 C CA . THR A 1 293 ? 6.080 12.924 6.792 1.00 97.31 293 THR A CA 1
ATOM 2236 C C . THR A 1 293 ? 5.579 11.527 6.441 1.00 97.31 293 THR A C 1
ATOM 2238 O O . THR A 1 293 ? 4.393 11.259 6.623 1.00 97.31 293 THR A O 1
ATOM 2241 N N . ILE A 1 294 ? 6.469 10.619 6.036 1.00 98.62 294 ILE A N 1
ATOM 2242 C CA . ILE A 1 294 ? 6.122 9.218 5.745 1.00 98.62 294 ILE A CA 1
ATOM 2243 C C . ILE A 1 294 ? 5.562 8.534 7.000 1.00 98.62 294 ILE A C 1
ATOM 2245 O O . ILE A 1 294 ? 4.508 7.907 6.946 1.00 98.62 294 ILE A O 1
ATOM 2249 N N . LEU A 1 295 ? 6.178 8.742 8.170 1.00 98.50 295 LEU A N 1
ATOM 2250 C CA . LEU A 1 295 ? 5.655 8.212 9.436 1.00 98.50 295 LEU A CA 1
ATOM 2251 C C . LEU A 1 295 ? 4.268 8.782 9.783 1.00 98.50 295 LEU A C 1
ATOM 2253 O O . LEU A 1 295 ? 3.432 8.067 10.336 1.00 98.50 295 LEU A O 1
ATOM 2257 N N . LYS A 1 296 ? 3.989 10.056 9.449 1.00 97.38 296 LYS A N 1
ATOM 2258 C CA . LYS A 1 296 ? 2.635 10.625 9.603 1.00 97.38 296 LYS A CA 1
ATOM 2259 C C . LYS A 1 296 ? 1.643 9.938 8.668 1.00 97.38 296 LYS A C 1
ATOM 2261 O O . LYS A 1 296 ? 0.536 9.651 9.108 1.00 97.38 296 LYS A O 1
ATOM 2266 N N . LEU A 1 297 ? 2.024 9.679 7.416 1.00 97.50 297 LEU A N 1
ATOM 2267 C CA . LEU A 1 297 ? 1.173 8.977 6.457 1.00 97.50 297 LEU A CA 1
ATOM 2268 C C . LEU A 1 297 ? 0.833 7.565 6.947 1.00 97.50 297 LEU A C 1
ATOM 2270 O O . LEU A 1 297 ? -0.333 7.192 6.912 1.00 97.50 297 LEU A O 1
ATOM 2274 N N . LEU A 1 298 ? 1.807 6.822 7.477 1.00 98.44 298 LEU A N 1
ATOM 2275 C CA . LEU A 1 298 ? 1.577 5.496 8.063 1.00 98.44 298 LEU A CA 1
ATOM 2276 C C . LEU A 1 298 ? 0.600 5.545 9.252 1.00 98.44 298 LEU A C 1
ATOM 2278 O O . LEU A 1 298 ? -0.300 4.713 9.338 1.00 98.44 298 LEU A O 1
ATOM 2282 N N . ASP A 1 299 ? 0.716 6.548 10.131 1.00 97.25 299 ASP A N 1
ATOM 2283 C CA . ASP A 1 299 ? -0.262 6.753 11.212 1.00 97.25 299 ASP A CA 1
ATOM 2284 C C . ASP A 1 299 ? -1.676 7.022 10.641 1.00 97.25 299 ASP A C 1
ATOM 2286 O O . ASP A 1 299 ? -2.662 6.496 11.153 1.00 97.25 299 ASP A O 1
ATOM 2290 N N . LEU A 1 300 ? -1.795 7.808 9.562 1.00 94.94 300 LEU A N 1
ATOM 2291 C CA . LEU A 1 300 ? -3.083 8.063 8.904 1.00 94.94 300 LEU A CA 1
ATOM 2292 C C . LEU A 1 300 ? -3.649 6.807 8.233 1.00 94.94 300 LEU A C 1
ATOM 2294 O O . LEU A 1 300 ? -4.843 6.554 8.348 1.00 94.94 300 LEU A O 1
ATOM 2298 N N . MET A 1 301 ? -2.807 6.009 7.575 1.00 96.69 301 MET A N 1
ATOM 2299 C CA . MET A 1 301 ? -3.185 4.726 6.978 1.00 96.69 301 MET A CA 1
ATOM 2300 C C . MET A 1 301 ? -3.801 3.782 8.016 1.00 96.69 301 MET A C 1
ATOM 2302 O O . MET A 1 301 ? -4.837 3.174 7.747 1.00 96.69 301 MET A O 1
ATOM 2306 N N . ALA A 1 302 ? -3.205 3.707 9.208 1.00 96.56 302 ALA A N 1
ATOM 2307 C CA . ALA A 1 302 ? -3.690 2.881 10.309 1.00 96.56 302 ALA A CA 1
ATOM 2308 C C . ALA A 1 302 ? -5.076 3.315 10.819 1.00 96.56 302 ALA A C 1
ATOM 2310 O O . ALA A 1 302 ? -5.932 2.459 11.043 1.00 96.56 302 ALA A O 1
ATOM 2311 N N . LEU A 1 303 ? -5.343 4.627 10.920 1.00 92.69 303 LEU A N 1
ATOM 2312 C CA . LEU A 1 303 ? -6.660 5.158 11.325 1.00 92.69 303 LEU A CA 1
ATOM 2313 C C . LEU A 1 303 ? -7.799 4.683 10.413 1.00 92.69 303 LEU A C 1
ATOM 2315 O O . LEU A 1 303 ? -8.930 4.518 10.865 1.00 92.69 303 LEU A O 1
ATOM 2319 N N . VAL A 1 304 ? -7.492 4.445 9.138 1.00 93.38 304 VAL A N 1
ATOM 2320 C CA . VAL A 1 304 ? -8.442 3.961 8.126 1.00 93.38 304 VAL A CA 1
ATOM 2321 C C . VAL A 1 304 ? -8.183 2.508 7.711 1.00 93.38 304 VAL A C 1
ATOM 2323 O O . VAL A 1 304 ? -8.690 2.051 6.687 1.00 93.38 304 VAL A O 1
ATOM 2326 N N . LYS A 1 305 ? -7.428 1.763 8.531 1.00 95.50 305 LYS A N 1
ATOM 2327 C CA . LYS A 1 305 ? -7.198 0.313 8.425 1.00 95.50 305 LYS A CA 1
ATOM 2328 C C . LYS A 1 305 ? -6.541 -0.145 7.106 1.00 95.50 305 LYS A C 1
ATOM 2330 O O . LYS A 1 305 ? -6.747 -1.283 6.671 1.00 95.50 305 LYS A O 1
ATOM 2335 N N . LEU A 1 306 ? -5.741 0.707 6.458 1.00 95.38 306 LEU A N 1
ATOM 2336 C CA . LEU A 1 306 ? -4.863 0.304 5.346 1.00 95.38 306 LEU A CA 1
ATOM 2337 C C . LEU A 1 306 ? -3.656 -0.478 5.889 1.00 95.38 306 LEU A C 1
ATOM 2339 O O . LEU A 1 306 ? -3.184 -0.187 6.982 1.00 95.38 306 LEU A O 1
ATOM 2343 N N . ASN A 1 307 ? -3.151 -1.456 5.131 1.00 96.06 307 ASN A N 1
ATOM 2344 C CA . ASN A 1 307 ? -2.092 -2.376 5.581 1.00 96.06 307 ASN A CA 1
ATOM 2345 C C . ASN A 1 307 ? -0.924 -2.539 4.594 1.00 96.06 307 ASN A C 1
ATOM 2347 O O . ASN A 1 307 ? -0.050 -3.385 4.802 1.00 96.06 307 ASN A O 1
ATOM 2351 N N . ARG A 1 308 ? -0.903 -1.773 3.500 1.00 97.44 308 ARG A N 1
ATOM 2352 C CA . ARG A 1 308 ? 0.166 -1.826 2.493 1.00 97.44 308 ARG A CA 1
ATOM 2353 C C . ARG A 1 308 ? 0.635 -0.426 2.145 1.00 97.44 308 ARG A C 1
ATOM 2355 O O . ARG A 1 308 ? -0.152 0.383 1.662 1.00 97.44 308 ARG A O 1
ATOM 2362 N N . PHE A 1 309 ? 1.905 -0.138 2.379 1.00 98.50 309 PHE A N 1
ATOM 2363 C CA . PHE A 1 309 ? 2.534 1.098 1.934 1.00 98.50 309 PHE A CA 1
ATOM 2364 C C . PHE A 1 309 ? 3.391 0.795 0.708 1.00 98.50 309 PHE A C 1
ATOM 2366 O O . PHE A 1 309 ? 4.429 0.157 0.837 1.00 98.50 309 PHE A O 1
ATOM 2373 N N . HIS A 1 310 ? 2.926 1.198 -0.473 1.00 98.25 310 HIS A N 1
ATOM 2374 C CA . HIS A 1 310 ? 3.682 1.080 -1.715 1.00 98.25 310 HIS A CA 1
ATOM 2375 C C . HIS A 1 310 ? 4.574 2.313 -1.863 1.00 98.25 310 HIS A C 1
ATOM 2377 O O . HIS A 1 310 ? 4.075 3.430 -2.021 1.00 98.25 310 HIS A O 1
ATOM 2383 N N . TRP A 1 311 ? 5.881 2.110 -1.723 1.00 98.38 311 TRP A N 1
ATOM 2384 C CA . TRP A 1 311 ? 6.861 3.179 -1.645 1.00 98.38 311 TRP A CA 1
ATOM 2385 C C . TRP A 1 311 ? 7.655 3.270 -2.944 1.00 98.38 311 TRP A C 1
ATOM 2387 O O . TRP A 1 311 ? 8.579 2.493 -3.174 1.00 98.38 311 TRP A O 1
ATOM 2397 N N . HIS A 1 312 ? 7.295 4.260 -3.754 1.00 98.25 312 HIS A N 1
ATOM 2398 C CA . HIS A 1 312 ? 7.904 4.528 -5.046 1.00 98.25 312 HIS A CA 1
ATOM 2399 C C . HIS A 1 312 ? 9.022 5.555 -4.885 1.00 98.25 312 HIS A C 1
ATOM 2401 O O . HIS A 1 312 ? 8.776 6.732 -4.629 1.00 98.25 312 HIS A O 1
ATOM 2407 N N . PHE A 1 313 ? 10.272 5.105 -4.938 1.00 97.75 313 PHE A N 1
ATOM 2408 C CA . PHE A 1 313 ? 11.454 5.925 -4.631 1.00 97.75 313 PHE A CA 1
ATOM 2409 C C . PHE A 1 313 ? 12.467 5.998 -5.783 1.00 97.75 313 PHE A C 1
ATOM 2411 O O . PHE A 1 313 ? 13.569 6.524 -5.587 1.00 97.75 313 PHE A O 1
ATOM 2418 N N . SER A 1 314 ? 12.104 5.457 -6.946 1.00 96.31 314 SER A N 1
ATOM 2419 C CA . SER A 1 314 ? 12.925 5.342 -8.150 1.00 96.31 314 SER A CA 1
ATOM 2420 C C . SER A 1 314 ? 12.096 5.779 -9.351 1.00 96.31 314 SER A C 1
ATOM 2422 O O . SER A 1 314 ? 11.030 5.220 -9.543 1.00 96.31 314 SER A O 1
ATOM 2424 N N . ASP A 1 315 ? 12.567 6.763 -10.118 1.00 96.50 315 ASP A N 1
ATOM 2425 C CA . ASP A 1 315 ? 11.961 7.196 -11.389 1.00 96.50 315 ASP A CA 1
ATOM 2426 C C . ASP A 1 315 ? 12.982 8.015 -12.210 1.00 96.50 315 ASP A C 1
ATOM 2428 O O . ASP A 1 315 ? 14.139 8.170 -11.799 1.00 96.50 315 ASP A O 1
ATOM 2432 N N . ASP A 1 316 ? 12.549 8.617 -13.320 1.00 95.56 316 ASP A N 1
ATOM 2433 C CA . ASP A 1 316 ? 13.347 9.446 -14.222 1.00 95.56 316 ASP A CA 1
ATOM 2434 C C . ASP A 1 316 ? 14.103 10.564 -13.499 1.00 95.56 316 ASP A C 1
ATOM 2436 O O . ASP A 1 316 ? 15.213 10.930 -13.889 1.00 95.56 316 ASP A O 1
ATOM 2440 N N . GLU A 1 317 ? 13.523 11.107 -12.431 1.00 94.62 317 GLU A N 1
ATOM 2441 C CA . GLU A 1 317 ? 14.085 12.231 -11.697 1.00 94.62 317 GLU A CA 1
ATOM 2442 C C . GLU A 1 317 ? 15.054 11.839 -10.577 1.00 94.62 317 GLU A C 1
ATOM 2444 O O . GLU A 1 317 ? 15.784 12.713 -10.093 1.00 94.62 317 GLU A O 1
ATOM 2449 N N . SER A 1 318 ? 15.045 10.583 -10.106 1.00 95.75 318 SER A N 1
ATOM 2450 C CA . SER A 1 318 ? 15.931 10.151 -9.017 1.00 95.75 318 SER A CA 1
ATOM 2451 C C . SER A 1 318 ? 15.877 8.672 -8.657 1.00 95.75 318 SER A C 1
ATOM 2453 O O . SER A 1 318 ? 14.855 8.017 -8.812 1.00 95.75 318 SER A O 1
ATOM 2455 N N . PHE A 1 319 ? 16.933 8.219 -7.977 1.00 97.94 319 PHE A N 1
ATOM 2456 C CA . PHE A 1 319 ? 16.906 7.067 -7.081 1.00 97.94 319 PHE A CA 1
ATOM 2457 C C . PHE A 1 319 ? 17.192 7.522 -5.640 1.00 97.94 319 PHE A C 1
ATOM 2459 O O . PHE A 1 319 ? 18.206 8.174 -5.380 1.00 97.94 319 PHE A O 1
ATOM 2466 N N . ARG A 1 320 ? 16.296 7.237 -4.684 1.00 98.00 320 ARG A N 1
ATOM 2467 C CA . ARG A 1 320 ? 16.359 7.854 -3.338 1.00 98.00 320 ARG A CA 1
ATOM 2468 C C . ARG A 1 320 ? 16.891 6.947 -2.232 1.00 98.00 320 ARG A C 1
ATOM 2470 O O . ARG A 1 320 ? 17.396 7.468 -1.241 1.00 98.00 320 ARG A O 1
ATOM 2477 N N . VAL A 1 321 ? 16.743 5.628 -2.333 1.00 98.44 321 VAL A N 1
ATOM 2478 C CA . VAL A 1 321 ? 17.166 4.703 -1.265 1.00 98.44 321 VAL A CA 1
ATOM 2479 C C . VAL A 1 321 ? 18.677 4.493 -1.324 1.00 98.44 321 VAL A C 1
ATOM 2481 O O . VAL A 1 321 ? 19.237 4.263 -2.389 1.00 98.44 321 VAL A O 1
ATOM 2484 N N . GLN A 1 322 ? 19.361 4.578 -0.185 1.00 98.50 322 GLN A N 1
ATOM 2485 C CA . GLN A 1 322 ? 20.795 4.313 -0.134 1.00 98.50 322 GLN A CA 1
ATOM 2486 C C . GLN A 1 322 ? 21.073 2.816 -0.277 1.00 98.50 322 GLN A C 1
ATOM 2488 O O . GLN A 1 322 ? 20.605 2.002 0.522 1.00 98.50 322 GLN A O 1
ATOM 2493 N N . VAL A 1 323 ? 21.883 2.493 -1.278 1.00 98.50 323 VAL A N 1
ATOM 2494 C CA . VAL A 1 323 ? 22.374 1.149 -1.590 1.00 98.50 323 VAL A CA 1
ATOM 2495 C C . VAL A 1 323 ? 23.899 1.167 -1.682 1.00 98.50 323 VAL A C 1
ATOM 2497 O O . VAL A 1 323 ? 24.496 2.203 -2.003 1.00 98.50 323 VAL A O 1
ATOM 2500 N N . ASP A 1 324 ? 24.518 0.033 -1.376 1.00 98.50 324 ASP A N 1
ATOM 2501 C CA . ASP A 1 324 ? 25.966 -0.164 -1.359 1.00 98.50 324 ASP A CA 1
ATOM 2502 C C . ASP A 1 324 ? 26.474 -0.790 -2.664 1.00 98.50 324 ASP A C 1
ATOM 2504 O O . ASP A 1 324 ? 27.632 -0.576 -3.017 1.00 98.50 324 ASP A O 1
ATOM 2508 N N . CYS A 1 325 ? 25.634 -1.535 -3.395 1.00 98.00 325 CYS A N 1
ATOM 2509 C CA . CYS A 1 325 ? 26.011 -2.199 -4.645 1.00 98.00 325 CYS A CA 1
ATOM 2510 C C . CYS A 1 325 ? 26.350 -1.215 -5.776 1.00 98.00 325 CYS A C 1
ATOM 2512 O O . CYS A 1 325 ? 27.173 -1.525 -6.631 1.00 98.00 325 CYS A O 1
ATOM 2514 N N . ALA A 1 326 ? 25.733 -0.031 -5.761 1.00 97.31 326 ALA A N 1
ATOM 2515 C CA . ALA A 1 326 ? 25.914 1.032 -6.749 1.00 97.31 326 ALA A CA 1
ATOM 2516 C C . ALA A 1 326 ? 25.674 2.409 -6.095 1.00 97.31 326 ALA A C 1
ATOM 2518 O O . ALA A 1 326 ? 24.663 3.066 -6.349 1.00 97.31 326 ALA A O 1
ATOM 2519 N N . PRO A 1 327 ? 26.547 2.862 -5.176 1.00 98.06 327 PRO A N 1
ATOM 2520 C CA . PRO A 1 327 ? 26.274 4.035 -4.349 1.00 98.06 327 PRO A CA 1
ATOM 2521 C C . PRO A 1 327 ? 26.202 5.342 -5.151 1.00 98.06 327 PRO A C 1
ATOM 2523 O O . PRO A 1 327 ? 25.655 6.340 -4.684 1.00 98.06 327 PRO A O 1
ATOM 2526 N N . GLU A 1 328 ? 26.764 5.374 -6.356 1.00 97.81 328 GLU A N 1
ATOM 2527 C CA . GLU A 1 328 ? 26.701 6.518 -7.254 1.00 97.81 328 GLU A CA 1
ATOM 2528 C C . GLU A 1 328 ? 25.281 6.855 -7.713 1.00 97.81 328 GLU A C 1
ATOM 2530 O O . GLU A 1 328 ? 25.030 8.039 -7.948 1.00 97.81 328 GLU A O 1
ATOM 2535 N N . ILE A 1 329 ? 24.362 5.879 -7.798 1.00 97.56 329 ILE A N 1
ATOM 2536 C CA . ILE A 1 329 ? 23.004 6.135 -8.300 1.00 97.56 329 ILE A CA 1
ATOM 2537 C C . ILE A 1 329 ? 22.261 7.082 -7.365 1.00 97.56 329 ILE A C 1
ATOM 2539 O O . ILE A 1 329 ? 21.773 8.111 -7.813 1.00 97.56 329 ILE A O 1
ATOM 2543 N N . TRP A 1 330 ? 22.287 6.829 -6.054 1.00 97.56 330 TRP A N 1
ATOM 2544 C CA . TRP A 1 330 ? 21.616 7.696 -5.089 1.00 97.56 330 TRP A CA 1
ATOM 2545 C C . TRP A 1 330 ? 22.436 8.944 -4.760 1.00 97.56 330 TRP A C 1
ATOM 2547 O O . TRP A 1 330 ? 21.858 10.008 -4.561 1.00 97.56 330 TRP A O 1
ATOM 2557 N N . ARG A 1 331 ? 23.778 8.865 -4.731 1.00 98.06 331 ARG A N 1
ATOM 2558 C CA . ARG A 1 331 ? 24.634 10.029 -4.415 1.00 98.06 331 ARG A CA 1
ATOM 2559 C C . ARG A 1 331 ? 24.528 11.120 -5.470 1.00 98.06 331 ARG A C 1
ATOM 2561 O O . ARG A 1 331 ? 24.481 12.298 -5.130 1.00 98.06 331 ARG A O 1
ATOM 2568 N N . LYS A 1 332 ? 24.504 10.747 -6.753 1.00 97.44 332 LYS A N 1
ATOM 2569 C CA . LYS A 1 332 ? 24.435 11.722 -7.850 1.00 97.44 332 LYS A CA 1
ATOM 2570 C C . LYS A 1 332 ? 23.023 12.265 -8.069 1.00 97.44 332 LYS A C 1
ATOM 2572 O O . LYS A 1 332 ? 22.892 13.359 -8.609 1.00 97.44 332 LYS A O 1
ATOM 2577 N N . THR A 1 333 ? 21.989 11.532 -7.648 1.00 96.31 333 THR A N 1
ATOM 2578 C CA . THR A 1 333 ? 20.581 11.936 -7.806 1.00 96.31 333 THR A CA 1
ATOM 2579 C C . THR A 1 333 ? 19.936 12.406 -6.502 1.00 96.31 333 THR A C 1
ATOM 2581 O O . THR A 1 333 ? 18.731 12.661 -6.468 1.00 96.31 333 THR A O 1
ATOM 2584 N N . GLU A 1 334 ? 20.712 12.520 -5.417 1.00 95.38 334 GLU A N 1
ATOM 2585 C CA . GLU A 1 334 ? 20.217 12.971 -4.113 1.00 95.38 334 GLU A CA 1
ATOM 2586 C C . GLU A 1 334 ? 19.543 14.334 -4.242 1.00 95.38 334 GLU A C 1
ATOM 2588 O O . GLU A 1 334 ? 18.435 14.525 -3.752 1.00 95.38 334 GLU A O 1
ATOM 2593 N N . PHE A 1 335 ? 20.165 15.250 -4.977 1.00 94.62 335 PHE A N 1
ATOM 2594 C CA . PHE A 1 335 ? 19.607 16.557 -5.279 1.00 94.62 335 PHE A CA 1
ATOM 2595 C C . PHE A 1 335 ? 19.528 16.793 -6.782 1.00 94.62 335 PHE A C 1
ATOM 2597 O O . PHE A 1 335 ? 20.372 16.327 -7.548 1.00 94.62 335 PHE A O 1
ATOM 2604 N N . ARG A 1 336 ? 18.518 17.567 -7.170 1.00 92.31 336 ARG A N 1
ATOM 2605 C CA . ARG A 1 336 ? 18.302 18.085 -8.518 1.00 92.31 336 ARG A CA 1
ATOM 2606 C C . ARG A 1 336 ? 18.217 19.605 -8.487 1.00 92.31 336 ARG A C 1
ATOM 2608 O O . ARG A 1 336 ? 17.740 20.187 -7.506 1.00 92.31 336 ARG A O 1
ATOM 2615 N N . GLY A 1 337 ? 18.654 20.237 -9.566 1.00 91.19 337 GLY A N 1
ATOM 2616 C CA . GLY A 1 337 ? 18.776 21.688 -9.645 1.00 91.19 337 GLY A CA 1
ATOM 2617 C C . GLY A 1 337 ? 19.860 22.123 -10.620 1.00 91.19 337 GLY A C 1
ATOM 2618 O O . GLY A 1 337 ? 20.469 21.303 -11.305 1.00 91.19 337 GLY A O 1
ATOM 2619 N N . GLU A 1 338 ? 20.105 23.426 -10.685 1.00 88.06 338 GLU A N 1
ATOM 2620 C CA . GLU A 1 338 ? 21.193 23.974 -11.497 1.00 88.06 338 GLU A CA 1
ATOM 2621 C C . GLU A 1 338 ? 22.550 23.402 -11.046 1.00 88.06 338 GLU A C 1
ATOM 2623 O O . GLU A 1 338 ? 22.872 23.408 -9.860 1.00 88.06 338 GLU A O 1
ATOM 2628 N N . GLY A 1 339 ? 23.335 22.869 -11.988 1.00 88.12 339 GLY A N 1
ATOM 2629 C CA . GLY A 1 339 ? 24.640 22.258 -11.705 1.00 88.12 339 GLY A CA 1
ATOM 2630 C C . GLY A 1 339 ? 24.598 20.828 -11.144 1.00 88.12 339 GLY A C 1
ATOM 2631 O O . GLY A 1 339 ? 25.658 20.265 -10.873 1.00 88.12 339 GLY A O 1
ATOM 2632 N N . HIS A 1 340 ? 23.415 20.223 -10.995 1.00 93.00 340 HIS A N 1
ATOM 2633 C CA . HIS A 1 340 ? 23.257 18.817 -10.609 1.00 93.00 340 HIS A CA 1
ATOM 2634 C C . HIS A 1 340 ? 23.100 17.899 -11.828 1.00 93.00 340 HIS A C 1
ATOM 2636 O O . HIS A 1 340 ? 22.792 18.361 -12.925 1.00 93.00 340 HIS A O 1
ATOM 2642 N N . LEU A 1 341 ? 23.300 16.587 -11.627 1.00 93.69 341 LEU A N 1
ATOM 2643 C CA . LEU A 1 341 ? 23.156 15.576 -12.684 1.00 93.69 341 LEU A CA 1
ATOM 2644 C C . LEU A 1 341 ? 21.766 15.629 -13.328 1.00 93.69 341 LEU A C 1
ATOM 2646 O O . LEU A 1 341 ? 21.648 15.549 -14.546 1.00 93.69 341 LEU A O 1
ATOM 2650 N N . ILE A 1 342 ? 20.736 15.777 -12.493 1.00 92.44 342 ILE A N 1
ATOM 2651 C CA . ILE A 1 342 ? 19.349 15.926 -12.923 1.00 92.44 342 ILE A CA 1
ATOM 2652 C C . ILE A 1 342 ? 18.942 17.394 -12.751 1.00 92.44 342 ILE A C 1
ATOM 2654 O O . ILE A 1 342 ? 19.106 17.948 -11.654 1.00 92.44 342 ILE A O 1
ATOM 2658 N N . PRO A 1 343 ? 18.412 18.049 -13.800 1.00 88.94 343 PRO A N 1
ATOM 2659 C CA . PRO A 1 343 ? 17.968 19.432 -13.709 1.00 88.94 343 PRO A CA 1
ATOM 2660 C C . PRO A 1 343 ? 16.721 19.570 -12.823 1.00 88.94 343 PRO A C 1
ATOM 2662 O O . PRO A 1 343 ? 16.020 18.605 -12.513 1.00 88.94 343 PRO A O 1
ATOM 2665 N N . GLY A 1 344 ? 16.417 20.801 -12.413 1.00 84.38 344 GLY A N 1
ATOM 2666 C CA . GLY A 1 344 ? 15.155 21.097 -11.738 1.00 84.38 344 GLY A CA 1
ATOM 2667 C C . GLY A 1 344 ? 13.961 20.854 -12.669 1.00 84.38 344 GLY A C 1
ATOM 2668 O O . GLY A 1 344 ? 13.915 21.397 -13.769 1.00 84.38 344 GLY A O 1
ATOM 2669 N N . VAL A 1 345 ? 12.982 20.070 -12.213 1.00 81.69 345 VAL A N 1
ATOM 2670 C CA . VAL A 1 345 ? 11.736 19.768 -12.939 1.00 81.69 345 VAL A CA 1
ATOM 2671 C C . VAL A 1 345 ? 10.514 20.010 -12.042 1.00 81.69 345 VAL A C 1
ATOM 2673 O O . VAL A 1 345 ? 10.625 20.019 -10.814 1.00 81.69 345 VAL A O 1
ATOM 2676 N N . TRP A 1 346 ? 9.349 20.244 -12.657 1.00 74.12 346 TRP A N 1
ATOM 2677 C CA . TRP A 1 346 ? 8.035 20.358 -11.994 1.00 74.12 346 TRP A CA 1
ATOM 2678 C C . TRP A 1 346 ? 7.864 21.481 -10.948 1.00 74.12 346 TRP A C 1
ATOM 2680 O O . TRP A 1 346 ? 6.955 21.428 -10.124 1.00 74.12 346 TRP A O 1
ATOM 2690 N N . GLY A 1 347 ? 8.683 22.539 -11.002 1.00 58.69 347 GLY A N 1
ATOM 2691 C CA . GLY A 1 347 ? 8.469 23.761 -10.209 1.00 58.69 347 GLY A CA 1
ATOM 2692 C C . GLY A 1 347 ? 8.941 23.703 -8.749 1.00 58.69 347 GLY A C 1
ATOM 2693 O O . GLY A 1 347 ? 8.535 24.543 -7.946 1.00 58.69 347 GLY A O 1
ATOM 2694 N N . GLY A 1 348 ? 9.804 22.744 -8.396 1.00 59.25 348 GLY A N 1
ATOM 2695 C CA . GLY A 1 348 ? 10.576 22.801 -7.150 1.00 59.25 348 GLY A CA 1
ATOM 2696 C C . GLY A 1 348 ? 11.553 23.988 -7.126 1.00 59.25 348 GLY A C 1
ATOM 2697 O O . GLY A 1 348 ? 11.871 24.559 -8.168 1.00 59.25 348 GLY A O 1
ATOM 2698 N N . GLY A 1 349 ? 12.024 24.375 -5.933 1.00 61.28 349 GLY A N 1
ATOM 2699 C CA . GLY A 1 349 ? 13.035 25.432 -5.782 1.00 61.28 349 GLY A CA 1
ATOM 2700 C C . GLY A 1 349 ? 14.335 25.145 -6.553 1.00 61.28 349 GLY A C 1
ATOM 2701 O O . GLY A 1 349 ? 14.533 24.039 -7.048 1.00 61.28 349 GLY A O 1
ATOM 2702 N N . ILE A 1 350 ? 15.238 26.136 -6.608 1.00 73.38 350 ILE A N 1
ATOM 2703 C CA . ILE A 1 350 ? 16.521 26.091 -7.355 1.00 73.38 350 ILE A CA 1
ATOM 2704 C C . ILE A 1 350 ? 17.317 24.799 -7.083 1.00 73.38 350 ILE A C 1
ATOM 2706 O O . ILE A 1 350 ? 17.956 24.263 -7.985 1.00 73.38 350 ILE A O 1
ATOM 2710 N N . LEU A 1 351 ? 17.225 24.285 -5.853 1.00 87.06 351 LEU A N 1
ATOM 2711 C CA . LEU A 1 351 ? 17.763 23.007 -5.407 1.00 87.06 351 LEU A CA 1
ATOM 2712 C C . LEU A 1 351 ? 16.680 22.248 -4.628 1.00 87.06 351 LEU A C 1
ATOM 2714 O O . LEU A 1 351 ? 16.081 22.798 -3.701 1.00 87.06 351 LEU A O 1
ATOM 2718 N N . SER A 1 352 ? 16.426 20.988 -4.979 1.00 90.38 352 SER A N 1
ATOM 2719 C CA . SER A 1 352 ? 15.465 20.130 -4.271 1.00 90.38 352 SER A CA 1
ATOM 2720 C C . SER A 1 352 ? 15.920 18.676 -4.265 1.00 90.38 352 SER A C 1
ATOM 2722 O O . SER A 1 352 ? 16.577 18.228 -5.199 1.00 90.38 352 SER A O 1
ATOM 2724 N N . GLY A 1 353 ? 15.585 17.928 -3.216 1.00 92.56 353 GLY A N 1
ATOM 2725 C CA . GLY A 1 353 ? 15.950 16.520 -3.129 1.00 92.56 353 GLY A CA 1
ATOM 2726 C C . GLY A 1 353 ? 16.090 16.006 -1.704 1.00 92.56 353 GLY A C 1
ATOM 2727 O O . GLY A 1 353 ? 15.594 16.613 -0.755 1.00 92.56 353 GLY A O 1
ATOM 2728 N N . GLY A 1 354 ? 16.749 14.864 -1.604 1.00 95.69 354 GLY A N 1
ATOM 2729 C CA . GLY A 1 354 ? 17.010 14.079 -0.411 1.00 95.69 354 GLY A CA 1
ATOM 2730 C C . GLY A 1 354 ? 17.233 12.613 -0.785 1.00 95.69 354 GLY A C 1
ATOM 2731 O O . GLY A 1 354 ? 16.945 12.186 -1.908 1.00 95.69 354 GLY A O 1
ATOM 2732 N N . SER A 1 355 ? 17.735 11.845 0.175 1.00 97.88 355 SER A N 1
ATOM 2733 C CA . SER A 1 355 ? 17.895 10.393 0.099 1.00 97.88 355 SER A CA 1
ATOM 2734 C C . SER A 1 355 ? 17.395 9.741 1.395 1.00 97.88 355 SER A C 1
ATOM 2736 O O . SER A 1 355 ? 17.226 10.414 2.415 1.00 97.88 355 SER A O 1
ATOM 2738 N N . TYR A 1 356 ? 17.115 8.439 1.357 1.00 98.75 356 TYR A N 1
ATOM 2739 C CA . TYR A 1 356 ? 16.730 7.642 2.521 1.00 98.75 356 TYR A CA 1
ATOM 2740 C C . TYR A 1 356 ? 17.879 6.714 2.886 1.00 98.75 356 TYR A C 1
ATOM 2742 O O . TYR A 1 356 ? 18.201 5.794 2.133 1.00 98.75 356 TYR A O 1
ATOM 2750 N N . SER A 1 357 ? 18.491 6.932 4.049 1.00 98.75 357 SER A N 1
ATOM 2751 C CA . SER A 1 357 ? 19.507 6.009 4.553 1.00 98.75 357 SER A CA 1
ATOM 2752 C C . SER A 1 357 ? 18.903 4.641 4.879 1.00 98.75 357 SER A C 1
ATOM 2754 O O . SER A 1 357 ? 17.702 4.515 5.130 1.00 98.75 357 SER A O 1
ATOM 2756 N N . LYS A 1 358 ? 19.733 3.597 4.974 1.00 98.62 358 LYS A N 1
ATOM 2757 C CA . LYS A 1 358 ? 19.271 2.279 5.454 1.00 98.62 358 LYS A CA 1
ATOM 2758 C C . LYS A 1 358 ? 18.644 2.356 6.854 1.00 98.62 358 LYS A C 1
ATOM 2760 O O . LYS A 1 358 ? 17.700 1.626 7.149 1.00 98.62 358 LYS A O 1
ATOM 2765 N N . ALA A 1 359 ? 19.115 3.277 7.701 1.00 98.81 359 ALA A N 1
ATOM 2766 C CA . ALA A 1 359 ? 18.522 3.541 9.012 1.00 98.81 359 ALA A CA 1
ATOM 2767 C C . ALA A 1 359 ? 17.131 4.191 8.903 1.00 98.81 359 ALA A C 1
ATOM 2769 O O . ALA A 1 359 ? 16.230 3.845 9.669 1.00 98.81 359 ALA A O 1
ATOM 2770 N N . ASP A 1 360 ? 16.929 5.086 7.933 1.00 98.88 360 ASP A N 1
ATOM 2771 C CA . ASP A 1 360 ? 15.615 5.662 7.638 1.00 98.88 360 ASP A CA 1
ATOM 2772 C C . ASP A 1 360 ? 14.640 4.598 7.133 1.00 98.88 360 ASP A C 1
ATOM 2774 O O . ASP A 1 360 ? 13.513 4.524 7.624 1.00 98.88 360 ASP A O 1
ATOM 2778 N N . VAL A 1 361 ? 15.084 3.730 6.218 1.00 98.81 361 VAL A N 1
ATOM 2779 C CA . VAL A 1 361 ? 14.292 2.589 5.734 1.00 98.81 361 VAL A CA 1
ATOM 2780 C C . VAL A 1 361 ? 13.900 1.681 6.901 1.00 98.81 361 VAL A C 1
ATOM 2782 O O . VAL A 1 361 ? 12.713 1.413 7.092 1.00 98.81 361 VAL A O 1
ATOM 2785 N N . ALA A 1 362 ? 14.858 1.290 7.748 1.00 98.75 362 ALA A N 1
ATOM 2786 C CA . ALA A 1 362 ? 14.592 0.473 8.931 1.00 98.75 362 ALA A CA 1
ATOM 2787 C C . ALA A 1 362 ? 13.589 1.142 9.886 1.00 98.75 362 ALA A C 1
ATOM 2789 O O . ALA A 1 362 ? 12.698 0.479 10.420 1.00 98.75 362 ALA A O 1
ATOM 2790 N N . ARG A 1 363 ? 13.681 2.466 10.070 1.00 98.81 363 ARG A N 1
ATOM 2791 C CA . ARG A 1 363 ? 12.742 3.241 10.890 1.00 98.81 363 ARG A CA 1
ATOM 2792 C C . ARG A 1 363 ? 11.331 3.249 10.301 1.00 98.81 363 ARG A C 1
ATOM 2794 O O . ARG A 1 363 ? 10.373 3.081 11.054 1.00 98.81 363 ARG A O 1
ATOM 2801 N N . VAL A 1 364 ? 11.189 3.433 8.987 1.00 98.81 364 VAL A N 1
ATOM 2802 C CA . VAL A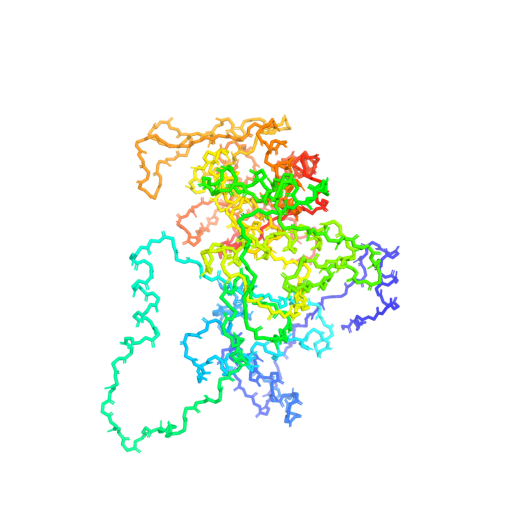 1 364 ? 9.891 3.384 8.292 1.00 98.81 364 VAL A CA 1
ATOM 2803 C C . VAL A 1 364 ? 9.284 1.985 8.387 1.00 98.81 364 VAL A C 1
ATOM 2805 O O . VAL A 1 364 ? 8.127 1.858 8.779 1.00 98.81 364 VAL A O 1
ATOM 2808 N N . VAL A 1 365 ? 10.067 0.937 8.117 1.00 98.69 365 VAL A N 1
ATOM 2809 C CA . VAL A 1 365 ? 9.630 -0.466 8.207 1.00 98.69 365 VAL A CA 1
ATOM 2810 C C . VAL A 1 365 ? 9.203 -0.829 9.631 1.00 98.69 365 VAL A C 1
ATOM 2812 O O . VAL A 1 365 ? 8.138 -1.416 9.821 1.00 98.69 365 VAL A O 1
ATOM 2815 N N . ALA A 1 366 ? 9.986 -0.456 10.647 1.00 98.50 366 ALA A N 1
ATOM 2816 C CA . ALA A 1 366 ? 9.652 -0.729 12.044 1.00 98.50 366 ALA A CA 1
ATOM 2817 C C . ALA A 1 366 ? 8.371 -0.003 12.483 1.00 98.50 366 ALA A C 1
ATOM 2819 O O . ALA A 1 366 ? 7.521 -0.594 13.153 1.00 98.50 366 ALA A O 1
ATOM 2820 N N . HIS A 1 367 ? 8.205 1.259 12.076 1.00 98.50 367 HIS A N 1
ATOM 2821 C CA . HIS A 1 367 ? 6.999 2.034 12.370 1.00 98.50 367 HIS A CA 1
ATOM 2822 C C . HIS A 1 367 ? 5.768 1.467 11.662 1.00 98.50 367 HIS A C 1
ATOM 2824 O O . HIS A 1 367 ? 4.725 1.321 12.291 1.00 98.50 367 HIS A O 1
ATOM 2830 N N . ALA A 1 368 ? 5.890 1.098 10.384 1.00 98.44 368 ALA A N 1
ATOM 2831 C CA . ALA A 1 368 ? 4.825 0.445 9.628 1.00 98.44 368 ALA A CA 1
ATOM 2832 C C . ALA A 1 368 ? 4.404 -0.875 10.296 1.00 98.44 368 ALA A C 1
ATOM 2834 O O . ALA A 1 368 ? 3.218 -1.091 10.545 1.00 98.44 368 ALA A O 1
ATOM 2835 N N . LYS A 1 369 ? 5.374 -1.708 10.700 1.00 97.38 369 LYS A N 1
ATOM 2836 C CA . LYS A 1 369 ? 5.119 -2.981 11.388 1.00 97.38 369 LYS A CA 1
ATOM 2837 C C . LYS A 1 369 ? 4.355 -2.798 12.700 1.00 97.38 369 LYS A C 1
ATOM 2839 O O . LYS A 1 369 ? 3.427 -3.556 12.964 1.00 97.38 369 LYS A O 1
ATOM 2844 N N . ALA A 1 370 ? 4.698 -1.783 13.496 1.00 96.50 370 ALA A N 1
ATOM 2845 C CA . ALA A 1 370 ? 3.986 -1.461 14.738 1.00 96.50 370 ALA A CA 1
ATOM 2846 C C . ALA A 1 370 ? 2.513 -1.057 14.518 1.00 96.50 370 ALA A C 1
ATOM 2848 O O . ALA A 1 370 ? 1.738 -1.010 15.471 1.00 96.50 370 ALA A O 1
ATOM 2849 N N . LEU A 1 371 ? 2.136 -0.762 13.272 1.00 97.62 371 LEU A N 1
ATOM 2850 C CA . LEU A 1 371 ? 0.793 -0.386 12.842 1.00 97.62 371 LEU A CA 1
ATOM 2851 C C . LEU A 1 371 ? 0.111 -1.463 11.987 1.00 97.62 371 LEU A C 1
ATOM 2853 O O . LEU A 1 371 ? -0.922 -1.186 11.383 1.00 97.62 371 LEU A O 1
ATOM 2857 N N . HIS A 1 372 ? 0.681 -2.672 11.913 1.00 96.88 372 HIS A N 1
ATOM 2858 C CA . HIS A 1 372 ? 0.216 -3.757 11.035 1.00 96.88 372 HIS A CA 1
ATOM 2859 C C . HIS A 1 372 ? 0.219 -3.385 9.541 1.00 96.88 372 HIS A C 1
ATOM 2861 O O . HIS A 1 372 ? -0.602 -3.872 8.761 1.00 96.88 372 HIS A O 1
ATOM 2867 N N . ILE A 1 373 ? 1.153 -2.521 9.133 1.00 98.44 373 ILE A N 1
ATOM 2868 C CA . ILE A 1 373 ? 1.387 -2.120 7.743 1.00 98.44 373 ILE A CA 1
ATOM 2869 C C . ILE A 1 373 ? 2.681 -2.768 7.248 1.00 98.44 373 ILE A C 1
ATOM 2871 O O . ILE A 1 373 ? 3.720 -2.698 7.904 1.00 98.44 373 ILE A O 1
ATOM 2875 N N . GLU A 1 374 ? 2.634 -3.351 6.054 1.00 97.56 374 GLU A N 1
ATOM 2876 C CA . GLU A 1 374 ? 3.818 -3.851 5.355 1.00 97.56 374 GLU A CA 1
ATOM 2877 C C . GLU A 1 374 ? 4.225 -2.886 4.238 1.00 97.56 374 GLU A C 1
ATOM 2879 O O . GLU A 1 374 ? 3.372 -2.273 3.589 1.00 97.56 374 GLU A O 1
ATOM 2884 N N . VAL A 1 375 ? 5.532 -2.743 4.023 1.00 98.44 375 VAL A N 1
ATOM 2885 C CA . VAL A 1 375 ? 6.105 -1.818 3.038 1.00 98.44 375 VAL A CA 1
ATOM 2886 C C . VAL A 1 375 ? 6.494 -2.597 1.784 1.00 98.44 375 VAL A C 1
ATOM 2888 O O . VAL A 1 375 ? 7.289 -3.531 1.867 1.00 98.44 375 VAL A O 1
ATOM 2891 N N . LEU A 1 376 ? 5.925 -2.209 0.644 1.00 97.56 376 LEU A N 1
ATOM 2892 C CA . LEU A 1 376 ? 6.271 -2.695 -0.688 1.00 97.56 376 LEU A CA 1
ATOM 2893 C C . LEU A 1 376 ? 7.240 -1.691 -1.330 1.00 97.56 376 LEU A C 1
ATOM 2895 O O . LEU A 1 376 ? 6.803 -0.577 -1.626 1.00 97.56 376 LEU A O 1
ATOM 2899 N N . PRO A 1 377 ? 8.523 -2.037 -1.518 1.00 97.81 377 PRO A N 1
ATOM 2900 C CA . PRO A 1 377 ? 9.453 -1.212 -2.281 1.00 97.81 377 PRO A CA 1
ATOM 2901 C C . PRO A 1 377 ? 9.215 -1.337 -3.788 1.00 97.81 377 PRO A C 1
ATOM 2903 O O . PRO A 1 377 ? 8.818 -2.403 -4.267 1.00 97.81 377 PRO A O 1
ATOM 2906 N N . GLU A 1 378 ? 9.534 -0.274 -4.522 1.00 97.50 378 GLU A N 1
ATOM 2907 C CA . GLU A 1 378 ? 9.494 -0.244 -5.984 1.00 97.50 378 GLU A CA 1
ATOM 2908 C C . GLU A 1 378 ? 10.811 0.257 -6.578 1.00 97.50 378 GLU A C 1
ATOM 2910 O O . GLU A 1 378 ? 11.328 1.304 -6.178 1.00 97.50 378 GLU A O 1
ATOM 2915 N N . ILE A 1 379 ? 11.335 -0.500 -7.542 1.00 95.38 379 ILE A N 1
ATOM 2916 C CA . ILE A 1 379 ? 12.400 -0.073 -8.450 1.00 95.38 379 ILE A CA 1
ATOM 2917 C C . ILE A 1 379 ? 11.781 -0.021 -9.843 1.00 95.38 379 ILE A C 1
ATOM 2919 O O . ILE A 1 379 ? 11.500 -1.070 -10.412 1.00 95.38 379 ILE A O 1
ATOM 2923 N N . GLU A 1 380 ? 11.582 1.176 -10.380 1.00 92.44 380 GLU A N 1
ATOM 2924 C CA . GLU A 1 380 ? 10.953 1.364 -11.688 1.00 92.44 380 GLU A CA 1
ATOM 2925 C C . GLU A 1 380 ? 11.930 1.021 -12.826 1.00 92.44 380 GLU A C 1
ATOM 2927 O O . GLU A 1 380 ? 12.950 1.694 -12.999 1.00 92.44 380 GLU A O 1
ATOM 2932 N N . VAL A 1 381 ? 11.651 -0.061 -13.562 1.00 93.81 381 VAL A N 1
ATOM 2933 C CA . VAL A 1 381 ? 12.404 -0.517 -14.744 1.00 93.81 381 VAL A CA 1
ATOM 2934 C C . VAL A 1 381 ? 11.473 -1.247 -15.731 1.00 93.81 381 VAL A C 1
ATOM 2936 O O . VAL A 1 381 ? 10.467 -1.818 -15.325 1.00 93.81 381 VAL A O 1
ATOM 2939 N N . PRO A 1 382 ? 11.788 -1.319 -17.040 1.00 93.69 382 PRO A N 1
ATOM 2940 C CA . PRO A 1 382 ? 12.950 -0.739 -17.706 1.00 93.69 382 PRO A CA 1
ATOM 2941 C C . PRO A 1 382 ? 12.765 0.721 -18.126 1.00 93.69 382 PRO A C 1
ATOM 2943 O O . PRO A 1 382 ? 13.770 1.347 -18.438 1.00 93.69 382 PRO A O 1
ATOM 2946 N N . ALA A 1 383 ? 11.542 1.254 -18.182 1.00 92.88 383 ALA A N 1
ATOM 2947 C CA . ALA A 1 383 ? 11.302 2.683 -18.393 1.00 92.88 383 ALA A CA 1
ATOM 2948 C C . ALA A 1 383 ? 11.537 3.468 -17.094 1.00 92.88 383 ALA A C 1
ATOM 2950 O O . ALA A 1 383 ? 11.914 2.872 -16.087 1.00 92.88 383 ALA A O 1
ATOM 2951 N N . HIS A 1 384 ? 11.342 4.790 -17.128 1.00 95.69 384 HIS A N 1
ATOM 2952 C CA . HIS A 1 384 ? 11.493 5.651 -15.949 1.00 95.69 384 HIS A CA 1
ATOM 2953 C C . HIS A 1 384 ? 12.890 5.580 -15.307 1.00 95.69 384 HIS A C 1
ATOM 2955 O O . HIS A 1 384 ? 13.073 5.694 -14.096 1.00 95.69 384 HIS A O 1
ATOM 2961 N N . ALA A 1 385 ? 13.905 5.366 -16.141 1.00 96.31 385 ALA A N 1
ATOM 2962 C CA . ALA A 1 385 ? 15.271 5.089 -15.732 1.00 96.31 385 ALA A CA 1
ATOM 2963 C C . ALA A 1 385 ? 16.252 6.199 -16.140 1.00 96.31 385 ALA A C 1
ATOM 2965 O O . ALA A 1 385 ? 17.464 5.970 -16.125 1.00 96.31 385 ALA A O 1
ATOM 2966 N N . HIS A 1 386 ? 15.780 7.402 -16.497 1.00 95.62 386 HIS A N 1
ATOM 2967 C CA . HIS A 1 386 ? 16.658 8.507 -16.905 1.00 95.62 386 HIS A CA 1
ATOM 2968 C C . HIS A 1 386 ? 17.739 8.817 -15.850 1.00 95.62 386 HIS A C 1
ATOM 2970 O O . HIS A 1 386 ? 18.929 8.870 -16.174 1.00 95.62 386 HIS A O 1
ATOM 2976 N N . ALA A 1 387 ? 17.358 8.928 -14.573 1.00 95.69 387 ALA A N 1
ATOM 2977 C CA . ALA A 1 387 ? 18.293 9.145 -13.472 1.00 95.69 387 ALA A CA 1
ATOM 2978 C C . ALA A 1 387 ? 19.319 8.013 -13.314 1.00 95.69 387 ALA A C 1
ATOM 2980 O O . ALA A 1 387 ? 20.504 8.279 -13.091 1.00 95.69 387 ALA A O 1
ATOM 2981 N N . LEU A 1 388 ? 18.885 6.759 -13.468 1.00 96.69 388 LEU A N 1
ATOM 2982 C CA . LEU A 1 388 ? 19.767 5.594 -13.407 1.00 96.69 388 LEU A CA 1
ATOM 2983 C C . LEU A 1 388 ? 20.768 5.601 -14.571 1.00 96.69 388 LEU A C 1
ATOM 2985 O O . LEU A 1 388 ? 21.968 5.479 -14.333 1.00 96.69 388 LEU A O 1
ATOM 2989 N N . ASN A 1 389 ? 20.304 5.826 -15.805 1.00 95.94 389 ASN A N 1
ATOM 2990 C CA . ASN A 1 389 ? 21.146 5.925 -17.003 1.00 95.94 389 ASN A CA 1
ATOM 2991 C C . ASN A 1 389 ? 22.200 7.037 -16.883 1.00 95.94 389 ASN A C 1
ATOM 2993 O O . ASN A 1 389 ? 23.360 6.841 -17.250 1.00 95.94 389 ASN A O 1
ATOM 2997 N N . ALA A 1 390 ? 21.815 8.195 -16.343 1.00 95.06 390 ALA A N 1
ATOM 2998 C CA . ALA A 1 390 ? 22.721 9.321 -16.147 1.00 95.06 390 ALA A CA 1
ATOM 2999 C C . ALA A 1 390 ? 23.765 9.048 -15.046 1.00 95.06 390 ALA A C 1
ATOM 3001 O O . ALA A 1 390 ? 24.934 9.426 -15.172 1.00 95.06 390 ALA A O 1
ATOM 3002 N N . ALA A 1 391 ? 23.365 8.393 -13.950 1.00 96.50 391 ALA A N 1
ATOM 3003 C CA . ALA A 1 391 ? 24.245 8.149 -12.811 1.00 96.50 391 ALA A CA 1
ATOM 3004 C C . ALA A 1 391 ? 25.188 6.951 -13.018 1.00 96.50 391 ALA A C 1
ATOM 3006 O O . ALA A 1 391 ? 26.334 7.008 -12.544 1.00 96.50 391 ALA A O 1
ATOM 3007 N N . HIS A 1 392 ? 24.726 5.934 -13.755 1.00 96.12 392 HIS A N 1
ATOM 3008 C CA . HIS A 1 392 ? 25.417 4.681 -14.069 1.00 96.12 392 HIS A CA 1
ATOM 3009 C C . HIS A 1 392 ? 25.486 4.444 -15.601 1.00 96.12 392 HIS A C 1
ATOM 3011 O O . HIS A 1 392 ? 24.678 3.714 -16.176 1.00 96.12 392 HIS A O 1
ATOM 3017 N N . PRO A 1 393 ? 26.437 5.078 -16.314 1.00 93.62 393 PRO A N 1
ATOM 3018 C CA . PRO A 1 393 ? 26.510 4.998 -17.774 1.00 93.62 393 PRO A CA 1
ATOM 3019 C C . PRO A 1 393 ? 26.827 3.589 -18.296 1.00 93.62 393 PRO A C 1
ATOM 3021 O O . PRO A 1 393 ? 27.569 2.838 -17.673 1.00 93.62 393 PRO A O 1
ATOM 3024 N N . GLY A 1 394 ? 26.367 3.274 -19.511 1.00 94.62 394 GLY A N 1
ATOM 3025 C CA . GLY A 1 394 ? 26.652 1.998 -20.195 1.00 94.62 394 GLY A CA 1
ATOM 3026 C C . GLY A 1 394 ? 25.447 1.065 -20.328 1.00 94.62 394 GLY A C 1
ATOM 3027 O O . GLY A 1 394 ? 25.517 0.088 -21.067 1.00 94.62 394 GLY A O 1
ATOM 3028 N N . MET A 1 395 ? 24.328 1.407 -19.690 1.00 96.00 395 MET A N 1
ATOM 3029 C CA . MET A 1 395 ? 23.046 0.688 -19.769 1.00 96.00 395 MET A CA 1
ATOM 3030 C C . MET A 1 395 ? 22.234 0.984 -21.042 1.00 96.00 395 MET A C 1
ATOM 3032 O O . MET A 1 395 ? 21.146 0.449 -21.238 1.00 96.00 395 MET A O 1
ATOM 3036 N N . ARG A 1 396 ? 22.764 1.842 -21.917 1.00 93.81 396 ARG A N 1
ATOM 3037 C CA . ARG A 1 396 ? 22.217 2.197 -23.231 1.00 93.81 396 ARG A CA 1
ATOM 3038 C C . ARG A 1 396 ? 23.189 1.739 -24.314 1.00 93.81 396 ARG A C 1
ATOM 3040 O O . ARG A 1 396 ? 24.406 1.802 -24.121 1.00 93.81 396 ARG A O 1
ATOM 3047 N N . ASP A 1 397 ? 22.662 1.327 -25.463 1.00 94.50 397 ASP A N 1
ATOM 3048 C CA . ASP A 1 397 ? 23.496 1.041 -26.631 1.00 94.50 397 ASP A CA 1
ATOM 3049 C C . ASP A 1 397 ? 23.911 2.367 -27.283 1.00 94.50 397 ASP A C 1
ATOM 3051 O O . ASP A 1 397 ? 23.069 3.160 -27.689 1.00 94.50 397 ASP A O 1
ATOM 3055 N N . ARG A 1 398 ? 25.220 2.620 -27.388 1.00 91.38 398 ARG A N 1
ATOM 3056 C CA . ARG A 1 398 ? 25.758 3.837 -28.025 1.00 91.38 398 ARG A CA 1
ATOM 3057 C C . ARG A 1 398 ? 25.476 3.895 -29.527 1.00 91.38 398 ARG A C 1
ATOM 3059 O O . ARG A 1 398 ? 25.589 4.964 -30.117 1.00 91.38 398 ARG A O 1
ATOM 3066 N N . GLY A 1 399 ? 25.205 2.745 -30.142 1.00 92.00 399 GLY A N 1
ATOM 3067 C CA . GLY A 1 399 ? 24.794 2.640 -31.536 1.00 92.00 399 GLY A CA 1
ATOM 3068 C C . GLY A 1 399 ? 23.293 2.813 -31.743 1.00 92.00 399 GLY A C 1
ATOM 3069 O O . GLY A 1 399 ? 22.866 2.787 -32.895 1.00 92.00 399 GLY A O 1
ATOM 3070 N N . ASP A 1 400 ? 22.507 2.966 -30.672 1.00 92.56 400 ASP A N 1
ATOM 3071 C CA . ASP A 1 400 ? 21.074 3.212 -30.779 1.00 92.56 400 ASP A CA 1
ATOM 3072 C C . ASP A 1 400 ? 20.822 4.597 -31.380 1.00 92.56 400 ASP A C 1
ATOM 3074 O O . ASP A 1 400 ? 21.205 5.622 -30.817 1.00 92.56 400 ASP A O 1
ATOM 3078 N N . ASN A 1 401 ? 20.199 4.616 -32.554 1.00 90.19 401 ASN A N 1
ATOM 3079 C CA . ASN A 1 401 ? 19.791 5.829 -33.258 1.00 90.19 401 ASN A CA 1
ATOM 3080 C C . ASN A 1 401 ? 18.264 6.009 -33.276 1.00 90.19 401 ASN A C 1
ATOM 3082 O O . ASN A 1 401 ? 17.737 6.750 -34.111 1.00 90.19 401 ASN A O 1
ATOM 3086 N N . GLY A 1 402 ? 17.557 5.312 -32.381 1.00 85.12 402 GLY A N 1
ATOM 3087 C CA . GLY A 1 402 ? 16.125 5.456 -32.184 1.00 85.12 402 GLY A CA 1
ATOM 3088 C C . GLY A 1 402 ? 15.746 6.850 -31.679 1.00 85.12 402 GLY A C 1
ATOM 3089 O O . GLY A 1 402 ? 16.546 7.572 -31.089 1.00 85.12 402 GLY A O 1
ATOM 3090 N N . ALA A 1 403 ? 14.489 7.224 -31.904 1.00 83.62 403 ALA A N 1
ATOM 3091 C CA . ALA A 1 403 ? 13.917 8.498 -31.466 1.00 83.62 403 ALA A CA 1
ATOM 3092 C C . ALA A 1 403 ? 12.843 8.274 -30.389 1.00 83.62 403 ALA A C 1
ATOM 3094 O O . ALA A 1 403 ? 11.748 8.835 -30.465 1.00 83.62 403 ALA A O 1
ATOM 3095 N N . GLU A 1 404 ? 13.129 7.390 -29.427 1.00 87.25 404 GLU A N 1
ATOM 3096 C CA . GLU A 1 404 ? 12.209 7.118 -28.324 1.00 87.25 404 GLU A CA 1
ATOM 3097 C C . GLU A 1 404 ? 12.005 8.382 -27.478 1.00 87.25 404 GLU A C 1
ATOM 3099 O O . GLU A 1 404 ? 12.956 9.094 -27.154 1.00 87.25 404 GLU A O 1
ATOM 3104 N N . MET A 1 405 ? 10.755 8.655 -27.114 1.00 90.50 405 MET A N 1
ATOM 3105 C CA . MET A 1 405 ? 10.404 9.738 -26.202 1.00 90.50 405 MET A CA 1
ATOM 3106 C C . MET A 1 405 ? 9.330 9.237 -25.247 1.00 90.50 405 MET A C 1
ATOM 3108 O O . MET A 1 405 ? 8.304 8.704 -25.681 1.00 90.50 405 MET A O 1
ATOM 3112 N N . SER A 1 406 ? 9.577 9.396 -23.951 1.00 91.06 406 SER A N 1
ATOM 3113 C CA . SER A 1 406 ? 8.634 8.993 -22.914 1.00 91.06 406 SER A CA 1
ATOM 3114 C C . SER A 1 406 ? 7.403 9.890 -22.892 1.00 91.06 406 SER A C 1
ATOM 3116 O O . SER A 1 406 ? 7.396 10.997 -23.441 1.00 91.06 406 SER A O 1
ATOM 3118 N N . VAL A 1 407 ? 6.345 9.438 -22.217 1.00 86.31 407 VAL A N 1
ATOM 3119 C CA . VAL A 1 407 ? 5.123 10.242 -22.048 1.00 86.31 407 VAL A CA 1
ATOM 3120 C C . VAL A 1 407 ? 5.369 11.533 -21.253 1.00 86.31 407 VAL A C 1
ATOM 3122 O O . VAL A 1 407 ? 4.604 12.488 -21.381 1.00 86.31 407 VAL A O 1
ATOM 3125 N N . HIS A 1 408 ? 6.469 11.584 -20.496 1.0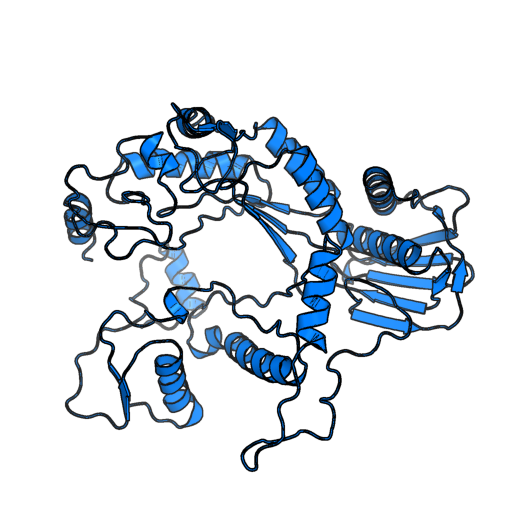0 85.69 408 HIS A N 1
ATOM 3126 C CA . HIS A 1 408 ? 6.931 12.733 -19.717 1.00 85.69 408 HIS A CA 1
ATOM 3127 C C . HIS A 1 408 ? 7.892 13.649 -20.497 1.00 85.69 408 HIS A C 1
ATOM 3129 O O . HIS A 1 408 ? 8.318 14.679 -19.978 1.00 85.69 408 HIS A O 1
ATOM 3135 N N . GLY A 1 409 ? 8.216 13.306 -21.750 1.00 88.75 409 GLY A N 1
ATOM 3136 C CA . GLY A 1 409 ? 9.105 14.085 -22.613 1.00 88.75 409 GLY A CA 1
ATOM 3137 C C . GLY A 1 409 ? 10.597 13.812 -22.408 1.00 88.75 409 GLY A C 1
ATOM 3138 O O . GLY A 1 409 ? 11.418 14.552 -22.948 1.00 88.75 409 GLY A O 1
ATOM 3139 N N . PHE A 1 410 ? 10.965 12.766 -21.659 1.00 89.25 410 PHE A N 1
ATOM 3140 C CA . PHE A 1 410 ? 12.359 12.341 -21.540 1.00 89.25 410 PHE A CA 1
ATOM 3141 C C . PHE A 1 410 ? 12.789 11.543 -22.773 1.00 89.25 410 PHE A C 1
ATOM 3143 O O . PHE A 1 410 ? 12.048 10.698 -23.281 1.00 89.25 410 PHE A O 1
ATOM 3150 N N . LEU A 1 411 ? 14.015 11.799 -23.223 1.00 88.88 411 LEU A N 1
ATOM 3151 C CA . LEU A 1 411 ? 14.735 10.937 -24.155 1.00 88.88 411 LEU A CA 1
ATOM 3152 C C . LEU A 1 411 ? 15.622 9.982 -23.351 1.00 88.88 411 LEU A C 1
ATOM 3154 O O . LEU A 1 411 ? 16.065 10.322 -22.251 1.00 88.88 411 LEU A O 1
ATOM 3158 N N . GLU A 1 412 ? 15.895 8.804 -23.913 1.00 87.94 412 GLU A N 1
ATOM 3159 C CA . GLU A 1 412 ? 16.822 7.818 -23.333 1.00 87.94 412 GLU A CA 1
ATOM 3160 C C . GLU A 1 412 ? 16.455 7.395 -21.898 1.00 87.94 412 GLU A C 1
ATOM 3162 O O . GLU A 1 412 ? 17.314 7.129 -21.053 1.00 87.94 412 GLU A O 1
ATOM 3167 N N . ASN A 1 413 ? 15.155 7.334 -21.609 1.00 93.50 413 ASN A N 1
ATOM 3168 C CA . ASN A 1 413 ? 14.627 7.062 -20.275 1.00 93.50 413 ASN A CA 1
ATOM 3169 C C . ASN A 1 413 ? 14.448 5.558 -19.993 1.00 93.50 413 ASN A C 1
ATOM 3171 O O . ASN A 1 413 ? 13.854 5.183 -18.987 1.00 93.50 413 ASN A O 1
ATOM 3175 N N . THR A 1 414 ? 14.960 4.695 -20.876 1.00 95.12 414 THR A N 1
ATOM 3176 C CA . THR A 1 414 ? 14.842 3.240 -20.749 1.00 95.12 414 THR A CA 1
ATOM 3177 C C . THR A 1 414 ? 16.191 2.550 -20.560 1.00 95.12 414 THR A C 1
ATOM 3179 O O . THR A 1 414 ? 17.187 2.931 -21.183 1.00 95.12 414 THR A O 1
ATOM 3182 N N . LEU A 1 415 ? 16.231 1.501 -19.738 1.00 96.00 415 LEU A N 1
ATOM 3183 C CA . LEU A 1 415 ? 17.331 0.536 -19.686 1.00 96.00 415 LEU A CA 1
ATOM 3184 C C . LEU A 1 415 ? 17.272 -0.380 -20.913 1.00 96.00 415 LEU A C 1
ATOM 3186 O O . LEU A 1 415 ? 16.193 -0.843 -21.276 1.00 96.00 415 LEU A O 1
ATOM 3190 N N . ASN A 1 416 ? 18.411 -0.679 -21.541 1.00 96.00 416 ASN A N 1
ATOM 3191 C CA . ASN A 1 416 ? 18.461 -1.579 -22.693 1.00 96.00 416 ASN A CA 1
ATOM 3192 C C . ASN A 1 416 ? 18.819 -3.015 -22.244 1.00 96.00 416 ASN A C 1
ATOM 3194 O O . ASN A 1 416 ? 19.955 -3.257 -21.834 1.00 96.00 416 ASN A O 1
ATOM 3198 N N . PRO A 1 417 ? 17.909 -4.001 -22.374 1.00 95.12 417 PRO A N 1
ATOM 3199 C CA . PRO A 1 417 ? 18.133 -5.357 -21.865 1.00 95.12 417 PRO A CA 1
ATOM 3200 C C . PRO A 1 417 ? 19.220 -6.149 -22.613 1.00 95.12 417 PRO A C 1
ATOM 3202 O O . PRO A 1 417 ? 19.622 -7.209 -22.137 1.00 95.12 417 PRO A O 1
ATOM 3205 N N . ALA A 1 418 ? 19.711 -5.662 -23.760 1.00 96.94 418 ALA A N 1
ATOM 3206 C CA . ALA A 1 418 ? 20.854 -6.241 -24.469 1.00 96.94 418 ALA A CA 1
ATOM 3207 C C . ALA A 1 418 ? 22.214 -5.724 -23.966 1.00 96.94 418 ALA A C 1
ATOM 3209 O O . ALA A 1 418 ? 23.255 -6.173 -24.449 1.00 96.94 418 ALA A O 1
ATOM 3210 N N . MET A 1 419 ? 22.228 -4.783 -23.019 1.00 97.19 419 MET A N 1
ATOM 3211 C CA . MET A 1 419 ? 23.451 -4.258 -22.419 1.00 97.19 419 MET A CA 1
ATOM 3212 C C . MET A 1 419 ? 23.762 -4.996 -21.117 1.00 97.19 419 MET A C 1
ATOM 3214 O O . MET A 1 419 ? 22.963 -4.984 -20.185 1.00 97.19 419 MET A O 1
ATOM 3218 N N . GLN A 1 420 ? 24.959 -5.583 -21.017 1.00 96.38 420 GLN A N 1
ATOM 3219 C CA . GLN A 1 420 ? 25.394 -6.286 -19.802 1.00 96.38 420 GLN A CA 1
ATOM 3220 C C . GLN A 1 420 ? 25.365 -5.373 -18.565 1.00 96.38 420 GLN A C 1
ATOM 3222 O O . GLN A 1 420 ? 24.895 -5.785 -17.512 1.00 96.38 420 GLN A O 1
ATOM 3227 N N . ALA A 1 421 ? 25.748 -4.102 -18.726 1.00 96.38 421 ALA A N 1
ATOM 3228 C CA . ALA A 1 421 ? 25.723 -3.114 -17.649 1.00 96.38 421 ALA A CA 1
ATOM 3229 C C . ALA A 1 421 ? 24.324 -2.911 -17.032 1.00 96.38 421 ALA A C 1
ATOM 3231 O O . ALA A 1 421 ? 24.223 -2.558 -15.861 1.00 96.38 421 ALA A O 1
ATOM 3232 N N . SER A 1 422 ? 23.238 -3.138 -17.787 1.00 97.12 422 SER A N 1
ATOM 3233 C CA . SER A 1 422 ? 21.880 -3.078 -17.230 1.00 97.12 422 SER A CA 1
ATOM 3234 C C . SER A 1 422 ? 21.644 -4.191 -16.212 1.00 97.12 422 SER A C 1
ATOM 3236 O O . SER A 1 422 ? 21.072 -3.939 -15.156 1.00 97.12 422 SER A O 1
ATOM 3238 N N . TRP A 1 423 ? 22.124 -5.402 -16.493 1.00 96.75 423 TRP A N 1
ATOM 3239 C CA . TRP A 1 423 ? 22.011 -6.545 -15.585 1.00 96.75 423 TRP A CA 1
ATOM 3240 C C . TRP A 1 423 ? 22.990 -6.446 -14.413 1.00 96.75 423 TRP A C 1
ATOM 3242 O O . TRP A 1 423 ? 22.598 -6.714 -13.278 1.00 96.75 423 TRP A O 1
ATOM 3252 N N . ASP A 1 424 ? 24.206 -5.950 -14.664 1.00 96.75 424 ASP A N 1
ATOM 3253 C CA . ASP A 1 424 ? 25.216 -5.703 -13.628 1.00 96.75 424 ASP A CA 1
ATOM 3254 C C . ASP A 1 424 ? 24.732 -4.693 -12.566 1.00 96.75 424 ASP A C 1
ATOM 3256 O O . ASP A 1 424 ? 25.172 -4.755 -11.418 1.00 96.75 424 ASP A O 1
ATOM 3260 N N . LEU A 1 425 ? 23.807 -3.787 -12.924 1.00 96.50 425 LEU A N 1
ATOM 3261 C CA . LEU A 1 425 ? 23.127 -2.902 -11.975 1.00 96.50 425 LEU A CA 1
ATOM 3262 C C . LEU A 1 425 ? 21.866 -3.540 -11.376 1.00 96.50 425 LEU A C 1
ATOM 3264 O O . LEU A 1 425 ? 21.729 -3.583 -10.153 1.00 96.50 425 LEU A O 1
ATOM 3268 N N . VAL A 1 426 ? 20.916 -3.981 -12.212 1.00 96.56 426 VAL A N 1
ATOM 3269 C CA . VAL A 1 426 ? 19.565 -4.353 -11.753 1.00 96.56 426 VAL A CA 1
ATOM 3270 C C . VAL A 1 426 ? 19.583 -5.583 -10.848 1.00 96.56 426 VAL A C 1
ATOM 3272 O O . VAL A 1 426 ? 18.848 -5.598 -9.860 1.00 96.56 426 VAL A O 1
ATOM 3275 N N . GLU A 1 427 ? 20.419 -6.592 -11.119 1.00 96.00 427 GLU A N 1
ATOM 3276 C CA . GLU A 1 427 ? 20.443 -7.813 -10.302 1.00 96.00 427 GLU A CA 1
ATOM 3277 C C . GLU A 1 427 ? 20.937 -7.554 -8.865 1.00 96.00 427 GLU A C 1
ATOM 3279 O O . GLU A 1 427 ? 20.190 -7.862 -7.926 1.00 96.00 427 GLU A O 1
ATOM 3284 N N . PRO A 1 428 ? 22.124 -6.947 -8.627 1.00 97.81 428 PRO A N 1
ATOM 3285 C CA . PRO A 1 428 ? 22.554 -6.618 -7.268 1.00 97.81 428 PRO A CA 1
ATOM 3286 C C . PRO A 1 428 ? 21.616 -5.626 -6.580 1.00 97.81 428 PRO A C 1
ATOM 3288 O O . PRO A 1 428 ? 21.346 -5.772 -5.387 1.00 97.81 428 PRO A O 1
ATOM 3291 N N . LEU A 1 429 ? 21.086 -4.653 -7.329 1.00 97.88 429 LEU A N 1
ATOM 3292 C CA . LEU A 1 429 ? 20.176 -3.644 -6.798 1.00 97.88 429 LEU A CA 1
ATOM 3293 C C . LEU A 1 429 ? 18.875 -4.267 -6.286 1.00 97.88 429 LEU A C 1
ATOM 3295 O O . LEU A 1 429 ? 18.448 -3.967 -5.171 1.00 97.88 429 LEU A O 1
ATOM 3299 N N . ALA A 1 430 ? 18.264 -5.161 -7.068 1.00 96.12 430 ALA A N 1
ATOM 3300 C CA . ALA A 1 430 ? 17.047 -5.862 -6.679 1.00 96.12 430 ALA A CA 1
ATOM 3301 C C . ALA A 1 430 ? 17.265 -6.722 -5.425 1.00 96.12 430 ALA A C 1
ATOM 3303 O O . ALA A 1 430 ? 16.432 -6.698 -4.517 1.00 96.12 430 ALA A O 1
ATOM 3304 N N . LEU A 1 431 ? 18.395 -7.436 -5.338 1.00 96.50 431 LEU A N 1
ATOM 3305 C CA . LEU A 1 431 ? 18.746 -8.252 -4.170 1.00 96.50 431 LEU A CA 1
ATOM 3306 C C . LEU A 1 431 ? 18.982 -7.400 -2.920 1.00 96.50 431 LEU A C 1
ATOM 3308 O O . LEU A 1 431 ? 18.474 -7.723 -1.843 1.00 96.50 431 LEU A O 1
ATOM 3312 N N . GLU A 1 432 ? 19.734 -6.306 -3.051 1.00 98.31 432 GLU A N 1
ATOM 3313 C CA . GLU A 1 432 ? 20.021 -5.424 -1.926 1.00 98.31 432 GLU A CA 1
ATOM 3314 C C . GLU A 1 432 ? 18.748 -4.739 -1.427 1.00 98.31 432 GLU A C 1
ATOM 3316 O O . GLU A 1 432 ? 18.456 -4.807 -0.233 1.00 98.31 432 GLU A O 1
ATOM 3321 N N . VAL A 1 433 ? 17.951 -4.145 -2.319 1.00 97.62 433 VAL A N 1
ATOM 3322 C CA . VAL A 1 433 ? 16.675 -3.520 -1.948 1.00 97.62 433 VAL A CA 1
ATOM 3323 C C . VAL A 1 433 ? 15.754 -4.551 -1.307 1.00 97.62 433 VAL A C 1
ATOM 3325 O O . VAL A 1 433 ? 15.262 -4.296 -0.213 1.00 97.62 433 VAL A O 1
ATOM 3328 N N . ALA A 1 434 ? 15.574 -5.737 -1.897 1.00 93.19 434 ALA A N 1
ATOM 3329 C CA . ALA A 1 434 ? 14.735 -6.783 -1.308 1.00 93.19 434 ALA A CA 1
ATOM 3330 C C . ALA A 1 434 ? 15.173 -7.166 0.120 1.00 93.19 434 ALA A C 1
ATOM 3332 O O . ALA A 1 434 ? 14.323 -7.431 0.968 1.00 93.19 434 ALA A O 1
ATOM 3333 N N . SER A 1 435 ? 16.476 -7.129 0.425 1.00 96.25 435 SER A N 1
ATOM 3334 C CA . SER A 1 435 ? 16.998 -7.420 1.770 1.00 96.25 435 SER A CA 1
ATOM 3335 C C . SER A 1 435 ? 16.605 -6.385 2.835 1.00 96.25 435 SER A C 1
ATOM 3337 O O . SER A 1 435 ? 16.573 -6.703 4.025 1.00 96.25 435 SER A O 1
ATOM 3339 N N . LEU A 1 436 ? 16.275 -5.155 2.425 1.00 96.88 436 LEU A N 1
ATOM 3340 C CA . LEU A 1 436 ? 15.888 -4.070 3.331 1.00 96.88 436 LEU A CA 1
ATOM 3341 C C . LEU A 1 436 ? 14.409 -4.137 3.749 1.00 96.88 436 LEU A C 1
ATOM 3343 O O . LEU A 1 436 ? 14.032 -3.503 4.739 1.00 96.88 436 LEU A O 1
ATOM 3347 N N . PHE A 1 437 ? 13.567 -4.888 3.027 1.00 96.00 437 PHE A N 1
ATOM 3348 C CA . PHE A 1 437 ? 12.114 -4.897 3.226 1.00 96.00 437 PHE A CA 1
ATOM 3349 C C . PHE A 1 437 ? 11.578 -6.311 3.520 1.00 96.00 437 PHE A C 1
ATOM 3351 O O . PHE A 1 437 ? 11.735 -7.222 2.713 1.00 96.00 437 PHE A O 1
ATOM 3358 N N . PRO A 1 438 ? 10.863 -6.520 4.642 1.00 91.38 438 PRO A N 1
ATOM 3359 C CA . PRO A 1 438 ? 10.475 -7.858 5.092 1.00 91.38 438 PRO A CA 1
ATOM 3360 C C . PRO A 1 438 ? 9.253 -8.453 4.373 1.00 91.38 438 PRO A C 1
ATOM 3362 O O . PRO A 1 438 ? 8.925 -9.606 4.632 1.00 91.38 438 PRO A O 1
ATOM 3365 N N . LEU A 1 439 ? 8.565 -7.698 3.503 1.00 90.38 439 LEU A N 1
ATOM 3366 C CA . LEU A 1 439 ? 7.345 -8.155 2.814 1.00 90.38 439 LEU A CA 1
ATOM 3367 C C . LEU A 1 439 ? 7.612 -9.324 1.843 1.00 90.38 439 LEU A C 1
ATOM 3369 O O . LEU A 1 439 ? 6.692 -10.068 1.511 1.00 90.38 439 LEU A O 1
ATOM 3373 N N . GLY A 1 440 ? 8.851 -9.480 1.364 1.00 84.38 440 GLY A N 1
ATOM 3374 C CA . GLY A 1 440 ? 9.209 -10.524 0.396 1.00 84.38 440 GLY A CA 1
ATOM 3375 C C . GLY A 1 440 ? 8.651 -10.289 -1.013 1.00 84.38 440 GLY A C 1
ATOM 3376 O O . GLY A 1 440 ? 8.592 -11.220 -1.811 1.00 84.38 440 GLY A O 1
ATOM 3377 N N . ILE A 1 441 ? 8.228 -9.058 -1.318 1.00 89.25 441 ILE A N 1
ATOM 3378 C CA . ILE A 1 441 ? 7.757 -8.630 -2.639 1.00 89.25 441 ILE A CA 1
ATOM 3379 C C . ILE A 1 441 ? 8.509 -7.351 -3.009 1.00 89.25 441 ILE A C 1
ATOM 3381 O O . ILE A 1 441 ? 8.590 -6.432 -2.195 1.00 89.25 441 ILE A O 1
ATOM 3385 N N . LEU A 1 442 ? 9.019 -7.302 -4.236 1.00 91.81 442 LEU A N 1
ATOM 3386 C CA . LEU A 1 442 ? 9.616 -6.130 -4.867 1.00 91.81 442 LEU A CA 1
ATOM 3387 C C . LEU A 1 442 ? 8.773 -5.777 -6.095 1.00 91.81 442 LEU A C 1
ATOM 3389 O O . LEU A 1 442 ? 8.526 -6.646 -6.933 1.00 91.81 442 LEU A O 1
ATOM 3393 N N . HIS A 1 443 ? 8.306 -4.534 -6.187 1.00 93.50 443 HIS A N 1
ATOM 3394 C CA . HIS A 1 443 ? 7.643 -4.036 -7.386 1.00 93.50 443 HIS A CA 1
ATOM 3395 C C . HIS A 1 443 ? 8.710 -3.570 -8.385 1.00 93.50 443 HIS A C 1
ATOM 3397 O O . HIS A 1 443 ? 9.646 -2.871 -7.998 1.00 93.50 443 HIS A O 1
ATOM 3403 N N . LEU A 1 444 ? 8.598 -3.995 -9.644 1.00 90.19 444 LEU A N 1
ATOM 3404 C CA . LEU A 1 444 ? 9.531 -3.601 -10.711 1.00 90.19 444 LEU A CA 1
ATOM 3405 C C . LEU A 1 444 ? 8.980 -2.479 -11.596 1.00 90.19 444 LEU A C 1
ATOM 3407 O O . LEU A 1 444 ? 9.649 -2.054 -12.531 1.00 90.19 444 LEU A O 1
ATOM 3411 N N . GLY A 1 445 ? 7.753 -2.038 -11.320 1.00 87.88 445 GLY A N 1
ATOM 3412 C CA . GLY A 1 445 ? 7.109 -0.997 -12.098 1.00 87.88 445 GLY A CA 1
ATOM 3413 C C . GLY A 1 445 ? 6.588 -1.521 -13.432 1.00 87.88 445 GLY A C 1
ATOM 3414 O O . GLY A 1 445 ? 5.484 -2.078 -13.501 1.00 87.88 445 GLY A O 1
ATOM 3415 N N . CYS A 1 446 ? 7.448 -1.461 -14.452 1.00 88.81 446 CYS A N 1
ATOM 3416 C CA . CYS A 1 446 ? 7.214 -1.877 -15.836 1.00 88.81 446 CYS A CA 1
ATOM 3417 C C . CYS A 1 446 ? 6.161 -1.042 -16.580 1.00 88.81 446 CYS A C 1
ATOM 3419 O O . CYS A 1 446 ? 5.557 -1.546 -17.539 1.00 88.81 446 CYS A O 1
ATOM 3421 N N . ASP A 1 447 ? 5.908 0.196 -16.160 1.00 80.75 447 ASP A N 1
ATOM 3422 C CA . ASP A 1 447 ? 4.952 1.062 -16.835 1.00 80.75 447 ASP A CA 1
ATOM 3423 C C . ASP A 1 447 ? 5.576 1.858 -18.001 1.00 80.75 447 ASP A C 1
ATOM 3425 O O . ASP A 1 447 ? 6.781 1.869 -18.236 1.00 80.75 447 ASP A O 1
ATOM 3429 N N . GLU A 1 448 ? 4.694 2.395 -18.846 1.00 84.62 448 GLU A N 1
ATOM 3430 C CA . GLU A 1 448 ? 4.964 3.468 -19.817 1.00 84.62 448 GLU A CA 1
ATOM 3431 C C . GLU A 1 448 ? 6.223 3.362 -20.702 1.00 84.62 448 GLU A C 1
ATOM 3433 O O . GLU A 1 448 ? 6.777 4.381 -21.124 1.00 84.62 448 GLU A O 1
ATOM 3438 N N . LEU A 1 449 ? 6.625 2.140 -21.086 1.00 87.31 449 LEU A N 1
ATOM 3439 C CA . LEU A 1 449 ? 7.702 1.939 -22.059 1.00 87.31 449 LEU A CA 1
ATOM 3440 C C . LEU A 1 449 ? 7.440 2.778 -23.331 1.00 87.31 449 LEU A C 1
ATOM 3442 O O . LEU A 1 449 ? 6.412 2.573 -23.993 1.00 87.31 449 LEU A O 1
ATOM 3446 N N . PRO A 1 450 ? 8.348 3.705 -23.699 1.00 88.25 450 PRO A N 1
ATOM 3447 C CA . PRO A 1 450 ? 8.197 4.552 -24.871 1.00 88.25 450 PRO A CA 1
ATOM 3448 C C . PRO A 1 450 ? 7.937 3.754 -26.146 1.00 88.25 450 PRO A C 1
ATOM 3450 O O . PRO A 1 450 ? 8.539 2.708 -26.401 1.00 88.25 450 PRO A O 1
ATOM 3453 N N . HIS A 1 451 ? 7.074 4.290 -27.007 1.00 85.00 451 HIS A N 1
ATOM 3454 C CA . HIS A 1 451 ? 6.905 3.723 -28.337 1.00 85.00 451 HIS A CA 1
ATOM 3455 C C . HIS A 1 451 ? 8.213 3.857 -29.127 1.00 85.00 451 HIS A C 1
ATOM 3457 O O . HIS A 1 451 ? 8.758 4.953 -29.251 1.00 85.00 451 HIS A O 1
ATOM 3463 N N . GLY A 1 452 ? 8.678 2.748 -29.699 1.00 84.31 452 GLY A N 1
ATOM 3464 C CA . GLY A 1 452 ? 9.946 2.680 -30.424 1.00 84.31 452 GLY A CA 1
ATOM 3465 C C . GLY A 1 452 ? 11.181 2.562 -29.530 1.00 84.31 452 GLY A C 1
ATOM 3466 O O . GLY A 1 452 ? 12.292 2.787 -30.013 1.00 84.31 452 GLY A O 1
ATOM 3467 N N . ALA A 1 453 ? 10.999 2.215 -28.247 1.00 89.81 453 ALA A N 1
ATOM 3468 C CA . ALA A 1 453 ? 12.111 1.909 -27.360 1.00 89.81 453 ALA A CA 1
ATOM 3469 C C . ALA A 1 453 ? 13.028 0.848 -27.987 1.00 89.81 453 ALA A C 1
ATOM 3471 O O . ALA A 1 453 ? 12.587 -0.246 -28.351 1.00 89.81 453 ALA A O 1
ATOM 3472 N N . TRP A 1 454 ? 14.305 1.205 -28.115 1.00 92.94 454 TRP A N 1
ATOM 3473 C CA . TRP A 1 454 ? 15.367 0.382 -28.700 1.00 92.94 454 TRP A CA 1
ATOM 3474 C C . TRP A 1 454 ? 15.234 0.007 -30.188 1.00 92.94 454 TRP A C 1
ATOM 3476 O O . TRP A 1 454 ? 15.970 -0.867 -30.656 1.00 92.94 454 TRP A O 1
ATOM 3486 N N . ASP A 1 455 ? 14.342 0.630 -30.963 1.00 91.31 455 ASP A N 1
ATOM 3487 C CA . ASP A 1 455 ? 14.168 0.297 -32.390 1.00 91.31 455 ASP A CA 1
ATOM 3488 C C . ASP A 1 455 ? 15.443 0.531 -33.219 1.00 91.31 455 ASP A C 1
ATOM 3490 O O . ASP A 1 455 ? 15.679 -0.160 -34.212 1.00 91.31 455 ASP A O 1
ATOM 3494 N N . GLY A 1 456 ? 16.280 1.486 -32.804 1.00 92.56 456 GLY A N 1
ATOM 3495 C CA . GLY A 1 456 ? 17.547 1.806 -33.454 1.00 92.56 456 GLY A CA 1
ATOM 3496 C C . GLY A 1 456 ? 18.748 1.025 -32.926 1.00 92.56 456 GLY A C 1
ATOM 3497 O O . GLY A 1 456 ? 19.849 1.236 -33.423 1.00 92.56 456 GLY A O 1
ATOM 3498 N N . SER A 1 457 ? 18.573 0.142 -31.937 1.00 96.31 457 SER A N 1
ATOM 3499 C CA . SER A 1 457 ? 19.656 -0.517 -31.196 1.00 96.31 457 SER A CA 1
ATOM 3500 C C . SER A 1 457 ? 20.199 -1.762 -31.922 1.00 96.31 457 SER A C 1
ATOM 3502 O O . SER A 1 457 ? 19.503 -2.788 -32.029 1.00 96.31 457 SER A O 1
ATOM 3504 N N . PRO A 1 458 ? 21.466 -1.753 -32.394 1.00 97.12 458 PRO A N 1
ATOM 3505 C CA . PRO A 1 458 ? 22.086 -2.942 -32.972 1.00 97.12 458 PRO A CA 1
ATOM 3506 C C . PRO A 1 458 ? 22.234 -4.088 -31.966 1.00 97.12 458 PRO A C 1
ATOM 3508 O O . PRO A 1 458 ? 22.149 -5.253 -32.360 1.00 97.12 458 PRO A O 1
ATOM 3511 N N . ALA A 1 459 ? 22.453 -3.793 -30.679 1.00 97.12 459 ALA A N 1
ATOM 3512 C CA . ALA A 1 459 ? 22.520 -4.812 -29.632 1.00 97.12 459 ALA A CA 1
ATOM 3513 C C . ALA A 1 459 ? 21.184 -5.542 -29.462 1.00 97.12 459 ALA A C 1
ATOM 3515 O O . ALA A 1 459 ? 21.171 -6.769 -29.398 1.00 97.12 459 ALA A O 1
ATOM 3516 N N . ILE A 1 460 ? 20.062 -4.817 -29.486 1.00 96.38 460 ILE A N 1
ATOM 3517 C CA . ILE A 1 460 ? 18.727 -5.427 -29.411 1.00 96.38 460 ILE A CA 1
ATOM 3518 C C . ILE A 1 460 ? 18.413 -6.229 -30.667 1.00 96.38 460 ILE A C 1
ATOM 3520 O O . ILE A 1 460 ? 17.839 -7.309 -30.568 1.00 96.38 460 ILE A O 1
ATOM 3524 N N . THR A 1 461 ? 18.836 -5.755 -31.839 1.00 95.62 461 THR A N 1
ATOM 3525 C CA . THR A 1 461 ? 18.697 -6.521 -33.087 1.00 95.62 461 THR A CA 1
ATOM 3526 C C . THR A 1 461 ? 19.421 -7.867 -33.000 1.00 95.62 461 THR A C 1
ATOM 3528 O O . THR A 1 461 ? 18.850 -8.893 -33.367 1.00 95.62 461 THR A O 1
ATOM 3531 N N . ARG A 1 462 ? 20.652 -7.887 -32.465 1.00 96.81 462 ARG A N 1
ATOM 3532 C CA . ARG A 1 462 ? 21.397 -9.135 -32.224 1.00 96.81 462 ARG A CA 1
ATOM 3533 C C . ARG A 1 462 ? 20.710 -10.018 -31.185 1.00 96.81 462 ARG A C 1
ATOM 3535 O O . ARG A 1 462 ? 20.482 -11.186 -31.465 1.00 96.81 462 ARG A O 1
ATOM 3542 N N . LEU A 1 463 ? 20.303 -9.452 -30.047 1.00 95.31 463 LEU A N 1
ATOM 3543 C CA . LEU A 1 463 ? 19.615 -10.202 -28.994 1.00 95.31 463 LEU A CA 1
ATOM 3544 C C . LEU A 1 463 ? 18.320 -10.853 -29.507 1.00 95.31 463 LEU A C 1
ATOM 3546 O O . LEU A 1 463 ? 18.057 -12.013 -29.209 1.00 95.31 463 LEU A O 1
ATOM 3550 N N . LYS A 1 464 ? 17.521 -10.137 -30.310 1.00 93.50 464 LYS A N 1
ATOM 3551 C CA . LYS A 1 464 ? 16.321 -10.698 -30.951 1.00 93.50 464 LYS A CA 1
ATOM 3552 C C . LYS A 1 464 ? 16.674 -11.875 -31.859 1.00 93.50 464 LYS A C 1
ATOM 3554 O O . LYS A 1 464 ? 16.017 -12.907 -31.772 1.00 93.50 464 LYS A O 1
ATOM 3559 N N . ALA A 1 465 ? 17.725 -11.753 -32.674 1.00 94.88 465 ALA A N 1
ATOM 3560 C CA . ALA A 1 465 ? 18.183 -12.843 -33.533 1.00 94.88 465 ALA A CA 1
ATOM 3561 C C . ALA A 1 465 ? 18.631 -14.074 -32.722 1.00 94.88 465 ALA A C 1
ATOM 3563 O O . ALA A 1 465 ? 18.226 -15.188 -33.051 1.00 94.88 465 ALA A O 1
ATOM 3564 N N . ASP A 1 466 ? 19.388 -13.871 -31.640 1.00 93.50 466 ASP A N 1
ATOM 3565 C CA . ASP A 1 466 ? 19.863 -14.946 -30.758 1.00 93.50 466 ASP A CA 1
ATOM 3566 C C . ASP A 1 466 ? 18.706 -15.660 -30.032 1.00 93.50 466 ASP A C 1
ATOM 3568 O O . ASP A 1 466 ? 18.755 -16.871 -29.812 1.00 93.50 466 ASP A O 1
ATOM 3572 N N . LEU A 1 467 ? 17.640 -14.925 -29.693 1.00 89.19 467 LEU A N 1
ATOM 3573 C CA . LEU A 1 467 ? 16.436 -15.448 -29.035 1.00 89.19 467 LEU A CA 1
ATOM 3574 C C . LEU A 1 467 ? 15.349 -15.938 -30.010 1.00 89.19 467 LEU A C 1
ATOM 3576 O O . LEU A 1 467 ? 14.355 -16.518 -29.570 1.00 89.19 467 LEU A O 1
ATOM 3580 N N . GLY A 1 468 ? 15.508 -15.709 -31.317 1.00 90.19 468 GLY A N 1
ATOM 3581 C CA . GLY A 1 468 ? 14.508 -16.040 -32.337 1.00 90.19 468 GLY A CA 1
ATOM 3582 C C . GLY A 1 468 ? 13.216 -15.210 -32.258 1.00 90.19 468 GLY A C 1
ATOM 3583 O O . GLY A 1 468 ? 12.137 -15.751 -32.515 1.00 90.19 468 GLY A O 1
ATOM 3584 N N . LEU A 1 469 ? 13.317 -13.933 -31.868 1.00 80.31 469 LEU A N 1
ATOM 3585 C CA . LEU A 1 469 ? 12.201 -12.987 -31.697 1.00 80.31 469 LEU A CA 1
ATOM 3586 C C . LEU A 1 469 ? 11.936 -12.092 -32.911 1.00 80.31 469 LEU A C 1
ATOM 3588 O O . LEU A 1 469 ? 12.908 -11.683 -33.584 1.00 80.31 469 LEU A O 1
#

Foldseek 3Di:
DDQDDPVVVVVCVVVVVPPDDPLDDDDDDDPDFPEEAEAQAPVRVVVQVCCCPPVVRNRYHYDYPDDRRPPPNAADDPDQDLPAQAPVSSVVSVVVLVVVVCVCVVSSHCPVDDDADDDDDDPDPVVVVVSCCRNPVPDDDDDDPPDDDDPDRDPDPDPDLVPQPDFPDFPDWDFPDFFAQWPAEEDPDLLLVLLQVLCVVVVHHGRHDNPTFYEAEAEDLVQPLKKKWFDDNRHIYIYGNDSLNVNLVSLSQVSQCVVVVRGHTGTMGIGGDPDPAFEDEDACQLAHDDLVVLLVVLSVCLSNSHAEYEYHQAFLQARAEQDDLQRQLNVQNQKEAPPGLHHDPDDDPRIHGHHAYLVSLLVSQVSSVSSNHFYAYEHADQARCNSVCSRQPQQDAPQQPWPFAFPVGDDPRGGDPLTPSSCSPPVSVVVRVCVSGPPNHYHHNPPGGTDRVRVRHPSVVVVCVVVVD

pLDDT: mean 88.9, std 11.23, range [50.66, 98.88]